Protein AF-A0A519RVU6-F1 (afdb_monomer_lite)

Secondary structure (DSSP, 8-state):
-------HHHHHHHHHHHHHHH------S---SSPPPPPTTT---TT--PBP-TT-EEEEEETT-GGG-BS-SSSSS--STTTS--EE--TTSEEEETTTEEEE-TT-BHHHHHHHHHHHHTTTSSS--EEEEES--EEEE-SSBSS-EEEE-SSS---HHHHHHHTTSB-TT--TTSEEEEEEETTEEEEEEE------HHHHHHHHHHHHHHHHHSHHHHHHHHHHHHHHHHHHHHHSPPBEEEEEEEEPPPTTSSS-S-HHHHHHHGGGTTTHHHHHHHHHHSHHHHHHHHHTS--SEEEEEE-SS-EEE-TTT-SEEEEEEESSGGGTTS-EEEEE-TT-EEEEE-TTS-EEEEETTSEEEETTEEEEEEE-HHHHHH-TTS-S-EEEEEEEPPHHHHHHHHHHHEEEEES-SSS-EEEEEEEESSHHHHHHHHHHHHHHHHHHHHHHHHHHHHHHHHHHHHHHHHHHHHHHHHHHHHHHHHHHTT-S-HHHHHHHHHHHHHHHHHHHHHHHHHHHHHHHHHHHHTT--TTTTTS-TTGGG---HHHHHHHHHHHHHHHHHHHHHTTS-TTSHHHHHHHHHHHHHHHHHHHHHHHHHHHHHHHHHHHHHHHHHHHHTTTTHHHHHHHHHHHHHHHHHHHHHHHHHHHHHHHHHHHHH----S-EEEE-----SS-SBS-HHHHHHHHHHHHHHHHHHHHHHH-

pLDDT: mean 81.52, std 15.14, range [34.25, 98.06]

Radius of gyration: 58.76 Å; chains: 1; bounding box: 134×101×158 Å

Foldseek 3Di:
DDDPDDPVVVVVVVVVVVVVVVPPPDDPLDDDPDDDDPDPVPDDDPPDFDADAFFFWKWKAKPPCVVFTQWHPPDPWDDAPVTTRTFGLHPVQWTQGPPQGTDHRGRPGQ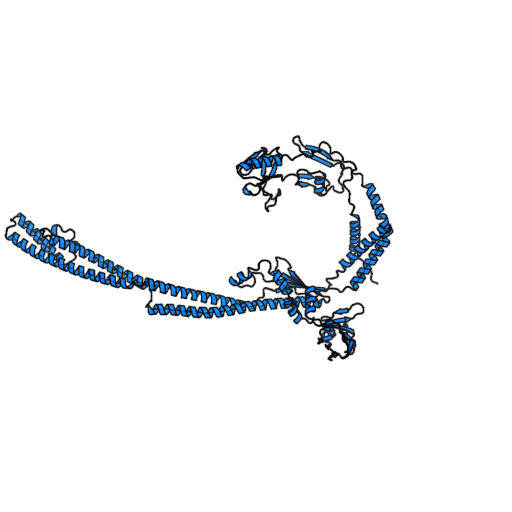VRVQVVVQVSCVVPDPRIHMHMDTRPAWDFADDQACAGGIDTDPDRDDDPVNNCVSSVHGHPPDPQQFDWDWDQDPVGIDIDGDGRDDDPPVVVVVVVVVVCVLVVVLVVLLVVLLVVLLVVLVVCVLQDQFKAKWKFKKAAFDLPGFDDPPPPVSVVVVVCPLCPLVVLLCVLLDLVLLLQLCVVPPPQKWKWFDDPRDIATQRVNAQKDKDKDFQDPVQAQPKWKWFADQVQWIWTQGPVRDIDTDGAQDWDDDPGMIMHIHGPVVNCVVCVPVGNGGIMIMHGHDSVVVSVVFSVQWDWDDPDSPGSMIMIMGMDSALVVRQSSNQSSLVSSLVVVLVVLLVVLVVVLVVLVVVLVVLVVLLVVLVVVLVVLCVVVVPPDLVVLVVVLVVVLVVLVVVLVLLVQLLVLLVLLLVLLVVPDLCSLVPRPRVVSNPDPVLVVLSVVLVVLVVVLVVCVVPDPCVDPVNVVSVVVNVVSSVVSSVVSVVSSVVSVVVSVVSVVVSVVSVVVCVCSVVSVVVSVVSVVSSVVSVVVSVVSVVVSVVSVVSSVDSDDSIDTPGRTDRDPDGPPDPSVVSSVVSSVVSSVVSSVVSVVVD

Sequence (707 aa):
MKKLLFPSWSLRLAALLVLGLLSSCTQNLFVSKKPLAPPAALAVGPDYQYKLRKDDKITLSVFDHEELSIGSIFGHYPVGENEGKWELVDAAGNLNVPRVGPYHVEGLTLLEAKNQLEKLMAKSIVNPQVTLKVLNLQATVLGEVNAPGNQHFEKEHNTLVEVLGKAGDFGVYADKRHVKVLRQNAQGTQATDAFFSNRLIMSELKQSMRALRPLWTGLPIIAACTGLSLTAAWQYLRYATPLYESTTKIKLADVNEGVLNTTLLKNLDAFSGDNRTSAEVELVRSPLLLGRALDHLSFDISAYRVGKVQTTEMYRASPFTAEMKVADLKWTEKPFDLRIDAAGGLQVTAPSGQVAQGQVGQVLRFSGAELRIGRNDSLLKARPDLGLAGHYRLVQHDRARLLDDIASRLDVTTTDHNVPVLRISFQSPVPQKAADLVNALSVVYLDDYLTMKYKVVNTAAETIGEQIKNVQRTLTHSEDTVEQYRDLKRIVNIKQETETDLHKVSELRVQRANLQMSLAAANDLYKYMSSGKRNALELAPNFEAFNDMLSTDIVKKIKDLQAERHDLLLRFTPEDESVKAVDMKLADLNGYLLESIRNTRENLTVKSHELDRAIAQAQGAFVGLPTREKNLTILQRDFQLNEKLYTFLREKETEAAIAKSSPTSYHRIIAEGLVPVEPASPHRTFVLVLAGFLGLLVGTALVYLLS

Structure (mmCIF, N/CA/C/O backbone):
data_AF-A0A519RVU6-F1
#
_entry.id   AF-A0A519RVU6-F1
#
loop_
_atom_site.group_PDB
_atom_site.id
_atom_site.type_symbol
_atom_site.label_atom_id
_atom_site.label_alt_id
_atom_site.label_comp_id
_atom_site.label_asym_id
_atom_site.label_entity_id
_atom_site.label_seq_id
_atom_site.pdbx_PDB_ins_code
_atom_site.Cartn_x
_atom_site.Cartn_y
_atom_site.Cartn_z
_atom_site.occupancy
_atom_site.B_iso_or_equiv
_atom_site.auth_seq_id
_atom_site.auth_comp_id
_atom_site.auth_asym_id
_atom_site.auth_atom_id
_atom_site.pdbx_PDB_model_num
ATOM 1 N N . MET A 1 1 ? 20.049 0.725 -63.363 1.00 36.53 1 MET A N 1
ATOM 2 C CA . MET A 1 1 ? 19.553 2.091 -63.641 1.00 36.53 1 MET A CA 1
ATOM 3 C C . MET A 1 1 ? 18.067 2.161 -63.300 1.00 36.53 1 MET A C 1
ATOM 5 O O . MET A 1 1 ? 17.257 1.648 -64.054 1.00 36.53 1 MET A O 1
ATOM 9 N N . LYS A 1 2 ? 17.702 2.729 -62.146 1.00 35.59 2 LYS A N 1
ATOM 10 C CA . LYS A 1 2 ? 16.321 3.115 -61.808 1.00 35.59 2 LYS A CA 1
ATOM 11 C C . LYS A 1 2 ? 16.379 4.585 -61.395 1.00 35.59 2 LYS A C 1
ATOM 13 O O . LYS A 1 2 ? 17.123 4.924 -60.480 1.00 35.59 2 LYS A O 1
ATOM 18 N N . LYS A 1 3 ? 15.694 5.450 -62.147 1.00 39.34 3 LYS A N 1
ATOM 19 C CA . LYS A 1 3 ? 15.650 6.902 -61.931 1.00 39.34 3 LYS A CA 1
ATOM 20 C C . LYS A 1 3 ? 14.951 7.187 -60.597 1.00 39.34 3 LYS A C 1
ATOM 22 O O . LYS A 1 3 ? 13.764 6.906 -60.463 1.00 39.34 3 LYS A O 1
ATOM 27 N N . LEU A 1 4 ? 15.687 7.733 -59.629 1.00 36.88 4 LEU A N 1
ATOM 28 C CA . LEU A 1 4 ? 15.129 8.358 -58.430 1.00 36.88 4 LEU A CA 1
ATOM 29 C C . LEU A 1 4 ? 14.483 9.685 -58.847 1.00 36.88 4 LEU A C 1
ATOM 31 O O . LEU A 1 4 ? 15.164 10.688 -59.045 1.00 36.88 4 LEU A O 1
ATOM 35 N N . LEU A 1 5 ? 13.167 9.660 -59.043 1.00 40.62 5 LEU A N 1
ATOM 36 C CA . LEU A 1 5 ? 12.341 10.857 -59.144 1.00 40.62 5 LEU A CA 1
ATOM 37 C C . LEU A 1 5 ? 12.153 11.405 -57.726 1.00 40.62 5 LEU A C 1
ATOM 39 O O . LEU A 1 5 ? 11.495 10.781 -56.896 1.00 40.62 5 LEU A O 1
ATOM 43 N N . PHE A 1 6 ? 12.767 12.551 -57.439 1.00 42.16 6 PHE A N 1
ATOM 44 C CA . PHE A 1 6 ? 12.488 13.310 -56.223 1.00 42.16 6 PHE A CA 1
ATOM 45 C C . PHE A 1 6 ? 11.019 13.767 -56.238 1.00 42.16 6 PHE A C 1
ATOM 47 O O . PHE A 1 6 ? 10.557 14.252 -57.275 1.00 42.16 6 PHE A O 1
ATOM 54 N N . PRO A 1 7 ? 10.263 13.646 -55.133 1.00 47.59 7 PRO A N 1
ATOM 55 C CA . PRO A 1 7 ? 8.890 14.122 -55.107 1.00 47.59 7 PRO A CA 1
ATOM 56 C C . PRO A 1 7 ? 8.884 15.658 -55.099 1.00 47.59 7 PRO A C 1
ATOM 58 O O . PRO A 1 7 ? 9.706 16.300 -54.447 1.00 47.59 7 PRO A O 1
ATOM 61 N N . SER A 1 8 ? 7.946 16.263 -55.823 1.00 45.72 8 SER A N 1
ATOM 62 C CA . SER A 1 8 ? 7.867 17.708 -56.102 1.00 45.72 8 SER A CA 1
ATOM 63 C C . SER A 1 8 ? 7.728 18.610 -54.864 1.00 45.72 8 SER A C 1
ATOM 65 O O . SER A 1 8 ? 7.953 19.817 -54.954 1.00 45.72 8 SER A O 1
ATOM 67 N N . TRP A 1 9 ? 7.412 18.045 -53.695 1.00 50.16 9 TRP A N 1
ATOM 68 C CA . TRP A 1 9 ? 7.370 18.766 -52.421 1.00 50.16 9 TRP A CA 1
ATOM 69 C C . TRP A 1 9 ? 8.746 19.226 -51.912 1.00 50.16 9 TRP A C 1
ATOM 71 O O . TRP A 1 9 ? 8.814 20.284 -51.298 1.00 50.16 9 TRP A O 1
ATOM 81 N N . SER A 1 10 ? 9.848 18.521 -52.206 1.00 47.91 10 SER A N 1
ATOM 82 C CA . SER A 1 10 ? 11.187 18.899 -51.717 1.00 47.91 10 SER A CA 1
ATOM 83 C C . SER A 1 10 ? 11.748 20.123 -52.443 1.00 47.91 10 SER A C 1
ATOM 85 O O . SER A 1 10 ? 12.380 20.975 -51.826 1.00 47.91 10 SER A O 1
ATOM 87 N N . LEU A 1 11 ? 11.434 20.263 -53.734 1.00 48.28 11 LEU A N 1
ATOM 88 C CA . LEU A 1 11 ? 11.697 21.469 -54.524 1.00 48.28 11 LEU A CA 1
ATOM 89 C C . LEU A 1 11 ? 10.855 22.659 -54.045 1.00 48.28 11 LEU A C 1
ATOM 91 O O . LEU A 1 11 ? 11.349 23.781 -54.018 1.00 48.28 11 LEU A O 1
ATOM 95 N N . ARG A 1 12 ? 9.612 22.416 -53.607 1.00 46.16 12 ARG A N 1
ATOM 96 C CA . ARG A 1 12 ? 8.752 23.452 -53.012 1.00 46.16 12 ARG A CA 1
ATOM 97 C C . ARG A 1 12 ? 9.227 23.869 -51.621 1.00 46.16 12 ARG A C 1
ATOM 99 O O . ARG A 1 12 ? 9.178 25.051 -51.319 1.00 46.16 12 ARG A O 1
ATOM 106 N N . LEU A 1 13 ? 9.740 22.936 -50.817 1.00 53.28 13 LEU A N 1
ATOM 107 C CA . LEU A 1 13 ? 10.331 23.207 -49.503 1.00 53.28 13 LEU A CA 1
ATOM 108 C C . LEU A 1 13 ? 11.655 23.966 -49.618 1.00 53.28 13 LEU A C 1
ATOM 110 O O . LEU A 1 13 ? 11.855 24.932 -48.897 1.00 53.28 13 LEU A O 1
ATOM 114 N N . ALA A 1 14 ? 12.519 23.595 -50.567 1.00 47.72 14 ALA A N 1
ATOM 115 C CA . ALA A 1 14 ? 13.741 24.341 -50.865 1.00 47.72 14 ALA A CA 1
ATOM 116 C C . ALA A 1 14 ? 13.434 25.748 -51.408 1.00 47.72 14 ALA A C 1
ATOM 118 O O . ALA A 1 14 ? 14.076 26.710 -50.997 1.00 47.72 14 ALA A O 1
ATOM 119 N N . ALA A 1 15 ? 12.413 25.896 -52.260 1.00 46.25 15 ALA A N 1
ATOM 120 C CA . ALA A 1 15 ? 11.939 27.205 -52.712 1.00 46.25 15 ALA A CA 1
ATOM 121 C C . ALA A 1 15 ? 11.333 28.037 -51.565 1.00 46.25 15 ALA A C 1
ATOM 123 O O . ALA A 1 15 ? 11.581 29.235 -51.499 1.00 46.25 15 ALA A O 1
ATOM 124 N N . LEU A 1 16 ? 10.609 27.412 -50.630 1.00 51.72 16 LEU A N 1
ATOM 125 C CA . LEU A 1 16 ? 10.083 28.050 -49.415 1.00 51.72 16 LEU A CA 1
ATOM 126 C C . LEU A 1 16 ? 11.191 28.474 -48.442 1.00 51.72 16 LEU A C 1
ATOM 128 O O . LEU A 1 16 ? 11.087 29.537 -47.845 1.00 51.72 16 LEU A O 1
ATOM 132 N N . LEU A 1 17 ? 12.268 27.694 -48.316 1.00 48.94 17 LEU A N 1
ATOM 133 C CA . LEU A 1 17 ? 13.428 28.024 -47.478 1.00 48.94 17 LEU A CA 1
ATOM 134 C C . LEU A 1 17 ? 14.274 29.152 -48.089 1.00 48.94 17 LEU A C 1
ATOM 136 O O . LEU A 1 17 ? 14.754 30.020 -47.366 1.00 48.94 17 LEU A O 1
ATOM 140 N N . VAL A 1 18 ? 14.399 29.193 -49.421 1.00 50.56 18 VAL A N 1
ATOM 141 C CA . VAL A 1 18 ? 15.021 30.315 -50.147 1.00 50.56 18 VAL A CA 1
ATOM 142 C C . VAL A 1 18 ? 14.141 31.571 -50.086 1.00 50.56 18 VAL A C 1
ATOM 144 O O . VAL A 1 18 ? 14.673 32.664 -49.910 1.00 50.56 18 VAL A O 1
ATOM 147 N N . LEU A 1 19 ? 12.808 31.438 -50.131 1.00 44.97 19 LEU A N 1
ATOM 148 C CA . LEU A 1 19 ? 11.891 32.549 -49.841 1.00 44.97 19 LEU A CA 1
ATOM 149 C C . LEU A 1 19 ? 11.989 33.012 -48.377 1.00 44.97 19 LEU A C 1
ATOM 151 O O . LEU A 1 19 ? 11.941 34.213 -48.132 1.00 44.97 19 LEU A O 1
ATOM 155 N N . GLY A 1 20 ? 12.185 32.091 -47.428 1.00 46.34 20 GLY A N 1
ATOM 156 C CA . GLY A 1 20 ? 12.360 32.390 -46.002 1.00 46.34 20 GLY A CA 1
ATOM 157 C C . GLY A 1 20 ? 13.677 33.106 -45.673 1.00 46.34 20 GLY A C 1
ATOM 158 O O . GLY A 1 20 ? 13.729 33.927 -44.762 1.00 46.34 20 GLY A O 1
ATOM 159 N N . LEU A 1 21 ? 14.737 32.857 -46.447 1.00 43.41 21 LEU A N 1
ATOM 160 C CA . LEU A 1 21 ? 16.001 33.602 -46.350 1.00 43.41 21 LEU A CA 1
ATOM 161 C C . LEU A 1 21 ? 15.937 34.972 -47.053 1.00 43.41 21 LEU A C 1
ATOM 163 O O . LEU A 1 21 ? 16.684 35.877 -46.691 1.00 43.41 21 LEU A O 1
ATOM 167 N N . LEU A 1 22 ? 15.026 35.153 -48.018 1.00 41.62 22 LEU A N 1
ATOM 168 C CA . LEU A 1 22 ? 14.758 36.435 -48.686 1.00 41.62 22 LEU A CA 1
ATOM 169 C C . LEU A 1 22 ? 13.741 37.319 -47.940 1.00 41.62 22 LEU A C 1
ATOM 171 O O . LEU A 1 22 ? 13.608 38.493 -48.280 1.00 41.62 22 LEU A O 1
ATOM 175 N N . SER A 1 23 ? 13.046 36.803 -46.920 1.00 35.44 23 SER A N 1
ATOM 176 C CA . SER A 1 23 ? 12.076 37.573 -46.124 1.00 35.44 23 SER A CA 1
ATOM 177 C C . SER A 1 23 ? 12.685 38.420 -45.003 1.00 35.44 23 SER A C 1
ATOM 179 O O . SER A 1 23 ? 11.960 39.142 -44.325 1.00 35.44 23 SER A O 1
ATOM 181 N N . SER A 1 24 ? 14.008 38.423 -44.833 1.00 34.25 24 SER A N 1
ATOM 182 C CA . SER A 1 24 ? 14.690 39.319 -43.889 1.00 34.25 24 SER A CA 1
ATOM 183 C C . SER A 1 24 ? 14.906 40.718 -44.486 1.00 34.25 24 SER A C 1
ATOM 185 O O . SER A 1 24 ? 16.020 41.235 -44.512 1.00 34.25 24 SER A O 1
ATOM 187 N N . CYS A 1 25 ? 13.842 41.349 -44.988 1.00 39.03 25 CYS A N 1
ATOM 188 C CA . CYS A 1 25 ? 13.821 42.791 -45.224 1.00 39.03 25 CYS A CA 1
ATOM 189 C C . CYS A 1 25 ? 13.314 43.470 -43.951 1.00 39.03 25 CYS A C 1
ATOM 191 O O . CYS A 1 25 ? 12.114 43.652 -43.765 1.00 39.03 25 CYS A O 1
ATOM 193 N N . THR A 1 26 ? 14.222 43.860 -43.062 1.00 35.56 26 THR A N 1
ATOM 194 C CA . THR A 1 26 ? 13.878 44.780 -41.975 1.00 35.56 26 THR A CA 1
ATOM 195 C C . THR A 1 26 ? 13.673 46.175 -42.571 1.00 35.56 26 THR A C 1
ATOM 197 O O . THR A 1 26 ? 14.644 46.827 -42.951 1.00 35.56 26 THR A O 1
ATOM 200 N N . GLN A 1 27 ? 12.426 46.641 -42.677 1.00 42.72 27 GLN A N 1
ATOM 201 C CA . GLN A 1 27 ? 12.149 48.053 -42.953 1.00 42.72 27 GLN A CA 1
ATOM 202 C C . GLN A 1 27 ? 12.416 48.865 -41.684 1.00 42.72 27 GLN A C 1
ATOM 204 O O . GLN A 1 27 ? 11.706 48.735 -40.689 1.00 42.72 27 GLN A O 1
ATOM 209 N N . ASN A 1 28 ? 13.420 49.740 -41.722 1.00 37.78 28 ASN A N 1
ATOM 210 C CA . ASN A 1 28 ? 13.590 50.750 -40.683 1.00 37.78 28 ASN A CA 1
ATOM 211 C C . ASN A 1 28 ? 12.491 51.809 -40.840 1.00 37.78 28 ASN A C 1
ATOM 213 O O . ASN A 1 28 ? 12.585 52.696 -41.686 1.00 37.78 28 ASN A O 1
ATOM 217 N N . LEU A 1 29 ? 11.451 51.725 -40.010 1.00 45.50 29 LEU A N 1
ATOM 218 C CA . LEU A 1 29 ? 10.333 52.675 -40.007 1.00 45.50 29 LEU A CA 1
ATOM 219 C C . LEU A 1 29 ? 10.722 54.092 -39.545 1.00 45.50 29 LEU A C 1
ATOM 221 O O . LEU A 1 29 ? 9.968 55.031 -39.788 1.00 45.50 29 LEU A O 1
ATOM 225 N N . PHE A 1 30 ? 11.904 54.282 -38.946 1.00 44.38 30 PHE A N 1
ATOM 226 C CA . PHE A 1 30 ? 12.318 55.575 -38.396 1.00 44.38 30 PHE A CA 1
ATOM 227 C C . PHE A 1 30 ? 13.779 55.910 -38.704 1.00 44.38 30 PHE A C 1
ATOM 229 O O . PHE A 1 30 ? 14.680 55.676 -37.905 1.00 44.38 30 PHE A O 1
ATOM 236 N N . VAL A 1 31 ? 14.009 56.547 -39.853 1.00 39.38 31 VAL A N 1
ATOM 237 C CA . VAL A 1 31 ? 15.201 57.376 -40.067 1.00 39.38 31 VAL A CA 1
ATOM 238 C C . VAL A 1 31 ? 14.730 58.761 -40.484 1.00 39.38 31 VAL A C 1
ATOM 240 O O . VAL A 1 31 ? 14.454 59.013 -41.654 1.00 39.38 31 VAL A O 1
ATOM 243 N N . SER A 1 32 ? 14.651 59.679 -39.523 1.00 38.22 32 SER A N 1
ATOM 244 C CA . SER A 1 32 ? 14.604 61.106 -39.829 1.00 38.22 32 SER A CA 1
ATOM 245 C C . SER A 1 32 ? 15.849 61.779 -39.271 1.00 38.22 32 SER A C 1
ATOM 247 O O . SER A 1 32 ? 16.122 61.710 -38.077 1.00 38.22 32 SER A O 1
ATOM 249 N N . LYS A 1 33 ? 16.596 62.478 -40.133 1.00 42.03 33 LYS A N 1
ATOM 250 C CA . LYS A 1 33 ? 17.743 63.308 -39.727 1.00 42.03 33 LYS A CA 1
ATOM 251 C C . LYS A 1 33 ? 17.328 64.610 -39.012 1.00 42.03 33 LYS A C 1
ATOM 253 O O . LYS A 1 33 ? 18.206 65.361 -38.600 1.00 42.03 33 LYS A O 1
ATOM 258 N N . LYS A 1 34 ? 16.025 64.889 -38.850 1.00 42.44 34 LYS A N 1
ATOM 259 C CA . LYS A 1 34 ? 15.498 66.001 -38.034 1.00 42.44 34 LYS A CA 1
ATOM 260 C C . LYS A 1 34 ? 14.109 65.667 -37.460 1.00 42.44 34 LYS A C 1
ATOM 262 O O . LYS A 1 34 ? 13.249 65.232 -38.226 1.00 42.44 34 LYS A O 1
ATOM 267 N N . PRO A 1 35 ? 13.848 65.873 -36.158 1.00 42.22 35 PRO A N 1
ATOM 268 C CA . PRO A 1 35 ? 12.517 65.652 -35.600 1.00 42.22 35 PRO A CA 1
ATOM 269 C C . PRO A 1 35 ? 11.522 66.621 -36.255 1.00 42.22 35 PRO A C 1
ATOM 271 O O . PRO A 1 35 ? 11.738 67.833 -36.244 1.00 42.22 35 PRO A O 1
ATOM 274 N N . LEU A 1 36 ? 10.458 66.093 -36.870 1.00 52.03 36 LEU A N 1
ATOM 275 C CA . LEU A 1 36 ? 9.323 66.922 -37.270 1.00 52.03 36 LEU A CA 1
ATOM 276 C C . LEU A 1 36 ? 8.557 67.305 -36.002 1.00 52.03 36 LEU A C 1
ATOM 278 O O . LEU A 1 36 ? 8.226 66.435 -35.198 1.00 52.03 36 LEU A O 1
ATOM 282 N N . ALA A 1 37 ? 8.283 68.597 -35.824 1.00 49.66 37 ALA A N 1
ATOM 283 C CA . ALA A 1 37 ? 7.396 69.043 -34.760 1.00 49.66 37 ALA A CA 1
ATOM 284 C C . ALA A 1 37 ? 5.985 68.470 -35.009 1.00 49.66 37 ALA A C 1
ATOM 286 O O . ALA A 1 37 ? 5.515 68.521 -36.152 1.00 49.66 37 ALA A O 1
ATOM 287 N N . PRO A 1 38 ? 5.312 67.909 -33.987 1.00 51.56 38 PRO A N 1
ATOM 288 C CA . PRO A 1 38 ? 3.944 67.433 -34.139 1.00 51.56 38 PRO A CA 1
ATOM 289 C C . PRO A 1 38 ? 3.030 68.596 -34.561 1.00 51.56 38 PRO A C 1
ATOM 291 O O . PRO A 1 38 ? 3.241 69.727 -34.111 1.00 51.56 38 PRO A O 1
ATOM 294 N N . PRO A 1 39 ? 2.016 68.359 -35.414 1.00 55.12 39 PRO A N 1
ATOM 295 C CA . PRO A 1 39 ? 1.033 69.389 -35.725 1.00 55.12 39 PRO A CA 1
ATOM 296 C C . PRO A 1 39 ? 0.402 69.883 -34.417 1.00 55.12 39 PRO A C 1
ATOM 298 O O . PRO A 1 39 ? 0.061 69.074 -33.552 1.00 55.12 39 PRO A O 1
ATOM 301 N N . ALA A 1 40 ? 0.250 71.202 -34.263 1.00 54.22 40 ALA A N 1
ATOM 302 C CA . ALA A 1 40 ? -0.176 71.838 -33.009 1.00 54.22 40 ALA A CA 1
ATOM 303 C C . ALA A 1 40 ? -1.508 71.291 -32.445 1.00 54.22 40 ALA A C 1
ATOM 305 O O . ALA A 1 40 ? -1.744 71.378 -31.247 1.00 54.22 40 ALA A O 1
ATOM 306 N N . ALA A 1 41 ? -2.346 70.676 -33.289 1.00 54.75 41 ALA A N 1
ATOM 307 C CA . ALA A 1 41 ? -3.606 70.033 -32.907 1.00 54.75 41 ALA A CA 1
ATOM 308 C C . ALA A 1 41 ? -3.451 68.658 -32.210 1.00 54.75 41 ALA A C 1
ATOM 310 O O . ALA A 1 41 ? -4.359 68.216 -31.510 1.00 54.75 41 ALA A O 1
ATOM 311 N N . LEU A 1 42 ? -2.315 67.970 -32.381 1.00 56.31 42 LEU A N 1
ATOM 312 C CA . LEU A 1 42 ? -2.024 66.665 -31.763 1.00 56.31 42 LEU A CA 1
ATOM 313 C C . LEU A 1 42 ? -0.922 66.741 -30.698 1.00 56.31 42 LEU A C 1
ATOM 315 O O . LEU A 1 42 ? -0.705 65.767 -29.975 1.00 56.31 42 LEU A O 1
ATOM 319 N N . ALA A 1 43 ? -0.236 67.882 -30.603 1.00 58.03 43 ALA A N 1
ATOM 320 C CA . ALA A 1 43 ? 0.800 68.134 -29.618 1.00 58.03 43 ALA A CA 1
ATOM 321 C C . ALA A 1 43 ? 0.167 68.323 -28.236 1.00 58.03 43 ALA A C 1
ATOM 323 O O . ALA A 1 43 ? -0.447 69.342 -27.932 1.00 58.03 43 ALA A O 1
ATOM 324 N N . VAL A 1 44 ? 0.319 67.307 -27.402 1.00 62.09 44 VAL A N 1
ATOM 325 C CA . VAL A 1 44 ? -0.005 67.375 -25.986 1.00 62.09 44 VAL A CA 1
ATOM 326 C C . VAL A 1 44 ? 1.301 67.704 -25.257 1.00 62.09 44 VAL A C 1
ATOM 328 O O . VAL A 1 44 ? 2.335 67.114 -25.572 1.00 62.09 44 VAL A O 1
ATOM 331 N N . GLY A 1 45 ? 1.289 68.696 -24.360 1.00 62.88 45 GLY A N 1
ATOM 332 C CA . GLY A 1 45 ? 2.486 69.083 -23.607 1.00 62.88 45 GLY A CA 1
ATOM 333 C C . GLY A 1 45 ? 3.039 67.913 -22.777 1.00 62.88 45 GLY A C 1
ATOM 334 O O . GLY A 1 45 ? 2.272 67.017 -22.426 1.00 62.88 45 GLY A O 1
ATOM 335 N N . PRO A 1 46 ? 4.344 67.908 -22.447 1.00 61.62 46 PRO A N 1
ATOM 336 C CA . PRO A 1 46 ? 4.967 66.830 -21.671 1.00 61.62 46 PRO A CA 1
ATOM 337 C C . PRO A 1 46 ? 4.345 66.633 -20.277 1.00 61.62 46 PRO A C 1
ATOM 339 O O . PRO A 1 46 ? 4.485 65.559 -19.706 1.00 61.62 46 PRO A O 1
ATOM 342 N N . ASP A 1 47 ? 3.624 67.637 -19.770 1.00 68.19 47 ASP A N 1
ATOM 343 C CA . ASP A 1 47 ? 2.989 67.638 -18.447 1.00 68.19 47 ASP A CA 1
ATOM 344 C C . ASP A 1 47 ? 1.485 67.304 -18.482 1.00 68.19 47 ASP A C 1
ATOM 346 O O . ASP A 1 47 ? 0.749 67.596 -17.537 1.00 68.19 47 ASP A O 1
ATOM 350 N N . TYR A 1 48 ? 0.978 66.749 -19.583 1.00 76.38 48 TYR A N 1
ATOM 351 C CA . TYR A 1 48 ? -0.431 66.375 -19.659 1.00 76.38 48 TYR A CA 1
ATOM 352 C C . TYR A 1 48 ? -0.758 65.214 -18.728 1.00 76.38 48 TYR A C 1
ATOM 354 O O . TYR A 1 48 ? -0.046 64.220 -18.657 1.00 76.38 48 TYR A O 1
ATOM 362 N N . GLN A 1 49 ? -1.891 65.329 -18.047 1.00 78.06 49 GLN A N 1
ATOM 363 C CA . GLN A 1 49 ? -2.451 64.257 -17.241 1.00 78.06 49 GLN A CA 1
ATOM 364 C C . GLN A 1 49 ? -3.877 64.003 -17.694 1.00 78.06 49 GLN A C 1
ATOM 366 O O . GLN A 1 49 ? -4.625 64.942 -17.997 1.00 78.06 49 GLN A O 1
ATOM 371 N N . TYR A 1 50 ? -4.251 62.727 -17.734 1.00 84.62 50 TYR A N 1
ATOM 372 C CA . TYR A 1 50 ? -5.620 62.349 -18.029 1.00 84.62 50 TYR A CA 1
ATOM 373 C C . TYR A 1 50 ? -6.550 62.895 -16.941 1.00 84.62 50 TYR A C 1
ATOM 375 O O . TYR A 1 50 ? -6.300 62.718 -15.746 1.00 84.62 50 TYR A O 1
ATOM 383 N N . LYS A 1 51 ? -7.621 63.567 -17.367 1.00 87.69 51 LYS A N 1
ATOM 384 C CA . LYS A 1 51 ? -8.677 64.054 -16.480 1.00 87.69 51 LYS A CA 1
ATOM 385 C C . LYS A 1 51 ? -9.868 63.119 -16.571 1.00 87.69 51 LYS A C 1
ATOM 387 O O . LYS A 1 51 ? -10.338 62.846 -17.675 1.00 87.69 51 LYS A O 1
ATOM 392 N N . LEU A 1 52 ? -10.340 62.672 -15.414 1.00 88.81 52 LEU A N 1
ATOM 393 C CA . LEU A 1 52 ? -11.490 61.789 -15.296 1.00 88.81 52 LEU A CA 1
ATOM 394 C C . LEU A 1 52 ? -12.731 62.452 -15.896 1.00 88.81 52 LEU A C 1
ATOM 396 O O . LEU A 1 52 ? -12.963 63.652 -15.720 1.00 88.81 52 LEU A O 1
ATOM 400 N N . ARG A 1 53 ? -13.533 61.668 -16.606 1.00 89.00 53 ARG A N 1
ATOM 401 C CA . ARG A 1 53 ? -14.768 62.112 -17.261 1.00 89.00 53 ARG A CA 1
ATOM 402 C C . ARG A 1 53 ? -15.906 61.138 -16.980 1.00 89.00 53 ARG A C 1
ATOM 404 O O . ARG A 1 53 ? -15.698 60.034 -16.484 1.00 89.00 53 ARG A O 1
ATOM 411 N N . LYS A 1 54 ? -17.118 61.563 -17.329 1.00 89.69 54 LYS A N 1
ATOM 412 C CA . LYS A 1 54 ? -18.309 60.706 -17.312 1.00 89.69 54 LYS A CA 1
ATOM 413 C C . LYS A 1 54 ? -18.074 59.455 -18.158 1.00 89.69 54 LYS A C 1
ATOM 415 O O . LYS A 1 54 ? -17.383 59.527 -19.175 1.00 89.69 54 LYS A O 1
ATOM 420 N N . ASP A 1 55 ? -18.647 58.340 -17.718 1.00 88.81 55 ASP A N 1
ATOM 421 C CA . ASP A 1 55 ? -18.500 57.004 -18.310 1.00 88.81 55 ASP A CA 1
ATOM 422 C C . ASP A 1 55 ? -17.104 56.365 -18.177 1.00 88.81 55 ASP A C 1
ATOM 424 O O . ASP A 1 55 ? -16.871 55.272 -18.705 1.00 88.81 55 ASP A O 1
ATOM 428 N N . ASP A 1 56 ? -16.167 56.978 -17.448 1.00 90.06 56 ASP A N 1
ATOM 429 C CA . ASP A 1 56 ? -14.916 56.303 -17.104 1.00 90.06 56 ASP A CA 1
ATOM 430 C C . ASP A 1 56 ? -15.190 55.146 -16.136 1.00 90.06 56 ASP A C 1
ATOM 432 O O . ASP A 1 56 ? -15.879 55.299 -15.124 1.00 90.06 56 ASP A O 1
ATOM 436 N N . LYS A 1 57 ? -14.630 53.974 -16.450 1.00 89.88 57 LYS A N 1
ATOM 437 C CA . LYS A 1 57 ? -14.686 52.789 -15.588 1.00 89.88 57 LYS A CA 1
ATOM 438 C C . LYS A 1 57 ? -13.459 52.775 -14.698 1.00 89.88 57 LYS A C 1
ATOM 440 O O . LYS A 1 57 ? -12.344 52.625 -15.200 1.00 89.88 57 LYS A O 1
ATOM 445 N N . ILE A 1 58 ? -13.661 52.920 -13.395 1.00 88.94 58 ILE A N 1
ATOM 446 C CA . ILE A 1 58 ? -12.588 53.076 -12.418 1.00 88.94 58 ILE A CA 1
ATOM 447 C C . ILE A 1 58 ? -12.550 51.863 -11.487 1.00 88.94 58 ILE A C 1
ATOM 449 O O . ILE A 1 58 ? -13.550 51.478 -10.882 1.00 88.94 58 ILE A O 1
ATOM 453 N N . THR A 1 59 ? -11.360 51.287 -11.344 1.00 88.81 59 THR A N 1
ATOM 454 C CA . THR A 1 59 ? -11.016 50.375 -10.249 1.00 88.81 59 THR A CA 1
ATOM 455 C C . THR A 1 59 ? -10.353 51.187 -9.145 1.00 88.81 59 THR A C 1
ATOM 457 O O . THR A 1 59 ? -9.424 51.955 -9.410 1.00 88.81 59 THR A O 1
ATOM 460 N N . LEU A 1 60 ? -10.822 51.004 -7.914 1.00 89.25 60 LEU A N 1
ATOM 461 C CA . LEU A 1 60 ? -10.290 51.648 -6.716 1.00 89.25 60 LEU A CA 1
ATOM 462 C C . LEU A 1 60 ? -9.778 50.560 -5.784 1.00 89.25 60 LEU A C 1
ATOM 464 O O . LEU A 1 60 ? -10.562 49.744 -5.319 1.00 89.25 60 LEU A O 1
ATOM 468 N N . SER A 1 61 ? -8.483 50.559 -5.483 1.00 88.38 61 SER A N 1
ATOM 469 C CA . SER A 1 61 ? -7.881 49.602 -4.556 1.00 88.38 61 SER A CA 1
ATOM 470 C C . SER A 1 61 ? -7.262 50.327 -3.369 1.00 88.38 61 SER A C 1
ATOM 472 O O . SER A 1 61 ? -6.501 51.278 -3.546 1.00 88.38 61 SER A O 1
ATOM 474 N N . VAL A 1 62 ? -7.598 49.875 -2.166 1.00 88.00 62 VAL A N 1
ATOM 475 C CA . VAL A 1 62 ? -7.032 50.348 -0.904 1.00 88.00 62 VAL A CA 1
ATOM 476 C C . VAL A 1 62 ? -6.139 49.239 -0.359 1.00 88.00 62 VAL A C 1
ATOM 478 O O . VAL A 1 62 ? -6.601 48.121 -0.133 1.00 88.00 62 VAL A O 1
ATOM 481 N N . PHE A 1 63 ? -4.847 49.524 -0.200 1.00 83.69 63 PHE A N 1
ATOM 482 C CA . PHE A 1 63 ? -3.885 48.535 0.292 1.00 83.69 63 PHE A CA 1
ATOM 483 C C . PHE A 1 63 ? -4.279 48.043 1.694 1.00 83.69 63 PHE A C 1
ATOM 485 O O . PHE A 1 63 ? -4.644 48.858 2.538 1.00 83.69 63 PHE A O 1
ATOM 492 N N . ASP A 1 64 ? -4.204 46.726 1.916 1.00 82.38 64 ASP A N 1
ATOM 493 C CA . ASP A 1 64 ? -4.578 46.032 3.167 1.00 82.38 64 ASP A CA 1
ATOM 494 C C . ASP A 1 64 ? -6.060 46.177 3.593 1.00 82.38 64 ASP A C 1
ATOM 496 O O . ASP A 1 64 ? -6.438 45.824 4.706 1.00 82.38 64 ASP A O 1
ATOM 500 N N . HIS A 1 65 ? -6.918 46.671 2.688 1.00 84.50 65 HIS A N 1
ATOM 501 C CA . HIS A 1 65 ? -8.348 46.901 2.919 1.00 84.50 65 HIS A CA 1
ATOM 502 C C . HIS A 1 65 ? -9.186 46.496 1.693 1.00 84.50 65 HIS A C 1
ATOM 504 O O . HIS A 1 65 ? -9.729 47.331 0.955 1.00 84.50 65 HIS A O 1
ATOM 510 N N . GLU A 1 66 ? -9.299 45.188 1.444 1.00 79.94 66 GLU A N 1
ATOM 511 C CA . GLU A 1 66 ? -10.086 44.662 0.317 1.00 79.94 66 GLU A CA 1
ATOM 512 C C . GLU A 1 66 ? -11.576 45.009 0.428 1.00 79.94 66 GLU A C 1
ATOM 514 O O . GLU A 1 66 ? -12.234 45.257 -0.581 1.00 79.94 66 GLU A O 1
ATOM 519 N N . GLU A 1 67 ? -12.109 45.114 1.646 1.00 80.69 67 GLU A N 1
ATOM 520 C CA . GLU A 1 67 ? -13.501 45.473 1.922 1.00 80.69 67 GLU A CA 1
ATOM 521 C C . GLU A 1 67 ? -13.868 46.908 1.512 1.00 80.69 67 GLU A C 1
ATOM 523 O O . GLU A 1 67 ? -15.051 47.247 1.438 1.00 80.69 67 GLU A O 1
ATOM 528 N N . LEU A 1 68 ? -12.869 47.748 1.235 1.00 83.06 68 LEU A N 1
ATOM 529 C CA . LEU A 1 68 ? -13.029 49.133 0.781 1.00 83.06 68 LEU A CA 1
ATOM 530 C C . LEU A 1 68 ? -12.618 49.327 -0.679 1.00 83.06 68 LEU A C 1
ATOM 532 O O . LEU A 1 68 ? -12.664 50.446 -1.192 1.00 83.06 68 LEU A O 1
ATOM 536 N N . SER A 1 69 ? -12.237 48.240 -1.346 1.00 83.56 69 SER A N 1
ATOM 537 C CA . SER A 1 69 ? -11.755 48.243 -2.716 1.00 83.56 69 SER A CA 1
ATOM 538 C C . SER A 1 69 ? -12.872 47.870 -3.699 1.00 83.56 69 SER A C 1
ATOM 540 O O . SER A 1 69 ? -13.594 46.888 -3.527 1.00 83.56 69 SER A O 1
ATOM 542 N N . ILE A 1 70 ? -12.995 48.637 -4.777 1.00 79.44 70 ILE A N 1
ATOM 543 C CA . ILE A 1 70 ? -13.798 48.305 -5.954 1.00 79.44 70 ILE A CA 1
ATOM 544 C C . ILE A 1 70 ? -12.848 47.634 -6.946 1.00 79.44 70 ILE A C 1
ATOM 546 O O . ILE A 1 70 ? -12.249 48.293 -7.796 1.00 79.44 70 ILE A O 1
ATOM 550 N N . GLY A 1 71 ? -12.679 46.321 -6.763 1.00 70.56 71 GLY A N 1
ATOM 551 C CA . GLY A 1 71 ? -11.658 45.516 -7.441 1.00 70.56 71 GLY A CA 1
ATOM 552 C C . GLY A 1 71 ? -10.310 45.555 -6.716 1.00 70.56 71 GLY A C 1
ATOM 553 O O . GLY A 1 71 ? -9.992 46.517 -6.030 1.00 70.56 71 GLY A O 1
ATOM 554 N N . SER A 1 72 ? -9.516 44.489 -6.831 1.00 65.50 72 SER A N 1
ATOM 555 C CA . SER A 1 72 ? -8.213 44.388 -6.161 1.00 65.50 72 SER A CA 1
ATOM 556 C C . SER A 1 72 ? -7.105 44.377 -7.203 1.00 65.50 72 SER A C 1
ATOM 558 O O . SER A 1 72 ? -7.088 43.509 -8.069 1.00 65.50 72 SER A O 1
ATOM 560 N N . ILE A 1 73 ? -6.193 45.348 -7.125 1.00 61.94 73 ILE A N 1
ATOM 561 C CA . ILE A 1 73 ? -4.978 45.381 -7.959 1.00 61.94 73 ILE A CA 1
ATOM 562 C C . ILE A 1 73 ? -3.862 44.538 -7.306 1.00 61.94 73 ILE A C 1
ATOM 564 O O . ILE A 1 73 ? -2.902 44.157 -7.969 1.00 61.94 73 ILE A O 1
ATOM 568 N N . PHE A 1 74 ? -4.004 44.219 -6.014 1.00 61.31 74 PHE A N 1
ATOM 569 C CA . PHE A 1 74 ? -3.001 43.516 -5.208 1.00 61.31 74 PHE A CA 1
ATOM 570 C C . PHE A 1 74 ? -3.340 42.032 -4.945 1.00 61.31 74 PHE A C 1
ATOM 572 O O . PHE A 1 74 ? -2.476 41.281 -4.497 1.00 61.31 74 PHE A O 1
ATOM 579 N N . GLY A 1 75 ? -4.578 41.601 -5.214 1.00 58.72 75 GLY A N 1
ATOM 580 C CA . GLY A 1 75 ? -5.059 40.227 -5.023 1.00 58.72 75 GLY A CA 1
ATOM 581 C C . GLY A 1 75 ? -4.905 39.326 -6.259 1.00 58.72 75 GLY A C 1
ATOM 582 O O . GLY A 1 75 ? -4.555 39.778 -7.342 1.00 58.72 75 GLY A O 1
ATOM 583 N N . HIS A 1 76 ? -5.204 38.030 -6.112 1.00 50.12 76 HIS A N 1
ATOM 584 C CA . HIS A 1 76 ? -5.074 37.007 -7.173 1.00 50.12 76 HIS A CA 1
ATOM 585 C C . HIS A 1 76 ? -6.231 37.010 -8.202 1.00 50.12 76 HIS A C 1
ATOM 587 O O . HIS A 1 76 ? -6.443 36.019 -8.899 1.00 50.12 76 HIS A O 1
ATOM 593 N N . TYR A 1 77 ? -7.000 38.100 -8.294 1.00 55.28 77 TYR A N 1
ATOM 594 C CA . TYR A 1 77 ? -8.126 38.217 -9.225 1.00 55.28 77 TYR A CA 1
ATOM 595 C C . TYR A 1 77 ? -7.708 38.961 -10.502 1.00 55.28 77 TYR A C 1
ATOM 597 O O . TYR A 1 77 ? -6.968 39.942 -10.419 1.00 55.28 77 TYR A O 1
ATOM 605 N N . PRO A 1 78 ? -8.183 38.537 -11.686 1.00 54.75 78 PRO A N 1
ATOM 606 C CA . PRO A 1 78 ? -7.859 39.202 -12.942 1.00 54.75 78 PRO A CA 1
ATOM 607 C C . PRO A 1 78 ? -8.382 40.647 -12.965 1.00 54.75 78 PRO A C 1
ATOM 609 O O . PRO A 1 78 ? -9.560 40.922 -12.735 1.00 54.75 78 PRO A O 1
ATOM 612 N N . VAL A 1 79 ? -7.483 41.590 -13.257 1.00 55.19 79 VAL A N 1
ATOM 613 C CA . VAL A 1 79 ? -7.760 43.035 -13.286 1.00 55.19 79 VAL A CA 1
ATOM 614 C C . VAL A 1 79 ? -7.952 43.479 -14.738 1.00 55.19 79 VAL A C 1
ATOM 616 O O . VAL A 1 79 ? -7.063 44.069 -15.352 1.00 55.19 79 VAL A O 1
ATOM 619 N N . GLY A 1 80 ? -9.104 43.147 -15.317 1.00 59.06 80 GLY A N 1
ATOM 620 C CA . GLY A 1 80 ? -9.468 43.513 -16.690 1.00 59.06 80 GLY A CA 1
ATOM 621 C C . GLY A 1 80 ? -10.921 43.969 -16.793 1.00 59.06 80 GLY A C 1
ATOM 622 O O . GLY A 1 80 ? -11.736 43.626 -15.945 1.00 59.06 80 GLY A O 1
ATOM 623 N N . GLU A 1 81 ? -11.268 44.722 -17.839 1.00 58.56 81 GLU A N 1
ATOM 624 C CA . GLU A 1 81 ? -12.636 45.235 -18.050 1.00 58.56 81 GLU A CA 1
ATOM 625 C C . GLU A 1 81 ? -13.708 44.122 -18.059 1.00 58.56 81 GLU A C 1
ATOM 627 O O . GLU A 1 81 ? -14.828 44.346 -17.598 1.00 58.56 81 GLU A O 1
ATOM 632 N N . ASN A 1 82 ? -13.347 42.924 -18.538 1.00 56.72 82 ASN A N 1
ATOM 633 C CA . ASN A 1 82 ? -14.254 41.782 -18.692 1.00 56.72 82 ASN A CA 1
ATOM 634 C C . ASN A 1 82 ? -14.373 40.887 -17.442 1.00 56.72 82 ASN A C 1
ATOM 636 O O . ASN A 1 82 ? -15.314 40.102 -17.366 1.00 56.72 82 ASN A O 1
ATOM 640 N N . GLU A 1 83 ? -13.442 40.979 -16.484 1.00 58.56 83 GLU A N 1
ATOM 641 C CA . GLU A 1 83 ? -13.353 40.040 -15.345 1.00 58.56 83 GLU A CA 1
ATOM 642 C C . GLU A 1 83 ? -13.191 40.728 -13.972 1.00 58.56 83 GLU A C 1
ATOM 644 O O . GLU A 1 83 ? -13.413 40.105 -12.935 1.00 58.56 83 GLU A O 1
ATOM 649 N N . GLY A 1 84 ? -12.844 42.019 -13.941 1.00 63.09 84 GLY A N 1
ATOM 650 C CA . GLY A 1 84 ? -12.628 42.795 -12.720 1.00 63.09 84 GLY A CA 1
ATOM 651 C C . GLY A 1 84 ? -13.884 43.510 -12.211 1.00 63.09 84 GLY A C 1
ATOM 652 O O . GLY A 1 84 ? -14.777 43.866 -12.978 1.00 63.09 84 GLY A O 1
ATOM 653 N N . LYS A 1 85 ? -13.934 43.784 -10.899 1.00 74.31 85 LYS A N 1
ATOM 654 C CA . LYS A 1 85 ? -14.923 44.701 -10.305 1.00 74.31 85 LYS A CA 1
ATOM 655 C C . LYS A 1 85 ? -14.505 46.153 -10.582 1.00 74.31 85 LYS A C 1
ATOM 657 O O . LYS A 1 85 ? -13.367 46.524 -10.301 1.00 74.31 85 LYS A O 1
ATOM 662 N N . TRP A 1 86 ? -15.416 46.959 -11.118 1.00 86.44 86 TRP A N 1
ATOM 663 C CA . TRP A 1 86 ? -15.222 48.380 -11.426 1.00 86.44 86 TRP A CA 1
ATOM 664 C C . TRP A 1 86 ? -16.499 49.164 -11.128 1.00 86.44 86 TRP A C 1
ATOM 666 O O . TRP A 1 86 ? -17.581 48.583 -11.094 1.00 86.44 86 TRP A O 1
ATOM 676 N N . GLU A 1 87 ? -16.358 50.475 -10.952 1.00 88.50 87 GLU A N 1
ATOM 677 C CA . GLU A 1 87 ? -17.472 51.415 -10.808 1.00 88.50 87 GLU A CA 1
ATOM 678 C C . GLU A 1 87 ? -17.386 52.478 -11.910 1.00 88.50 87 GLU A C 1
ATOM 680 O O . GLU A 1 87 ? -16.295 52.825 -12.369 1.00 88.50 87 GLU A O 1
ATOM 685 N N . LEU A 1 88 ? -18.535 52.966 -12.371 1.00 90.12 88 LEU A N 1
ATOM 686 C CA . LEU A 1 88 ? -18.627 53.945 -13.453 1.00 90.12 88 LEU A CA 1
ATOM 687 C C . LEU A 1 88 ? -18.806 55.357 -12.892 1.00 90.12 88 LEU A C 1
ATOM 689 O O . LEU A 1 88 ? -19.592 55.560 -11.968 1.00 90.12 88 LEU A O 1
ATOM 693 N N . VAL A 1 89 ? -18.106 56.336 -13.472 1.00 91.62 89 VAL A N 1
ATOM 694 C CA . VAL A 1 89 ? -18.346 57.756 -13.178 1.00 91.62 89 VAL A CA 1
ATOM 695 C C . VAL A 1 89 ? -19.698 58.158 -13.753 1.00 91.62 89 VAL A C 1
ATOM 697 O O . VAL A 1 89 ? -19.878 58.178 -14.973 1.00 91.62 89 VAL A O 1
ATOM 700 N N . ASP A 1 90 ? -20.645 58.457 -12.868 1.00 90.94 90 ASP A N 1
ATOM 701 C CA . ASP A 1 90 ? -22.044 58.672 -13.221 1.00 90.94 90 ASP A CA 1
ATOM 702 C C . ASP A 1 90 ? -22.278 59.941 -14.067 1.00 90.94 90 ASP A C 1
ATOM 704 O O . ASP A 1 90 ? -21.392 60.768 -14.305 1.00 90.94 90 ASP A O 1
ATOM 708 N N . ALA A 1 91 ? -23.521 60.129 -14.517 1.00 88.69 91 ALA A N 1
ATOM 709 C CA . ALA A 1 91 ? -23.909 61.290 -15.321 1.00 88.69 91 ALA A CA 1
ATOM 710 C C . ALA A 1 91 ? -23.747 62.641 -14.587 1.00 88.69 91 ALA A C 1
ATOM 712 O O . ALA A 1 91 ? -23.701 63.692 -15.240 1.00 88.69 91 ALA A O 1
ATOM 713 N N . ALA A 1 92 ? -23.657 62.630 -13.254 1.00 88.38 92 ALA A N 1
ATOM 714 C CA . ALA A 1 92 ? -23.392 63.792 -12.410 1.00 88.38 92 ALA A CA 1
ATOM 715 C C . ALA A 1 92 ? -21.887 63.989 -12.117 1.00 88.38 92 ALA A C 1
ATOM 717 O O . ALA A 1 92 ? -21.529 64.925 -11.402 1.00 88.38 92 ALA A O 1
ATOM 718 N N . GLY A 1 93 ? -21.013 63.152 -12.688 1.00 89.75 93 GLY A N 1
ATOM 719 C CA . GLY A 1 93 ? -19.560 63.231 -12.542 1.00 89.75 93 GLY A CA 1
ATOM 720 C C . GLY A 1 93 ? -19.029 62.622 -11.241 1.00 89.75 93 GLY A C 1
ATOM 721 O O . GLY A 1 93 ? -17.899 62.918 -10.844 1.00 89.75 93 GLY A O 1
ATOM 722 N N . ASN A 1 94 ? -19.829 61.805 -10.551 1.00 92.69 94 ASN A N 1
ATOM 723 C CA . ASN A 1 94 ? -19.471 61.210 -9.267 1.00 92.69 94 ASN A CA 1
ATOM 724 C C . ASN A 1 94 ? -19.051 59.743 -9.401 1.00 92.69 94 ASN A C 1
ATOM 726 O O . ASN A 1 94 ? -19.593 58.987 -10.203 1.00 92.69 94 ASN A O 1
ATOM 730 N N . LEU A 1 95 ? -18.110 59.339 -8.553 1.00 92.06 95 LEU A N 1
ATOM 731 C CA . LEU A 1 95 ? -17.716 57.959 -8.304 1.00 92.06 95 LEU A CA 1
ATOM 732 C C . LEU A 1 95 ? -18.286 57.526 -6.952 1.00 92.06 95 LEU A C 1
ATOM 734 O O . LEU A 1 95 ? -18.094 58.216 -5.949 1.00 92.06 95 LEU A O 1
ATOM 738 N N . ASN A 1 96 ? -18.978 56.391 -6.898 1.00 89.44 96 ASN A N 1
ATOM 739 C CA . ASN A 1 96 ? -19.519 55.882 -5.643 1.00 89.44 96 ASN A CA 1
ATOM 740 C C . ASN A 1 96 ? -18.438 55.126 -4.861 1.00 89.44 96 ASN A C 1
ATOM 742 O O . ASN A 1 96 ? -18.057 54.018 -5.226 1.00 89.44 96 ASN A O 1
ATOM 746 N N . VAL A 1 97 ? -17.922 55.726 -3.790 1.00 88.94 97 VAL A N 1
ATOM 747 C CA . VAL A 1 97 ? -16.774 55.190 -3.050 1.00 88.94 97 VAL A CA 1
ATOM 748 C C . VAL A 1 97 ? -17.244 54.456 -1.783 1.00 88.94 97 VAL A C 1
ATOM 750 O O . VAL A 1 97 ? -17.990 55.037 -0.987 1.00 88.94 97 VAL A O 1
ATOM 753 N N . PRO A 1 98 ? -16.805 53.206 -1.523 1.00 86.69 98 PRO A N 1
ATOM 754 C CA . PRO A 1 98 ? -17.226 52.447 -0.348 1.00 86.69 98 PRO A CA 1
ATOM 755 C C . PRO A 1 98 ? -16.960 53.208 0.955 1.00 86.69 98 PRO A C 1
ATOM 757 O O . PRO A 1 98 ? -15.874 53.742 1.168 1.00 86.69 98 PRO A O 1
ATOM 760 N N . ARG A 1 99 ? -17.974 53.274 1.828 1.00 82.44 99 ARG A N 1
ATOM 761 C CA . ARG A 1 99 ? -17.989 54.020 3.109 1.00 82.44 99 ARG A CA 1
ATOM 762 C C . ARG A 1 99 ? -17.816 55.545 3.033 1.00 82.44 99 ARG A C 1
ATOM 764 O O . ARG A 1 99 ? -18.024 56.202 4.048 1.00 82.44 99 ARG A O 1
ATOM 771 N N . VAL A 1 100 ? -17.501 56.109 1.868 1.00 84.56 100 VAL A N 1
ATOM 772 C CA . VAL A 1 100 ? -17.414 57.563 1.635 1.00 84.56 100 VAL A CA 1
ATOM 773 C C . VAL A 1 100 ? -18.684 58.092 0.952 1.00 84.56 100 VAL A C 1
ATOM 775 O O . VAL A 1 100 ? -19.122 59.197 1.262 1.00 84.56 100 VAL A O 1
ATOM 778 N N . GLY A 1 101 ? -19.318 57.289 0.092 1.00 86.38 101 GLY A N 1
ATOM 779 C CA . GLY A 1 101 ? -20.492 57.664 -0.699 1.00 86.38 101 GLY A CA 1
ATOM 780 C C . GLY A 1 101 ? -20.130 58.278 -2.060 1.00 86.38 101 GLY A C 1
ATOM 781 O O . GLY A 1 101 ? -18.982 58.158 -2.498 1.00 86.38 101 GLY A O 1
ATOM 782 N N . PRO A 1 102 ? -21.090 58.920 -2.754 1.00 89.12 102 PRO A N 1
ATOM 783 C CA . PRO A 1 102 ? -20.845 59.548 -4.048 1.00 89.12 102 PRO A CA 1
ATOM 784 C C . PRO A 1 102 ? -19.866 60.715 -3.901 1.00 89.12 102 PRO A C 1
ATOM 786 O O . PRO A 1 102 ? -20.095 61.647 -3.127 1.00 89.12 102 PRO A O 1
ATOM 789 N N . TYR A 1 103 ? -18.777 60.664 -4.659 1.00 91.31 103 TYR A N 1
ATOM 790 C CA . TYR A 1 103 ? -17.710 61.651 -4.626 1.00 91.31 103 TYR A CA 1
ATOM 791 C C . TYR A 1 103 ? -17.419 62.189 -6.025 1.00 91.31 103 TYR A C 1
ATOM 793 O O . TYR A 1 103 ? -17.187 61.414 -6.947 1.00 91.31 103 TYR A O 1
ATOM 801 N N . HIS A 1 104 ? -17.427 63.510 -6.190 1.00 93.50 104 HIS A N 1
ATOM 802 C CA . HIS A 1 104 ? -17.239 64.132 -7.499 1.00 93.50 104 HIS A CA 1
ATOM 803 C C . HIS A 1 104 ? -15.787 63.999 -7.969 1.00 93.50 104 HIS A C 1
ATOM 805 O O . HIS A 1 104 ? -14.876 64.521 -7.324 1.00 93.50 104 HIS A O 1
ATOM 811 N N . VAL A 1 105 ? -15.579 63.298 -9.085 1.00 92.25 105 VAL A N 1
ATOM 812 C CA . VAL A 1 105 ? -14.247 63.026 -9.652 1.00 92.25 105 VAL A CA 1
ATOM 813 C C . VAL A 1 105 ? -14.053 63.611 -11.048 1.00 92.25 105 VAL A C 1
ATOM 815 O O . VAL A 1 105 ? -12.920 63.681 -11.519 1.00 92.25 105 VAL A O 1
ATOM 818 N N . GLU A 1 106 ? -15.126 64.047 -11.713 1.00 91.31 106 GLU A N 1
ATOM 819 C CA . GLU A 1 106 ? -15.052 64.646 -13.045 1.00 91.31 106 GLU A CA 1
ATOM 820 C C . GLU A 1 106 ? -14.113 65.868 -13.063 1.00 91.31 106 GLU A C 1
ATOM 822 O O . GLU A 1 106 ? -14.183 66.766 -12.226 1.00 91.31 106 GLU A O 1
ATOM 827 N N . GLY A 1 107 ? -13.197 65.894 -14.031 1.00 87.44 107 GLY A N 1
ATOM 828 C CA . GLY A 1 107 ? -12.223 66.967 -14.222 1.00 87.44 107 GLY A CA 1
ATOM 829 C C . GLY A 1 107 ? -10.958 66.874 -13.361 1.00 87.44 107 GLY A C 1
ATOM 830 O O . GLY A 1 107 ? -10.002 67.598 -13.662 1.00 87.44 107 GLY A O 1
ATOM 831 N N . LEU A 1 108 ? -10.916 65.986 -12.359 1.00 91.44 108 LEU A N 1
ATOM 832 C CA . LEU A 1 108 ? -9.716 65.705 -11.564 1.00 91.44 108 LEU A CA 1
ATOM 833 C C . LEU A 1 108 ? -8.751 64.795 -12.330 1.00 91.44 108 LEU A C 1
ATOM 835 O O . LEU A 1 108 ? -9.174 63.922 -13.094 1.00 91.44 108 LEU A O 1
ATOM 839 N N . THR A 1 109 ? -7.448 64.956 -12.101 1.00 90.69 109 THR A N 1
ATOM 840 C CA . THR A 1 109 ? -6.470 63.941 -12.525 1.00 90.69 109 THR A CA 1
ATOM 841 C C . THR A 1 109 ? -6.520 62.727 -11.597 1.00 90.69 109 THR A C 1
ATOM 843 O O . THR A 1 109 ? -6.982 62.819 -10.458 1.00 90.69 109 THR A O 1
ATOM 846 N N . LEU A 1 110 ? -6.017 61.573 -12.048 1.00 88.62 110 LEU A N 1
ATOM 847 C CA . LEU A 1 110 ? -5.945 60.376 -11.197 1.00 88.62 110 LEU A CA 1
ATOM 848 C C . LEU A 1 110 ? -5.154 60.628 -9.905 1.00 88.62 110 LEU A C 1
ATOM 850 O O . LEU A 1 110 ? -5.534 60.135 -8.844 1.00 88.62 110 LEU A O 1
ATOM 854 N N . LEU A 1 111 ? -4.092 61.436 -9.982 1.00 87.81 111 LEU A N 1
ATOM 855 C CA . LEU A 1 111 ? -3.284 61.819 -8.826 1.00 87.81 111 LEU A CA 1
ATOM 856 C C . LEU A 1 111 ? -4.054 62.739 -7.868 1.00 87.81 111 LEU A C 1
ATOM 858 O O . LEU A 1 111 ? -4.003 62.549 -6.654 1.00 87.81 111 LEU A O 1
ATOM 862 N N . GLU A 1 112 ? -4.784 63.721 -8.397 1.00 91.75 112 GLU A N 1
ATOM 863 C CA . GLU A 1 112 ? -5.622 64.613 -7.592 1.00 91.75 112 GLU A CA 1
ATOM 864 C C . GLU A 1 112 ? -6.752 63.844 -6.903 1.00 91.75 112 GLU A C 1
ATOM 866 O O . GLU A 1 112 ? -6.943 63.993 -5.696 1.00 91.75 112 GLU A O 1
ATOM 871 N N . ALA A 1 113 ? -7.456 62.984 -7.645 1.00 91.56 113 ALA A N 1
ATOM 872 C CA . ALA A 1 113 ? -8.522 62.140 -7.120 1.00 91.56 113 ALA A CA 1
ATOM 873 C C . ALA A 1 113 ? -7.994 61.183 -6.042 1.00 91.56 113 ALA A C 1
ATOM 875 O O . ALA A 1 113 ? -8.584 61.093 -4.967 1.00 91.56 113 ALA A O 1
ATOM 876 N N . LYS A 1 114 ? -6.840 60.540 -6.274 1.00 91.62 114 LYS A N 1
ATOM 877 C CA . LYS A 1 114 ? -6.154 59.709 -5.277 1.00 91.62 114 LYS A CA 1
ATOM 878 C C . LYS A 1 114 ? -5.894 60.488 -3.986 1.00 91.62 114 LYS A C 1
ATOM 880 O O . LYS A 1 114 ? -6.353 60.074 -2.926 1.00 91.62 114 LYS A O 1
ATOM 885 N N . ASN A 1 115 ? -5.197 61.621 -4.074 1.00 91.69 115 ASN A N 1
ATOM 886 C CA . ASN A 1 115 ? -4.798 62.397 -2.897 1.00 91.69 115 ASN A CA 1
ATOM 887 C C . ASN A 1 115 ? -6.016 62.903 -2.106 1.00 91.69 115 ASN A C 1
ATOM 889 O O . ASN A 1 115 ? -6.000 62.949 -0.873 1.00 91.69 115 ASN A O 1
ATOM 893 N N . GLN A 1 116 ? -7.087 63.291 -2.805 1.00 92.44 116 GLN A N 1
ATOM 894 C CA . GLN A 1 116 ? -8.319 63.734 -2.161 1.00 92.44 116 GLN A CA 1
ATOM 895 C C . GLN A 1 116 ? -9.057 62.574 -1.476 1.00 92.44 116 GLN A C 1
ATOM 897 O O . GLN A 1 116 ? -9.513 62.737 -0.342 1.00 92.44 116 GLN A O 1
ATOM 902 N N . LEU A 1 117 ? -9.112 61.395 -2.101 1.00 90.69 117 LEU A N 1
ATOM 903 C CA . LEU A 1 117 ? -9.710 60.197 -1.507 1.00 90.69 117 LEU A CA 1
ATOM 904 C C . LEU A 1 117 ? -8.910 59.673 -0.310 1.00 90.69 117 LEU A C 1
ATOM 906 O O . LEU A 1 117 ? -9.519 59.355 0.708 1.00 90.69 117 LEU A O 1
ATOM 910 N N . GLU A 1 118 ? -7.576 59.662 -0.362 1.00 91.25 118 GLU A N 1
ATOM 911 C CA . GLU A 1 118 ? -6.725 59.310 0.788 1.00 91.25 118 GLU A CA 1
ATOM 912 C C . GLU A 1 118 ? -7.003 60.229 1.980 1.00 91.25 118 GLU A C 1
ATOM 914 O O . GLU A 1 118 ? -7.208 59.765 3.102 1.00 91.25 118 GLU A O 1
ATOM 919 N N . LYS A 1 119 ? -7.113 61.540 1.735 1.00 90.06 119 LYS A N 1
ATOM 920 C CA . LYS A 1 119 ? -7.445 62.519 2.777 1.00 90.06 119 LYS A CA 1
ATOM 921 C C . LYS A 1 119 ? -8.846 62.310 3.361 1.00 90.06 119 LYS A C 1
ATOM 923 O O . LYS A 1 119 ? -9.052 62.547 4.552 1.00 90.06 119 LYS A O 1
ATOM 928 N N . LEU A 1 120 ? -9.815 61.895 2.547 1.00 88.56 120 LEU A N 1
ATOM 929 C CA . LEU A 1 120 ? -11.174 61.597 3.004 1.00 88.56 120 LEU A CA 1
ATOM 930 C C . LEU A 1 120 ? -11.235 60.285 3.794 1.00 88.56 120 LEU A C 1
ATOM 932 O O . LEU A 1 120 ? -11.854 60.253 4.858 1.00 88.56 120 LEU A O 1
ATOM 936 N N . MET A 1 121 ? -10.547 59.244 3.327 1.00 88.44 121 MET A N 1
ATOM 937 C CA . MET A 1 121 ? -10.477 57.932 3.975 1.00 88.44 121 MET A CA 1
ATOM 938 C C . MET A 1 121 ? -9.639 57.941 5.258 1.00 88.44 121 MET A C 1
ATOM 940 O O . MET A 1 121 ? -9.917 57.158 6.165 1.00 88.44 121 MET A O 1
ATOM 944 N N . ALA A 1 122 ? -8.692 58.875 5.404 1.00 87.75 122 ALA A N 1
ATOM 945 C CA . ALA A 1 122 ? -7.886 59.043 6.618 1.00 87.75 122 ALA A CA 1
ATOM 946 C C . ALA A 1 122 ? -8.723 59.383 7.867 1.00 87.75 122 ALA A C 1
ATOM 948 O O . ALA A 1 122 ? -8.243 59.273 8.992 1.00 87.75 122 ALA A O 1
ATOM 949 N N . LYS A 1 123 ? -9.993 59.779 7.690 1.00 84.81 123 LYS A N 1
ATOM 950 C CA . LYS A 1 123 ? -10.952 59.964 8.790 1.00 84.81 123 LYS A CA 1
ATOM 951 C C . LYS A 1 123 ? -11.436 58.644 9.399 1.00 84.81 123 LYS A C 1
ATOM 953 O O . LYS A 1 123 ? -11.985 58.657 10.497 1.00 84.81 123 LYS A O 1
ATOM 958 N N . SER A 1 124 ? -11.283 57.532 8.685 1.00 79.81 124 SER A N 1
ATOM 959 C CA . SER A 1 124 ? -11.835 56.224 9.059 1.00 79.81 124 SER A CA 1
ATOM 960 C C . SER A 1 124 ? -10.794 55.102 9.081 1.00 79.81 124 SER A C 1
ATOM 962 O O . SER A 1 124 ? -11.086 54.039 9.619 1.00 79.81 124 SER A O 1
ATOM 964 N N . ILE A 1 125 ? -9.602 55.326 8.516 1.00 85.19 125 ILE A N 1
ATOM 965 C CA . ILE A 1 125 ? -8.519 54.342 8.385 1.00 85.19 125 ILE A CA 1
ATOM 966 C C . ILE A 1 125 ? -7.181 55.036 8.654 1.00 85.19 125 ILE A C 1
ATOM 968 O O . ILE A 1 125 ? -6.977 56.180 8.247 1.00 85.19 125 ILE A O 1
ATOM 972 N N . VAL A 1 126 ? -6.253 54.347 9.316 1.00 82.88 126 VAL A N 1
ATOM 973 C CA . VAL A 1 126 ? -4.907 54.867 9.586 1.00 82.88 126 VAL A CA 1
ATOM 974 C C . VAL A 1 126 ? -4.029 54.685 8.346 1.00 82.88 126 VAL A C 1
ATOM 976 O O . VAL A 1 126 ? -3.821 53.564 7.905 1.00 82.88 126 VAL A O 1
ATOM 979 N N . ASN A 1 127 ? -3.483 55.787 7.819 1.00 83.12 127 ASN A N 1
ATOM 980 C CA . ASN A 1 127 ? -2.551 55.805 6.680 1.00 83.12 127 ASN A CA 1
ATOM 981 C C . ASN A 1 127 ? -3.071 55.081 5.409 1.00 83.12 127 ASN A C 1
ATOM 983 O O . ASN A 1 127 ? -2.418 54.152 4.927 1.00 83.12 127 ASN A O 1
ATOM 987 N N . PRO A 1 128 ? -4.237 55.480 4.861 1.00 88.38 128 PRO A N 1
ATOM 988 C CA . PRO A 1 128 ? -4.806 54.821 3.689 1.00 88.38 128 PRO A CA 1
ATOM 989 C C . PRO A 1 128 ? -3.913 55.019 2.460 1.00 88.38 128 PRO A C 1
ATOM 991 O O . PRO A 1 128 ? -3.503 56.139 2.161 1.00 88.38 128 PRO A O 1
ATOM 994 N N . GLN A 1 129 ? -3.653 53.933 1.732 1.00 89.06 129 GLN A N 1
ATOM 995 C CA . GLN A 1 129 ? -2.930 53.951 0.459 1.00 89.06 129 GLN A CA 1
ATOM 996 C C . GLN A 1 129 ? -3.906 53.581 -0.656 1.00 89.06 129 GLN A C 1
ATOM 998 O O . GLN A 1 129 ? -4.281 52.413 -0.794 1.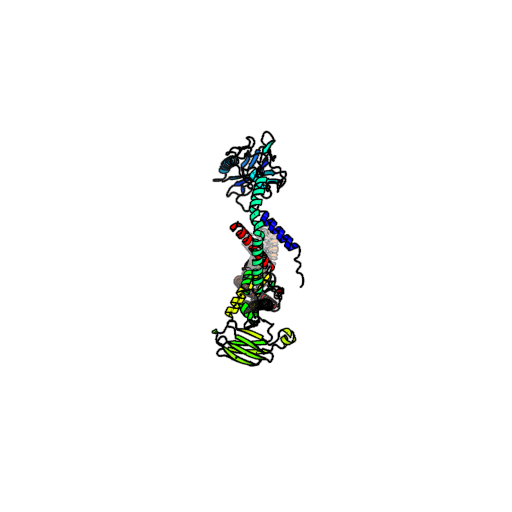00 89.06 129 GLN A O 1
ATOM 1003 N N . VAL A 1 130 ? -4.343 54.575 -1.430 1.00 89.69 130 VAL A N 1
ATOM 1004 C CA . VAL A 1 130 ? -5.368 54.402 -2.469 1.00 89.69 130 VAL A CA 1
ATOM 1005 C C . VAL A 1 130 ? -4.711 54.371 -3.846 1.00 89.69 130 VAL A C 1
ATOM 1007 O O . VAL A 1 130 ? -3.840 55.175 -4.172 1.00 89.69 130 VAL A O 1
ATOM 1010 N N . THR A 1 131 ? -5.145 53.443 -4.694 1.00 88.81 131 THR A N 1
ATOM 1011 C CA . THR A 1 131 ? -4.737 53.352 -6.099 1.00 88.81 131 THR A CA 1
ATOM 1012 C C . THR A 1 131 ? -5.973 53.348 -6.987 1.00 88.81 131 THR A C 1
ATOM 1014 O O . THR A 1 131 ? -6.884 52.549 -6.783 1.00 88.81 131 THR A O 1
ATOM 1017 N N . LEU A 1 132 ? -5.992 54.236 -7.982 1.00 88.56 132 LEU A N 1
ATOM 1018 C CA . LEU A 1 132 ? -7.058 54.341 -8.976 1.00 88.56 132 LEU A CA 1
ATOM 1019 C C . LEU A 1 132 ? -6.530 53.932 -10.352 1.00 88.56 132 LEU A C 1
ATOM 1021 O O . LEU A 1 132 ? -5.416 54.310 -10.720 1.00 88.56 132 LEU A O 1
ATOM 1025 N N . LYS A 1 133 ? -7.338 53.206 -11.128 1.00 87.62 133 LYS A N 1
ATOM 1026 C CA . LYS A 1 133 ? -7.029 52.863 -12.523 1.00 87.62 133 LYS A CA 1
ATOM 1027 C C . LYS A 1 133 ? -8.270 52.979 -13.402 1.00 87.62 133 LYS A C 1
ATOM 1029 O O . LYS A 1 133 ? -9.319 52.452 -13.043 1.00 87.62 133 LYS A O 1
ATOM 1034 N N . VAL A 1 134 ? -8.130 53.624 -14.560 1.00 88.19 134 VAL A N 1
ATOM 1035 C CA . VAL A 1 134 ? -9.177 53.678 -15.594 1.00 88.19 134 VAL A CA 1
ATOM 1036 C C . VAL A 1 134 ? -9.027 52.470 -16.516 1.00 88.19 134 VAL A C 1
ATOM 1038 O O . VAL A 1 134 ? -7.938 52.223 -17.034 1.00 88.19 134 VAL A O 1
ATOM 1041 N N . LEU A 1 135 ? -10.100 51.704 -16.709 1.00 84.94 135 LEU A N 1
ATOM 1042 C CA . LEU A 1 135 ? -10.066 50.447 -17.465 1.00 84.94 135 LEU A CA 1
ATOM 1043 C C . LEU A 1 135 ? -10.420 50.605 -18.949 1.00 84.94 135 LEU A C 1
ATOM 1045 O O . LEU A 1 135 ? -9.991 49.797 -19.765 1.00 84.94 135 LEU A O 1
ATOM 1049 N N . ASN A 1 136 ? -11.179 51.638 -19.313 1.00 85.31 136 ASN A N 1
ATOM 1050 C CA . ASN A 1 136 ? -11.724 51.830 -20.661 1.00 85.31 136 ASN A CA 1
ATOM 1051 C C . ASN A 1 136 ? -10.946 52.854 -21.510 1.00 85.31 136 ASN A C 1
ATOM 1053 O O . ASN A 1 136 ? -11.508 53.479 -22.412 1.00 85.31 136 ASN A O 1
ATOM 1057 N N . LEU A 1 137 ? -9.644 53.022 -21.254 1.00 84.38 137 LEU A N 1
ATOM 1058 C CA . LEU A 1 137 ? -8.767 53.797 -22.133 1.00 84.38 137 LEU A CA 1
ATOM 1059 C C . LEU A 1 137 ? -8.490 52.989 -23.405 1.00 84.38 137 LEU A C 1
ATOM 1061 O O . LEU A 1 137 ? -7.742 52.016 -23.380 1.00 84.38 137 LEU A O 1
ATOM 1065 N N . GLN A 1 138 ? -9.084 53.386 -24.527 1.00 85.75 138 GLN A N 1
ATOM 1066 C CA . GLN A 1 138 ? -8.913 52.700 -25.809 1.00 85.75 138 GLN A CA 1
ATOM 1067 C C . GLN A 1 138 ? -8.935 53.674 -26.992 1.00 85.75 138 GLN A C 1
ATOM 1069 O O . GLN A 1 138 ? -9.525 54.753 -26.909 1.00 85.75 138 GLN A O 1
ATOM 1074 N N . ALA A 1 139 ? -8.323 53.280 -28.111 1.00 85.75 139 ALA A N 1
ATOM 1075 C CA . ALA A 1 139 ? -8.537 53.903 -29.417 1.00 85.75 139 ALA A CA 1
ATOM 1076 C C . ALA A 1 139 ? -8.969 52.857 -30.438 1.00 85.75 139 ALA A C 1
ATOM 1078 O O . ALA A 1 139 ? -8.472 51.735 -30.446 1.00 85.75 139 ALA A O 1
ATOM 1079 N N . THR A 1 140 ? -9.852 53.244 -31.347 1.00 86.69 140 THR A N 1
ATOM 1080 C CA . THR A 1 140 ? -10.261 52.389 -32.459 1.00 86.69 140 THR A CA 1
ATOM 1081 C C . THR A 1 140 ? -9.371 52.662 -33.666 1.00 86.69 140 THR A C 1
ATOM 1083 O O . THR A 1 140 ? -9.284 53.798 -34.133 1.00 86.69 140 THR A O 1
ATOM 1086 N N . VAL A 1 141 ? -8.724 51.618 -34.186 1.00 88.75 141 VAL A N 1
ATOM 1087 C CA . VAL A 1 141 ? -7.927 51.681 -35.417 1.00 88.75 141 VAL A CA 1
ATOM 1088 C C . VAL A 1 141 ? -8.707 51.016 -36.539 1.00 88.75 141 VAL A C 1
ATOM 1090 O O . VAL A 1 141 ? -9.054 49.840 -36.450 1.00 88.75 141 VAL A O 1
ATOM 1093 N N . LEU A 1 142 ? -8.980 51.772 -37.600 1.00 84.44 142 LEU A N 1
ATOM 1094 C CA . LEU A 1 142 ? -9.735 51.317 -38.765 1.00 84.44 142 LEU A CA 1
ATOM 1095 C C . LEU A 1 142 ? -8.923 51.543 -40.042 1.00 84.44 142 LEU A C 1
ATOM 1097 O O . LEU A 1 142 ? -8.159 52.504 -40.134 1.00 84.44 142 LEU A O 1
ATOM 1101 N N . GLY A 1 143 ? -9.142 50.686 -41.038 1.00 86.31 143 GLY A N 1
ATOM 1102 C CA . GLY A 1 143 ? -8.488 50.755 -42.343 1.00 86.31 143 GLY A CA 1
ATOM 1103 C C . GLY A 1 143 ? -7.473 49.637 -42.556 1.00 86.31 143 GLY A C 1
ATOM 1104 O O . GLY A 1 143 ? -7.572 48.574 -41.949 1.00 86.31 143 GLY A O 1
ATOM 1105 N N . GLU A 1 144 ? -6.510 49.891 -43.441 1.00 86.62 144 GLU A N 1
ATOM 1106 C CA . GLU A 1 144 ? -5.522 48.907 -43.892 1.00 86.62 144 GLU A CA 1
ATOM 1107 C C . GLU A 1 144 ? -4.380 48.753 -42.870 1.00 86.62 144 GLU A C 1
ATOM 1109 O O . GLU A 1 144 ? -3.259 49.230 -43.053 1.00 86.62 144 GLU A O 1
ATOM 1114 N N . VAL A 1 145 ? -4.688 48.108 -41.751 1.00 86.81 145 VAL A N 1
ATOM 1115 C CA . VAL A 1 145 ? -3.746 47.655 -40.717 1.00 86.81 145 VAL A CA 1
ATOM 1116 C C . VAL A 1 145 ? -3.899 46.147 -40.541 1.00 86.81 145 VAL A C 1
ATOM 1118 O O . VAL A 1 145 ? -4.935 45.587 -40.899 1.00 86.81 145 VAL A O 1
ATOM 1121 N N . ASN A 1 146 ? -2.890 45.470 -39.997 1.00 83.56 146 ASN A N 1
ATOM 1122 C CA . ASN A 1 146 ? -2.922 44.006 -39.901 1.00 83.56 146 ASN A CA 1
ATOM 1123 C C . ASN A 1 146 ? -3.948 43.484 -38.874 1.00 83.56 146 ASN A C 1
ATOM 1125 O O . ASN A 1 146 ? -4.460 42.378 -39.035 1.00 83.56 146 ASN A O 1
ATOM 1129 N N . ALA A 1 147 ? -4.280 44.274 -37.850 1.00 86.00 147 ALA A N 1
ATOM 1130 C CA . ALA A 1 147 ? -5.295 43.960 -36.845 1.00 86.00 147 ALA A CA 1
ATOM 1131 C C . ALA A 1 147 ? -6.198 45.184 -36.565 1.00 86.00 147 ALA A C 1
ATOM 1133 O O . ALA A 1 147 ? -5.986 45.904 -35.582 1.00 86.00 147 ALA A O 1
ATOM 1134 N N . PRO A 1 148 ? -7.201 45.458 -37.424 1.00 87.75 148 PRO A N 1
ATOM 1135 C CA . PRO A 1 148 ? -8.146 46.547 -37.201 1.00 87.75 148 PRO A CA 1
ATOM 1136 C C . PRO A 1 148 ? -9.065 46.228 -36.015 1.00 87.75 148 PRO A C 1
ATOM 1138 O O . PRO A 1 148 ? -9.457 45.080 -35.807 1.00 87.75 148 PRO A O 1
ATOM 1141 N N . GLY A 1 149 ? -9.438 47.247 -35.246 1.00 87.69 149 GLY A N 1
ATOM 1142 C CA . GLY A 1 149 ? -10.296 47.093 -34.072 1.00 87.69 149 GLY A CA 1
ATOM 1143 C C . GLY A 1 149 ? -9.947 48.042 -32.929 1.00 87.69 149 GLY A C 1
ATOM 1144 O O . GLY A 1 149 ? -9.146 48.969 -33.079 1.00 87.69 149 GLY A O 1
ATOM 1145 N N . ASN A 1 150 ? -10.580 47.816 -31.777 1.00 85.44 150 ASN A N 1
ATOM 1146 C CA . ASN A 1 150 ? -10.312 48.573 -30.557 1.00 85.44 150 ASN A CA 1
ATOM 1147 C C . ASN A 1 150 ? -8.984 48.131 -29.938 1.00 85.44 150 ASN A C 1
ATOM 1149 O O . ASN A 1 150 ? -8.736 46.942 -29.762 1.00 85.44 150 ASN A O 1
ATOM 1153 N N . GLN A 1 151 ? -8.152 49.110 -29.603 1.00 84.81 151 GLN A N 1
ATOM 1154 C CA . GLN A 1 151 ? -6.847 48.932 -28.987 1.00 84.81 151 GLN A CA 1
ATOM 1155 C C . GLN A 1 151 ? -6.881 49.542 -27.588 1.00 84.81 151 GLN A C 1
ATOM 1157 O O . GLN A 1 151 ? -6.952 50.764 -27.443 1.00 84.81 151 GLN A O 1
ATOM 1162 N N . HIS A 1 152 ? -6.831 48.692 -26.564 1.00 82.25 152 HIS A N 1
ATOM 1163 C CA . HIS A 1 152 ? -6.805 49.112 -25.164 1.00 82.25 152 HIS A CA 1
ATOM 1164 C C . HIS A 1 152 ? -5.420 49.608 -24.745 1.00 82.25 152 HIS A C 1
ATOM 1166 O O . HIS A 1 152 ? -4.379 49.081 -25.161 1.00 82.25 152 HIS A O 1
ATOM 1172 N N . PHE A 1 153 ? -5.402 50.617 -23.883 1.00 80.25 153 PHE A N 1
ATOM 1173 C CA . PHE A 1 153 ? -4.205 51.262 -23.369 1.00 80.25 153 PHE A CA 1
ATOM 1174 C C . PHE A 1 153 ? -4.046 51.034 -21.873 1.00 80.25 153 PHE A C 1
ATOM 1176 O O . PHE A 1 153 ? -4.988 51.151 -21.100 1.00 80.25 153 PHE A O 1
ATOM 1183 N N . GLU A 1 154 ? -2.811 50.747 -21.471 1.00 69.69 154 GLU A N 1
ATOM 1184 C CA . GLU A 1 154 ? -2.444 50.566 -20.062 1.00 69.69 154 GLU A CA 1
ATOM 1185 C C . GLU A 1 154 ? -1.742 51.798 -19.482 1.00 69.69 154 GLU A C 1
ATOM 1187 O O . GLU A 1 154 ? -1.658 51.948 -18.266 1.00 69.69 154 GLU A O 1
ATOM 1192 N N . LYS A 1 155 ? -1.229 52.674 -20.355 1.00 72.25 155 LYS A N 1
ATOM 1193 C CA . LYS A 1 155 ? -0.528 53.910 -20.002 1.00 72.25 155 LYS A CA 1
ATOM 1194 C C . LYS A 1 155 ? -1.430 55.107 -20.275 1.00 72.25 155 LYS A C 1
ATOM 1196 O O . LYS A 1 155 ? -2.262 55.058 -21.175 1.00 72.25 155 LYS A O 1
ATOM 1201 N N . GLU A 1 156 ? -1.214 56.204 -19.559 1.00 70.62 156 GLU A N 1
ATOM 1202 C CA . GLU A 1 156 ? -1.910 57.473 -19.823 1.00 70.62 156 GLU A CA 1
ATOM 1203 C C . GLU A 1 156 ? -1.408 58.143 -21.112 1.00 70.62 156 GLU A C 1
ATOM 1205 O O . GLU A 1 156 ? -2.183 58.695 -21.892 1.00 70.62 156 GLU A O 1
ATOM 1210 N N . HIS A 1 157 ? -0.103 58.037 -21.373 1.00 73.94 157 HIS A N 1
ATOM 1211 C CA . HIS A 1 157 ? 0.541 58.575 -22.565 1.00 73.94 157 HIS A CA 1
ATOM 1212 C C . HIS A 1 157 ? 0.697 57.472 -23.605 1.00 73.94 157 HIS A C 1
ATOM 1214 O O . HIS A 1 157 ? 1.483 56.548 -23.409 1.00 73.94 157 HIS A O 1
ATOM 1220 N N . ASN A 1 158 ? -0.039 57.587 -24.711 1.00 77.25 158 ASN A N 1
ATOM 1221 C CA . ASN A 1 158 ? 0.072 56.666 -25.839 1.00 77.25 158 ASN A CA 1
ATOM 1222 C C . ASN A 1 158 ? 0.359 57.457 -27.110 1.00 77.25 158 ASN A C 1
ATOM 1224 O O . ASN A 1 158 ? -0.340 58.418 -27.447 1.00 77.25 158 ASN A O 1
ATOM 1228 N N . THR A 1 159 ? 1.396 57.045 -27.823 1.00 77.69 159 THR A N 1
ATOM 1229 C CA . THR A 1 159 ? 1.773 57.633 -29.107 1.00 77.69 159 THR A CA 1
ATOM 1230 C C . THR A 1 159 ? 1.046 56.935 -30.249 1.00 77.69 159 THR A C 1
ATOM 1232 O O . THR A 1 159 ? 0.766 55.741 -30.182 1.00 77.69 159 THR A O 1
ATOM 1235 N N . LEU A 1 160 ? 0.794 57.650 -31.351 1.00 77.81 160 LEU A N 1
ATOM 1236 C CA . LEU A 1 160 ? 0.191 57.056 -32.553 1.00 77.81 160 LEU A CA 1
ATOM 1237 C C . LEU A 1 160 ? 0.986 55.838 -33.063 1.00 77.81 160 LEU A C 1
ATOM 1239 O O . LEU A 1 160 ? 0.401 54.892 -33.580 1.00 77.81 160 LEU A O 1
ATOM 1243 N N . VAL A 1 161 ? 2.309 55.844 -32.875 1.00 78.06 161 VAL A N 1
ATOM 1244 C CA . VAL A 1 161 ? 3.189 54.723 -33.229 1.00 78.06 161 VAL A CA 1
ATOM 1245 C C . VAL A 1 161 ? 2.899 53.490 -32.373 1.00 78.06 161 VAL A C 1
ATOM 1247 O O . VAL A 1 161 ? 2.800 52.396 -32.917 1.00 78.06 161 VAL A O 1
ATOM 1250 N N . GLU A 1 162 ? 2.711 53.643 -31.060 1.00 77.75 162 GLU A N 1
ATOM 1251 C CA . GLU A 1 162 ? 2.339 52.527 -30.178 1.00 77.75 162 GLU A CA 1
ATOM 1252 C C . GLU A 1 162 ? 0.954 51.972 -30.522 1.00 77.75 162 GLU A C 1
ATOM 1254 O O . GLU A 1 162 ? 0.766 50.756 -30.523 1.00 77.75 162 GLU A O 1
ATOM 1259 N N . VAL A 1 163 ? 0.000 52.847 -30.865 1.00 84.25 163 VAL A N 1
ATOM 1260 C CA . VAL A 1 163 ? -1.341 52.426 -31.298 1.00 84.25 163 VAL A CA 1
ATOM 1261 C C . VAL A 1 163 ? -1.263 51.591 -32.580 1.00 84.25 163 VAL A C 1
ATOM 1263 O O . VAL A 1 163 ? -1.857 50.517 -32.652 1.00 84.25 163 VAL A O 1
ATOM 1266 N N . LEU A 1 164 ? -0.502 52.050 -33.578 1.00 82.19 164 LEU A N 1
ATOM 1267 C CA . LEU A 1 164 ? -0.302 51.316 -34.830 1.00 82.19 164 LEU A CA 1
ATOM 1268 C C . LEU A 1 164 ? 0.470 50.012 -34.611 1.00 82.19 164 LEU A C 1
ATOM 1270 O O . LEU A 1 164 ? 0.114 48.996 -35.197 1.00 82.19 164 LEU A O 1
ATOM 1274 N N . GLY A 1 165 ? 1.472 50.010 -33.729 1.00 81.00 165 GLY A N 1
ATOM 1275 C CA . GLY A 1 165 ? 2.200 48.801 -33.347 1.00 81.00 165 GLY A CA 1
ATOM 1276 C C . GLY A 1 165 ? 1.287 47.744 -32.722 1.00 81.00 165 GLY A C 1
ATOM 1277 O O . GLY A 1 165 ? 1.359 46.577 -33.101 1.00 81.00 165 GLY A O 1
ATOM 1278 N N . LYS A 1 166 ? 0.371 48.147 -31.829 1.00 82.25 166 LYS A N 1
ATOM 1279 C CA . LYS A 1 166 ? -0.649 47.249 -31.258 1.00 82.25 166 LYS A CA 1
ATOM 1280 C C . LYS A 1 166 ? -1.630 46.722 -32.306 1.00 82.25 166 LYS A C 1
ATOM 1282 O O . LYS A 1 166 ? -2.000 45.555 -32.255 1.00 82.25 166 LYS A O 1
ATOM 1287 N N . ALA A 1 167 ? -1.975 47.541 -33.298 1.00 84.31 167 ALA A N 1
ATOM 1288 C CA . ALA A 1 167 ? -2.777 47.132 -34.452 1.00 84.31 167 ALA A CA 1
ATOM 1289 C C . ALA A 1 167 ? -1.995 46.300 -35.495 1.00 84.31 167 ALA A C 1
ATOM 1291 O O . ALA A 1 167 ? -2.497 46.054 -36.592 1.00 84.31 167 ALA A O 1
ATOM 1292 N N . GLY A 1 168 ? -0.773 45.862 -35.176 1.00 81.88 168 GLY A N 1
ATOM 1293 C CA . GLY A 1 168 ? 0.038 45.006 -36.037 1.00 81.88 168 GLY A CA 1
ATOM 1294 C C . GLY A 1 168 ? 0.726 45.731 -37.195 1.00 81.88 168 GLY A C 1
ATOM 1295 O O . GLY A 1 168 ? 1.153 45.060 -38.126 1.00 81.88 168 GLY A O 1
ATOM 1296 N N . ASP A 1 169 ? 0.866 47.058 -37.136 1.00 79.69 169 ASP A N 1
ATOM 1297 C CA . ASP A 1 169 ? 1.362 47.940 -38.206 1.00 79.69 169 ASP A CA 1
ATOM 1298 C C . ASP A 1 169 ? 0.424 48.013 -39.434 1.00 79.69 169 ASP A C 1
ATOM 1300 O O . ASP A 1 169 ? -0.598 47.328 -39.540 1.00 79.69 169 ASP A O 1
ATOM 1304 N N . PHE A 1 170 ? 0.752 48.909 -40.362 1.00 81.12 170 PHE A N 1
ATOM 1305 C CA . PHE A 1 170 ? 0.078 49.063 -41.642 1.00 81.12 170 PHE A CA 1
ATOM 1306 C C . PHE A 1 170 ? 0.110 47.768 -42.461 1.00 81.12 170 PHE A C 1
ATOM 1308 O O . PHE A 1 170 ? 1.157 47.133 -42.616 1.00 81.12 170 PHE A O 1
ATOM 1315 N N . GLY A 1 171 ? -1.026 47.440 -43.072 1.00 73.25 171 GLY A N 1
ATOM 1316 C CA . GLY A 1 171 ? -1.107 46.400 -44.087 1.00 73.25 171 GLY A CA 1
ATOM 1317 C C . GLY A 1 171 ? -0.287 46.764 -45.327 1.00 73.25 171 GLY A C 1
ATOM 1318 O O . GLY A 1 171 ? 0.087 47.920 -45.555 1.00 73.25 171 GLY A O 1
ATOM 1319 N N . VAL A 1 172 ? -0.006 45.763 -46.161 1.00 71.44 172 VAL A N 1
ATOM 1320 C CA . VAL A 1 172 ? 0.876 45.905 -47.336 1.00 71.44 172 VAL A CA 1
ATOM 1321 C C . VAL A 1 172 ? 0.356 46.953 -48.334 1.00 71.44 172 VAL A C 1
ATOM 1323 O O . VAL A 1 172 ? 1.156 47.590 -49.020 1.00 71.44 172 VAL A O 1
ATOM 1326 N N . TYR A 1 173 ? -0.960 47.179 -48.384 1.00 74.00 173 TYR A N 1
ATOM 1327 C CA . TYR A 1 173 ? -1.608 48.118 -49.307 1.00 74.00 173 TYR A CA 1
ATOM 1328 C C . TYR A 1 173 ? -1.946 49.483 -48.693 1.00 74.00 173 TYR A C 1
ATOM 1330 O O . TYR A 1 173 ? -2.590 50.305 -49.345 1.00 74.00 173 TYR A O 1
ATOM 1338 N N . ALA A 1 174 ? -1.527 49.751 -47.455 1.00 76.44 174 ALA A N 1
ATOM 1339 C CA . ALA A 1 174 ? -1.933 50.958 -46.752 1.00 76.44 174 ALA A CA 1
ATOM 1340 C C . ALA A 1 174 ? -1.315 52.223 -47.360 1.00 76.44 174 ALA A C 1
ATOM 1342 O O . ALA A 1 174 ? -0.092 52.328 -47.519 1.00 76.44 174 ALA A O 1
ATOM 1343 N N . ASP A 1 175 ? -2.143 53.240 -47.609 1.00 78.44 175 ASP A N 1
ATOM 1344 C CA . ASP A 1 175 ? -1.642 54.565 -47.964 1.00 78.44 175 ASP A CA 1
ATOM 1345 C C . ASP A 1 175 ? -1.167 55.322 -46.715 1.00 78.44 175 ASP A C 1
ATOM 1347 O O . ASP A 1 175 ? -1.906 56.061 -46.062 1.00 78.44 175 ASP A O 1
ATOM 1351 N N . LYS A 1 176 ? 0.121 55.156 -46.402 1.00 75.00 176 LYS A N 1
ATOM 1352 C CA . LYS A 1 176 ? 0.783 55.766 -45.236 1.00 75.00 176 LYS A CA 1
ATOM 1353 C C . LYS A 1 176 ? 0.818 57.306 -45.279 1.00 75.00 176 LYS A C 1
ATOM 1355 O O . LYS A 1 176 ? 1.205 57.932 -44.295 1.00 75.00 176 LYS A O 1
ATOM 1360 N N . ARG A 1 177 ? 0.452 57.945 -46.399 1.00 65.19 177 ARG A N 1
ATOM 1361 C CA . ARG A 1 177 ? 0.486 59.412 -46.551 1.00 65.19 177 ARG A CA 1
ATOM 1362 C C . ARG A 1 177 ? -0.808 60.107 -46.129 1.00 65.19 177 ARG A C 1
ATOM 1364 O O . ARG A 1 177 ? -0.762 61.310 -45.899 1.00 65.19 177 ARG A O 1
ATOM 1371 N N . HIS A 1 178 ? -1.913 59.373 -45.999 1.00 77.12 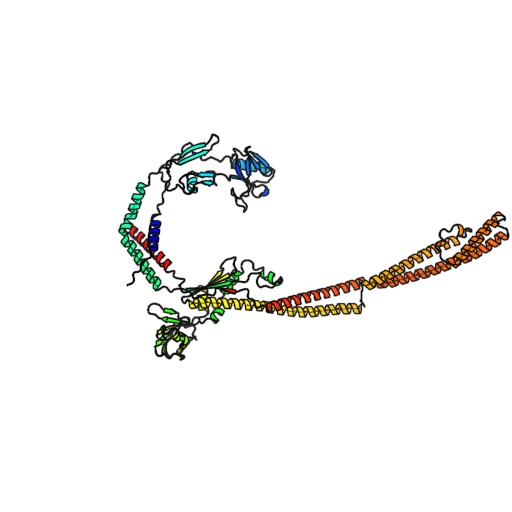178 HIS A N 1
ATOM 1372 C CA . HIS A 1 178 ? -3.242 59.922 -45.711 1.00 77.12 178 HIS A CA 1
ATOM 1373 C C . HIS A 1 178 ? -3.873 59.274 -44.471 1.00 77.12 178 HIS A C 1
ATOM 1375 O O . HIS A 1 178 ? -5.014 58.813 -44.497 1.00 77.12 178 HIS A O 1
ATOM 1381 N N . VAL A 1 179 ? -3.122 59.219 -43.369 1.00 77.94 179 VAL A N 1
ATOM 1382 C CA . VAL A 1 179 ? -3.623 58.683 -42.097 1.00 77.94 179 VAL A CA 1
ATOM 1383 C C . VAL A 1 179 ? -4.408 59.769 -41.371 1.00 77.94 179 VAL A C 1
ATOM 1385 O O . VAL A 1 179 ? -3.890 60.859 -41.148 1.00 77.94 179 VAL A O 1
ATOM 1388 N N . LYS A 1 180 ? -5.645 59.471 -40.969 1.00 81.56 180 LYS A N 1
ATOM 1389 C CA . LYS A 1 180 ? -6.502 60.405 -40.229 1.00 81.56 180 LYS A CA 1
ATOM 1390 C C . LYS A 1 180 ? -6.596 60.014 -38.766 1.00 81.56 180 LYS A C 1
ATOM 1392 O O . LYS A 1 180 ? -6.933 58.879 -38.447 1.00 81.56 180 LYS A O 1
ATOM 1397 N N . VAL A 1 181 ? -6.353 60.974 -37.882 1.00 81.31 181 VAL A N 1
ATOM 1398 C CA . VAL A 1 181 ? -6.562 60.836 -36.441 1.00 81.31 181 VAL A CA 1
ATOM 1399 C C . VAL A 1 181 ? -7.785 61.651 -36.056 1.00 81.31 181 VAL A C 1
ATOM 1401 O O . VAL A 1 181 ? -7.804 62.872 -36.212 1.00 81.31 181 VAL A O 1
ATOM 1404 N N . LEU A 1 182 ? -8.810 60.968 -35.554 1.00 80.31 182 LEU A N 1
ATOM 1405 C CA . LEU A 1 182 ? -10.008 61.589 -35.004 1.00 80.31 182 LEU A CA 1
ATOM 1406 C C . LEU A 1 182 ? -9.885 61.597 -33.479 1.00 80.31 182 LEU A C 1
ATOM 1408 O O . LEU A 1 182 ? -9.778 60.538 -32.864 1.00 80.31 182 LEU A O 1
ATOM 1412 N N . ARG A 1 183 ? -9.887 62.780 -32.861 1.00 75.88 183 ARG A N 1
ATOM 1413 C CA . ARG A 1 183 ? -9.847 62.940 -31.402 1.00 75.88 183 ARG A CA 1
ATOM 1414 C C . ARG A 1 183 ? -11.049 63.749 -30.941 1.00 75.88 183 ARG A C 1
ATOM 1416 O O . ARG A 1 183 ? -11.310 64.833 -31.455 1.00 75.88 183 ARG A O 1
ATOM 1423 N N . GLN A 1 184 ? -11.774 63.226 -29.961 1.00 68.31 184 GLN A N 1
ATOM 1424 C CA . GLN A 1 184 ? -12.926 63.898 -29.376 1.00 68.31 184 GLN A CA 1
ATOM 1425 C C . GLN A 1 184 ? -12.497 64.700 -28.145 1.00 68.31 184 GLN A C 1
ATOM 1427 O O . GLN A 1 184 ? -11.962 64.135 -27.194 1.00 68.31 184 GLN A O 1
ATOM 1432 N N . ASN A 1 185 ? -12.747 66.009 -28.171 1.00 66.00 185 ASN A N 1
ATOM 1433 C CA . ASN A 1 185 ? -12.506 66.921 -27.052 1.00 66.00 185 ASN A CA 1
ATOM 1434 C C . ASN A 1 185 ? -13.847 67.504 -26.564 1.00 66.00 185 ASN A C 1
ATOM 1436 O O . ASN A 1 185 ? -14.881 67.329 -27.208 1.00 66.00 185 ASN A O 1
ATOM 1440 N N . ALA A 1 186 ? -13.832 68.266 -25.465 1.00 56.28 186 ALA A N 1
ATOM 1441 C CA . ALA A 1 186 ? -15.026 68.911 -24.895 1.00 56.28 186 ALA A CA 1
ATOM 1442 C C . ALA A 1 186 ? -15.784 69.858 -25.862 1.00 56.28 186 ALA A C 1
ATOM 1444 O O . ALA A 1 186 ? -16.916 70.238 -25.589 1.00 56.28 186 ALA A O 1
ATOM 1445 N N . GLN A 1 187 ? -15.175 70.233 -26.994 1.00 56.91 187 GLN A N 1
ATOM 1446 C CA . GLN A 1 187 ? -15.731 71.125 -28.023 1.00 56.91 187 GLN A CA 1
ATOM 1447 C C . GLN A 1 187 ? -16.181 70.385 -29.305 1.00 56.91 187 GLN A C 1
ATOM 1449 O O . GLN A 1 187 ? -16.574 71.033 -30.272 1.00 56.91 187 GLN A O 1
ATOM 1454 N N . GLY A 1 188 ? -16.113 69.046 -29.338 1.00 64.25 188 GLY A N 1
ATOM 1455 C CA . GLY A 1 188 ? -16.460 68.210 -30.498 1.00 64.25 188 GLY A CA 1
ATOM 1456 C C . GLY A 1 188 ? -15.301 67.346 -31.018 1.00 64.25 188 GLY A C 1
ATOM 1457 O O . GLY A 1 188 ? -14.214 67.309 -30.435 1.00 64.25 188 GLY A O 1
ATOM 1458 N N . THR A 1 189 ? -15.535 66.623 -32.118 1.00 70.31 189 THR A N 1
ATOM 1459 C CA . THR A 1 189 ? -14.538 65.742 -32.758 1.00 70.31 189 THR A CA 1
ATOM 1460 C C . THR A 1 189 ? -13.639 66.532 -33.709 1.00 70.31 189 THR A C 1
ATOM 1462 O O . THR A 1 189 ? -14.114 67.089 -34.695 1.00 70.31 189 THR A O 1
ATOM 1465 N N . GLN A 1 190 ? -12.333 66.553 -33.442 1.00 70.38 190 GLN A N 1
ATOM 1466 C CA . GLN A 1 190 ? -11.317 67.147 -34.312 1.00 70.38 190 GLN A CA 1
ATOM 1467 C C . GLN A 1 190 ? -10.647 66.063 -35.163 1.00 70.38 190 GLN A C 1
ATOM 1469 O O . GLN A 1 190 ? -10.195 65.043 -34.641 1.00 70.38 190 GLN A O 1
ATOM 1474 N N . ALA A 1 191 ? -10.570 66.290 -36.475 1.00 69.50 191 ALA A N 1
ATOM 1475 C CA . ALA A 1 191 ? -9.867 65.423 -37.417 1.00 69.50 191 ALA A CA 1
ATOM 1476 C C . ALA A 1 191 ? -8.520 66.046 -37.796 1.00 69.50 191 ALA A C 1
ATOM 1478 O O . ALA A 1 191 ? -8.478 67.194 -38.232 1.00 69.50 191 ALA A O 1
ATOM 1479 N N . THR A 1 192 ? -7.425 65.304 -37.636 1.00 71.06 192 THR A N 1
ATOM 1480 C CA . THR A 1 192 ? -6.077 65.740 -38.031 1.00 71.06 192 THR A CA 1
ATOM 1481 C C . THR A 1 192 ? -5.442 64.729 -38.977 1.00 71.06 192 THR A C 1
ATOM 1483 O O . THR A 1 192 ? -5.457 63.531 -38.697 1.00 71.06 192 THR A O 1
ATOM 1486 N N . ASP A 1 193 ? -4.851 65.206 -40.071 1.00 66.56 193 ASP A N 1
ATOM 1487 C CA . ASP A 1 193 ? -4.065 64.367 -40.977 1.00 66.56 193 ASP A CA 1
ATOM 1488 C C . ASP A 1 193 ? -2.648 64.158 -40.405 1.00 66.56 193 ASP A C 1
ATOM 1490 O O . ASP A 1 193 ? -1.934 65.111 -40.082 1.00 66.56 193 ASP A O 1
ATOM 1494 N N . ALA A 1 194 ? -2.237 62.898 -40.259 1.00 62.72 194 ALA A N 1
ATOM 1495 C CA . ALA A 1 194 ? -0.912 62.482 -39.820 1.00 62.72 194 ALA A CA 1
ATOM 1496 C C . ALA A 1 194 ? -0.084 62.022 -41.032 1.00 62.72 194 ALA A C 1
ATOM 1498 O O . ALA A 1 194 ? -0.382 61.014 -41.673 1.00 62.72 194 ALA A O 1
ATOM 1499 N N . PHE A 1 195 ? 0.975 62.769 -41.350 1.00 58.66 195 PHE A N 1
ATOM 1500 C CA . PHE A 1 195 ? 1.846 62.476 -42.488 1.00 58.66 195 PHE A CA 1
ATOM 1501 C C . PHE A 1 195 ? 3.003 61.555 -42.084 1.00 58.66 195 PHE A C 1
ATOM 1503 O O . PHE A 1 195 ? 3.915 61.985 -41.376 1.00 58.66 195 PHE A O 1
ATOM 1510 N N . PHE A 1 196 ? 3.038 60.323 -42.602 1.00 60.88 196 PHE A N 1
ATOM 1511 C CA . PHE A 1 196 ? 4.230 59.472 -42.530 1.00 60.88 196 PHE A CA 1
ATOM 1512 C C . PHE A 1 196 ? 5.020 59.591 -43.839 1.00 60.88 196 PHE A C 1
ATOM 1514 O O . PHE A 1 196 ? 4.597 59.134 -44.905 1.00 60.88 196 PHE A O 1
ATOM 1521 N N . SER A 1 197 ? 6.178 60.259 -43.794 1.00 48.41 197 SER A N 1
ATOM 1522 C CA . SER A 1 197 ? 7.016 60.439 -44.981 1.00 48.41 197 SER A CA 1
ATOM 1523 C C . SER A 1 197 ? 7.584 59.096 -45.449 1.00 48.41 197 SER A C 1
ATOM 1525 O O . SER A 1 197 ? 8.386 58.480 -44.752 1.00 48.41 197 SER A O 1
ATOM 1527 N N . ASN A 1 198 ? 7.202 58.659 -46.650 1.00 44.53 198 ASN A N 1
ATOM 1528 C CA . ASN A 1 198 ? 7.751 57.468 -47.289 1.00 44.53 198 ASN A CA 1
ATOM 1529 C C . ASN A 1 198 ? 8.598 57.885 -48.496 1.00 44.53 198 ASN A C 1
ATOM 1531 O O . ASN A 1 198 ? 8.060 58.281 -49.540 1.00 44.53 198 ASN A O 1
ATOM 1535 N N . ARG A 1 199 ? 9.923 57.826 -48.342 1.00 46.16 199 ARG A N 1
ATOM 1536 C CA . ARG A 1 199 ? 10.877 58.055 -49.432 1.00 46.16 199 ARG A CA 1
ATOM 1537 C C . ARG A 1 199 ? 12.048 57.080 -49.364 1.00 46.16 199 ARG A C 1
ATOM 1539 O O . ARG A 1 199 ? 13.172 57.547 -49.343 1.00 46.16 199 ARG A O 1
ATOM 1546 N N . LEU A 1 200 ? 11.817 55.762 -49.331 1.00 46.50 200 LEU A N 1
ATOM 1547 C CA . LEU A 1 200 ? 12.936 54.796 -49.306 1.00 46.50 200 LEU A CA 1
ATOM 1548 C C . LEU A 1 200 ? 12.679 53.411 -49.943 1.00 46.50 200 LEU A C 1
ATOM 1550 O O . LEU A 1 200 ? 13.504 52.525 -49.789 1.00 46.50 200 LEU A O 1
ATOM 1554 N N . ILE A 1 201 ? 11.618 53.191 -50.731 1.00 49.44 201 ILE A N 1
ATOM 1555 C CA . ILE A 1 201 ? 11.368 51.837 -51.288 1.00 49.44 201 ILE A CA 1
ATOM 1556 C C . ILE A 1 201 ? 12.233 51.528 -52.532 1.00 49.44 201 ILE A C 1
ATOM 1558 O O . ILE A 1 201 ? 12.620 50.384 -52.758 1.00 49.44 201 ILE A O 1
ATOM 1562 N N . MET A 1 202 ? 12.621 52.532 -53.331 1.00 44.09 202 MET A N 1
ATOM 1563 C CA . MET A 1 202 ? 13.289 52.274 -54.622 1.00 44.09 202 MET A CA 1
ATOM 1564 C C . MET A 1 202 ? 14.829 52.242 -54.568 1.00 44.09 202 MET A C 1
ATOM 1566 O O . MET A 1 202 ? 15.458 51.697 -55.476 1.00 44.09 202 MET A O 1
ATOM 1570 N N . SER A 1 203 ? 15.457 52.786 -53.517 1.00 51.12 203 SER A N 1
ATOM 1571 C CA . SER A 1 203 ? 16.917 52.713 -53.326 1.00 51.12 203 SER A CA 1
ATOM 1572 C C . SER A 1 203 ? 17.358 51.455 -52.580 1.00 51.12 203 SER A C 1
ATOM 1574 O O . SER A 1 203 ? 18.421 50.926 -52.896 1.00 51.12 203 SER A O 1
ATOM 1576 N N . GLU A 1 204 ? 16.535 50.924 -51.671 1.00 50.16 204 GLU A N 1
ATOM 1577 C CA . GLU A 1 204 ? 16.864 49.686 -50.957 1.00 50.16 204 GLU A CA 1
ATOM 1578 C C . GLU A 1 204 ? 16.745 48.453 -51.849 1.00 50.16 204 GLU A C 1
ATOM 1580 O O . GLU A 1 204 ? 17.620 47.601 -51.782 1.00 50.16 204 GLU A O 1
ATOM 1585 N N . LEU A 1 205 ? 15.784 48.400 -52.783 1.00 46.28 205 LEU A N 1
ATOM 1586 C CA . LEU A 1 205 ? 15.679 47.284 -53.736 1.00 46.28 205 LEU A CA 1
ATOM 1587 C C . LEU A 1 205 ? 16.913 47.184 -54.655 1.00 46.28 205 LEU A C 1
ATOM 1589 O O . LEU A 1 205 ? 17.370 46.097 -54.997 1.00 46.28 205 LEU A O 1
ATOM 1593 N N . LYS A 1 206 ? 17.516 48.325 -55.022 1.00 51.84 206 LYS A N 1
ATOM 1594 C CA . LYS A 1 206 ? 18.785 48.358 -55.774 1.00 51.84 206 LYS A CA 1
ATOM 1595 C C . LYS A 1 206 ? 19.998 48.010 -54.906 1.00 51.84 206 LYS A C 1
ATOM 1597 O O . LYS A 1 206 ? 20.983 47.504 -55.441 1.00 51.84 206 LYS A O 1
ATOM 1602 N N . GLN A 1 207 ? 19.951 48.277 -53.602 1.00 52.00 207 GLN A N 1
ATOM 1603 C CA . GLN A 1 207 ? 21.026 47.970 -52.657 1.00 52.00 207 GLN A CA 1
ATOM 1604 C C . GLN A 1 207 ? 20.998 46.494 -52.217 1.00 52.00 207 GLN A C 1
ATOM 1606 O O . GLN A 1 207 ? 22.047 45.855 -52.198 1.00 52.00 207 GLN A O 1
ATOM 1611 N N . SER A 1 208 ? 19.817 45.907 -52.006 1.00 52.03 208 SER A N 1
ATOM 1612 C CA . SER A 1 208 ? 19.630 44.471 -51.761 1.00 52.03 208 SER A CA 1
ATOM 1613 C C . SER A 1 208 ? 19.902 43.631 -53.012 1.00 52.03 208 SER A C 1
ATOM 1615 O O . SER A 1 208 ? 20.579 42.610 -52.920 1.00 52.03 208 SER A O 1
ATOM 1617 N N . MET A 1 209 ? 19.533 44.100 -54.214 1.00 53.09 209 MET A N 1
ATOM 1618 C CA . MET A 1 209 ? 19.966 43.444 -55.460 1.00 53.09 209 MET A CA 1
ATOM 1619 C C . MET A 1 209 ? 21.488 43.501 -55.683 1.00 53.09 209 MET A C 1
ATOM 1621 O O . MET A 1 209 ? 22.042 42.598 -56.308 1.00 53.09 209 MET A O 1
ATOM 1625 N N . ARG A 1 210 ? 22.200 44.511 -55.154 1.00 58.47 210 ARG A N 1
ATOM 1626 C CA . ARG A 1 210 ? 23.678 44.511 -55.137 1.00 58.47 210 ARG A CA 1
ATOM 1627 C C . ARG A 1 210 ? 24.242 43.511 -54.127 1.00 58.47 210 ARG A C 1
ATOM 1629 O O . ARG A 1 210 ? 25.213 42.844 -54.464 1.00 58.47 210 ARG A O 1
ATOM 1636 N N . ALA A 1 211 ? 23.619 43.360 -52.956 1.00 58.12 211 ALA A N 1
ATOM 1637 C CA . ALA A 1 211 ? 23.995 42.351 -51.960 1.00 58.12 211 ALA A CA 1
ATOM 1638 C C . ALA A 1 211 ? 23.730 40.904 -52.427 1.00 58.12 211 ALA A C 1
ATOM 1640 O O . ALA A 1 211 ? 24.429 39.992 -51.996 1.00 58.12 211 ALA A O 1
ATOM 1641 N N . LEU A 1 212 ? 22.772 40.692 -53.339 1.00 60.69 212 LEU A N 1
ATOM 1642 C CA . LEU A 1 212 ? 22.477 39.397 -53.976 1.00 60.69 212 LEU A CA 1
ATOM 1643 C C . LEU A 1 212 ? 23.387 39.070 -55.171 1.00 60.69 212 LEU A C 1
ATOM 1645 O O . LEU A 1 212 ? 23.480 37.915 -55.581 1.00 60.69 212 LEU A O 1
ATOM 1649 N N . ARG A 1 213 ? 24.073 40.067 -55.740 1.00 66.56 213 ARG A N 1
ATOM 1650 C CA . ARG A 1 213 ? 24.977 39.882 -56.881 1.00 66.56 213 ARG A CA 1
ATOM 1651 C C . ARG A 1 213 ? 26.110 38.874 -56.610 1.00 66.56 213 ARG A C 1
ATOM 1653 O O . ARG A 1 213 ? 26.273 38.000 -57.462 1.00 66.56 213 ARG A O 1
ATOM 1660 N N . PRO A 1 214 ? 26.830 38.913 -55.464 1.00 64.56 214 PRO A N 1
ATOM 1661 C CA . PRO A 1 214 ? 27.835 37.897 -55.145 1.00 64.56 214 PRO A CA 1
ATOM 1662 C C . PRO A 1 214 ? 27.229 36.501 -54.956 1.00 64.56 214 PRO A C 1
ATOM 1664 O O . PRO A 1 214 ? 27.840 35.519 -55.367 1.00 64.56 214 PRO A O 1
ATOM 1667 N N . LEU A 1 215 ? 26.001 36.394 -54.430 1.00 65.38 215 LEU A N 1
ATOM 1668 C CA . LEU A 1 215 ? 25.301 35.113 -54.264 1.00 65.38 215 LEU A CA 1
ATOM 1669 C C . LEU A 1 215 ? 24.976 34.447 -55.609 1.00 65.38 215 LEU A C 1
ATOM 1671 O O . LEU A 1 215 ? 25.141 33.238 -55.738 1.00 65.38 215 LEU A O 1
ATOM 1675 N N . TRP A 1 216 ? 24.581 35.218 -56.627 1.00 67.94 216 TRP A N 1
ATOM 1676 C CA . TRP A 1 216 ? 24.318 34.689 -57.973 1.00 67.94 216 TRP A CA 1
ATOM 1677 C C . TRP A 1 216 ? 25.596 34.273 -58.710 1.00 67.94 216 TRP A C 1
ATOM 1679 O O . TRP A 1 216 ? 25.600 33.253 -59.395 1.00 67.94 216 TRP A O 1
ATOM 1689 N N . THR A 1 217 ? 26.697 35.012 -58.551 1.00 71.44 217 THR A N 1
ATOM 1690 C CA . THR A 1 217 ? 28.001 34.629 -59.125 1.00 71.44 217 THR A CA 1
ATOM 1691 C C . THR A 1 217 ? 28.682 33.499 -58.345 1.00 71.44 217 THR A C 1
ATOM 1693 O O . THR A 1 217 ? 29.444 32.730 -58.922 1.00 71.44 217 THR A O 1
ATOM 1696 N N . GLY A 1 218 ? 28.381 33.371 -57.049 1.00 78.06 218 GLY A N 1
ATOM 1697 C CA . GLY A 1 218 ? 28.886 32.350 -56.127 1.00 78.06 218 GLY A CA 1
ATOM 1698 C C . GLY A 1 218 ? 28.003 31.102 -55.993 1.00 78.06 218 GLY A C 1
ATOM 1699 O O . GLY A 1 218 ? 28.358 30.195 -55.243 1.00 78.06 218 GLY A O 1
ATOM 1700 N N . LEU A 1 219 ? 26.892 31.001 -56.737 1.00 81.06 219 LEU A N 1
ATOM 1701 C CA . LEU A 1 219 ? 26.033 29.808 -56.813 1.00 81.06 219 LEU A CA 1
ATOM 1702 C C . LEU A 1 219 ? 26.794 28.472 -56.952 1.00 81.06 219 LEU A C 1
ATOM 1704 O O . LEU A 1 219 ? 26.430 27.533 -56.239 1.00 81.06 219 LEU A O 1
ATOM 1708 N N . PRO A 1 220 ? 27.843 28.336 -57.797 1.00 86.12 220 PRO A N 1
ATOM 1709 C CA . PRO A 1 220 ? 28.586 27.077 -57.879 1.00 86.12 220 PRO A CA 1
ATOM 1710 C C . PRO A 1 220 ? 29.328 26.734 -56.579 1.00 86.12 220 PRO A C 1
ATOM 1712 O O . PRO A 1 220 ? 29.421 25.558 -56.236 1.00 86.12 220 PRO A O 1
ATOM 1715 N N . ILE A 1 221 ? 29.802 27.733 -55.827 1.00 86.69 221 ILE A N 1
ATOM 1716 C CA . ILE A 1 221 ? 30.481 27.542 -54.536 1.00 86.69 221 ILE A CA 1
ATOM 1717 C C . ILE A 1 221 ? 29.471 27.077 -53.483 1.00 86.69 221 ILE A C 1
ATOM 1719 O O . ILE A 1 221 ? 29.719 26.099 -52.782 1.00 86.69 221 ILE A O 1
ATOM 1723 N N . ILE A 1 222 ? 28.297 27.714 -53.425 1.00 87.38 222 ILE A N 1
ATOM 1724 C CA . ILE A 1 222 ? 27.216 27.322 -52.509 1.00 87.38 222 ILE A CA 1
ATOM 1725 C C . ILE A 1 222 ? 26.764 25.888 -52.812 1.00 87.38 222 ILE A C 1
ATOM 1727 O O . ILE A 1 222 ? 26.707 25.059 -51.908 1.00 87.38 222 ILE A O 1
ATOM 1731 N N . ALA A 1 223 ? 26.520 25.561 -54.086 1.00 88.44 223 ALA A N 1
ATOM 1732 C CA . ALA A 1 223 ? 26.127 24.216 -54.502 1.00 88.44 223 ALA A CA 1
ATOM 1733 C C . ALA A 1 223 ? 27.205 23.164 -54.184 1.00 88.44 223 ALA A C 1
ATOM 1735 O O . ALA A 1 223 ? 26.868 22.061 -53.748 1.00 88.44 223 ALA A O 1
ATOM 1736 N N . ALA A 1 224 ? 28.490 23.500 -54.347 1.00 91.56 224 ALA A N 1
ATOM 1737 C CA . ALA A 1 224 ? 29.599 22.622 -53.984 1.00 91.56 224 ALA A CA 1
ATOM 1738 C C . ALA A 1 224 ? 29.667 22.378 -52.467 1.00 91.56 224 ALA A C 1
ATOM 1740 O O . ALA A 1 224 ? 29.769 21.226 -52.047 1.00 91.56 224 ALA A O 1
ATOM 1741 N N . CYS A 1 225 ? 29.537 23.421 -51.639 1.00 92.44 225 CYS A N 1
ATOM 1742 C CA . CYS A 1 225 ? 29.513 23.301 -50.176 1.00 92.44 225 CYS A CA 1
ATOM 1743 C C . CYS A 1 225 ? 28.313 22.481 -49.681 1.00 92.44 225 CYS A C 1
ATOM 1745 O O . CYS A 1 225 ? 28.478 21.577 -48.858 1.00 92.44 225 CYS A O 1
ATOM 1747 N N . THR A 1 226 ? 27.112 22.737 -50.207 1.00 92.31 226 THR A N 1
ATOM 1748 C CA . THR A 1 226 ? 25.913 21.955 -49.875 1.00 92.31 226 THR A CA 1
ATOM 1749 C C . THR A 1 226 ? 26.053 20.500 -50.325 1.00 92.31 226 THR A C 1
ATOM 1751 O O . THR A 1 226 ? 25.739 19.594 -49.554 1.00 92.31 226 THR A O 1
ATOM 1754 N N . GLY A 1 227 ? 26.573 20.252 -51.531 1.00 93.38 227 GLY A N 1
ATOM 1755 C CA . GLY A 1 227 ? 26.841 18.904 -52.035 1.00 93.38 227 GLY A CA 1
ATOM 1756 C C . GLY A 1 227 ? 27.838 18.144 -51.160 1.00 93.38 227 GLY A C 1
ATOM 1757 O O . GLY A 1 227 ? 27.573 17.006 -50.776 1.00 93.38 227 GLY A O 1
ATOM 1758 N N . LEU A 1 228 ? 28.937 18.791 -50.767 1.00 94.94 228 LEU A N 1
ATOM 1759 C CA . LEU A 1 228 ? 29.954 18.204 -49.895 1.00 94.94 228 LEU A CA 1
ATOM 1760 C C . LEU A 1 228 ? 29.377 17.876 -48.510 1.00 94.94 228 LEU A C 1
ATOM 1762 O O . LEU A 1 228 ? 29.542 16.753 -48.033 1.00 94.94 228 LEU A O 1
ATOM 1766 N N . SER A 1 229 ? 28.610 18.790 -47.912 1.00 94.06 229 SER A N 1
ATOM 1767 C CA . SER A 1 229 ? 27.912 18.552 -46.641 1.00 94.06 229 SER A CA 1
ATOM 1768 C C . SER A 1 229 ? 26.931 17.373 -46.721 1.00 94.06 229 SER A C 1
ATOM 1770 O O . SER A 1 229 ? 26.929 16.498 -45.855 1.00 94.06 229 SER A O 1
ATOM 1772 N N . LEU A 1 230 ? 26.149 17.272 -47.803 1.00 94.31 230 LEU A N 1
ATOM 1773 C CA . LEU A 1 230 ? 25.235 16.147 -48.022 1.00 94.31 230 LEU A CA 1
ATOM 1774 C C . LEU A 1 230 ? 25.977 14.821 -48.220 1.00 94.31 230 LEU A C 1
ATOM 1776 O O . LEU A 1 230 ? 25.537 13.797 -47.699 1.00 94.31 230 LEU A O 1
ATOM 1780 N N . THR A 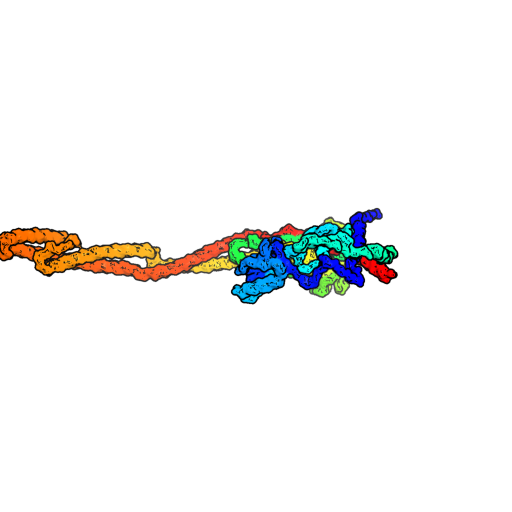1 231 ? 27.114 14.817 -48.922 1.00 93.31 231 THR A N 1
ATOM 1781 C CA . THR A 1 231 ? 27.946 13.609 -49.049 1.00 93.31 231 THR A CA 1
ATOM 1782 C C . THR A 1 231 ? 28.562 13.193 -47.716 1.00 93.31 231 THR A C 1
ATOM 1784 O O . THR A 1 231 ? 28.563 12.004 -47.403 1.00 93.31 231 THR A O 1
ATOM 1787 N N . ALA A 1 232 ? 29.006 14.149 -46.894 1.00 92.56 232 ALA A N 1
ATOM 1788 C CA . ALA A 1 232 ? 29.506 13.885 -45.549 1.00 92.56 232 ALA A CA 1
ATOM 1789 C C . ALA A 1 232 ? 28.401 13.329 -44.637 1.00 92.56 232 ALA A C 1
ATOM 1791 O O . ALA A 1 232 ? 28.627 12.347 -43.935 1.00 92.56 232 ALA A O 1
ATOM 1792 N N . ALA A 1 233 ? 27.187 13.883 -44.700 1.00 92.12 233 ALA A N 1
ATOM 1793 C CA . ALA A 1 233 ? 26.029 13.389 -43.956 1.00 92.12 233 ALA A CA 1
ATOM 1794 C C . ALA A 1 233 ? 25.593 11.988 -44.411 1.00 92.12 233 ALA A C 1
ATOM 1796 O O . ALA A 1 233 ? 25.309 11.127 -43.581 1.00 92.12 233 ALA A O 1
ATOM 1797 N N . TRP A 1 234 ? 25.583 11.724 -45.720 1.00 91.25 234 TRP A N 1
ATOM 1798 C CA . TRP A 1 234 ? 25.310 10.392 -46.263 1.00 91.25 234 TRP A CA 1
ATOM 1799 C C . TRP A 1 234 ? 26.360 9.370 -45.816 1.00 91.25 234 TRP A C 1
ATOM 1801 O O . TRP A 1 234 ? 26.009 8.261 -45.410 1.00 91.25 234 TRP A O 1
ATOM 1811 N N . GLN A 1 235 ? 27.637 9.761 -45.830 1.00 89.88 235 GLN A N 1
ATOM 1812 C CA . GLN A 1 235 ? 28.729 8.939 -45.327 1.00 89.88 235 GLN A CA 1
ATOM 1813 C C . GLN A 1 235 ? 28.547 8.674 -43.827 1.00 89.88 235 GLN A C 1
ATOM 1815 O O . GLN A 1 235 ? 28.540 7.518 -43.420 1.00 89.88 235 GLN A O 1
ATOM 1820 N N . TYR A 1 236 ? 28.294 9.703 -43.017 1.00 90.56 236 TYR A N 1
ATOM 1821 C CA . TYR A 1 236 ? 28.003 9.569 -41.588 1.00 90.56 236 TYR A CA 1
ATOM 1822 C C . TYR A 1 236 ? 26.851 8.589 -41.320 1.00 90.56 236 TYR A C 1
ATOM 1824 O O . TYR A 1 236 ? 27.027 7.646 -40.554 1.00 90.56 236 TYR A O 1
ATOM 1832 N N . LEU A 1 237 ? 25.714 8.728 -42.011 1.00 87.81 237 LEU A N 1
ATOM 1833 C CA . LEU A 1 237 ? 24.556 7.836 -41.861 1.00 87.81 237 LEU A CA 1
ATOM 1834 C C . LEU A 1 237 ? 24.850 6.378 -42.248 1.00 87.81 237 LEU A C 1
ATOM 1836 O O . LEU A 1 237 ? 24.130 5.476 -41.821 1.00 87.81 237 LEU A O 1
ATOM 1840 N N . ARG A 1 238 ? 25.889 6.131 -43.054 1.00 84.44 238 ARG A N 1
ATOM 1841 C CA . ARG A 1 238 ? 26.345 4.783 -43.411 1.00 84.44 238 ARG A CA 1
ATOM 1842 C C . ARG A 1 238 ? 27.235 4.146 -42.339 1.00 84.44 238 ARG A C 1
ATOM 1844 O O . ARG A 1 238 ? 27.298 2.920 -42.284 1.00 84.44 238 ARG A O 1
ATOM 1851 N N . TYR A 1 239 ? 27.918 4.935 -41.510 1.00 84.31 239 TYR A N 1
ATOM 1852 C CA . TYR A 1 239 ? 28.768 4.432 -40.418 1.00 84.31 239 TYR A CA 1
ATOM 1853 C C . TYR A 1 239 ? 28.107 4.514 -39.042 1.00 84.31 239 TYR A C 1
ATOM 1855 O O . TYR A 1 239 ? 28.466 3.735 -38.164 1.00 84.31 239 TYR A O 1
ATOM 1863 N N . ALA A 1 240 ? 27.151 5.422 -38.850 1.00 85.69 240 ALA A N 1
ATOM 1864 C CA . ALA A 1 240 ? 26.425 5.563 -37.599 1.00 85.69 240 ALA A CA 1
ATOM 1865 C C . ALA A 1 240 ? 25.665 4.272 -37.263 1.00 85.69 240 ALA A C 1
ATOM 1867 O O . ALA A 1 240 ? 24.947 3.717 -38.099 1.00 85.69 240 ALA A O 1
ATOM 1868 N N . THR A 1 241 ? 25.821 3.800 -36.027 1.00 86.19 241 THR A N 1
ATOM 1869 C CA . THR A 1 241 ? 25.087 2.645 -35.508 1.00 86.19 241 THR A CA 1
ATOM 1870 C C . THR A 1 241 ? 23.629 3.039 -35.266 1.00 86.19 241 THR A C 1
ATOM 1872 O O . THR A 1 241 ? 23.393 3.953 -34.473 1.00 86.19 241 THR A O 1
ATOM 1875 N N . PRO A 1 242 ? 22.650 2.395 -35.925 1.00 90.06 242 PRO A N 1
ATOM 1876 C CA . PRO A 1 242 ? 21.244 2.681 -35.672 1.00 90.06 242 PRO A CA 1
ATOM 1877 C C . PRO A 1 242 ? 20.862 2.231 -34.260 1.00 90.06 242 PRO A C 1
ATOM 1879 O O . PRO A 1 242 ? 21.208 1.120 -33.863 1.00 90.06 242 PRO A O 1
ATOM 1882 N N . LEU A 1 243 ? 20.133 3.066 -33.523 1.00 92.50 243 LEU A N 1
ATOM 1883 C CA . LEU A 1 243 ? 19.500 2.706 -32.257 1.00 92.50 243 LEU A CA 1
ATOM 1884 C C . LEU A 1 243 ? 18.001 2.546 -32.475 1.00 92.50 243 LEU A C 1
ATOM 1886 O O . LEU A 1 243 ? 17.340 3.406 -33.059 1.00 92.50 243 LEU A O 1
ATOM 1890 N N . TYR A 1 244 ? 17.476 1.433 -31.993 1.00 95.00 244 TYR A N 1
ATOM 1891 C CA . TYR A 1 244 ? 16.075 1.065 -32.046 1.00 95.00 244 TYR A CA 1
ATOM 1892 C C . TYR A 1 244 ? 15.461 1.221 -30.661 1.00 95.00 244 TYR A C 1
ATOM 1894 O O . TYR A 1 244 ? 16.059 0.797 -29.674 1.00 95.00 244 TYR A O 1
ATOM 1902 N N . GLU A 1 245 ? 14.267 1.799 -30.597 1.00 96.12 245 GLU A N 1
ATOM 1903 C CA . GLU A 1 245 ? 13.542 2.011 -29.347 1.00 96.12 245 GLU A CA 1
ATOM 1904 C C . GLU A 1 245 ? 12.318 1.102 -29.291 1.00 96.12 245 GLU A C 1
ATOM 1906 O O . GLU A 1 245 ? 11.524 1.061 -30.232 1.00 96.12 245 GLU A O 1
ATOM 1911 N N . SER A 1 246 ? 12.159 0.383 -28.183 1.00 97.62 246 SER A N 1
ATOM 1912 C CA . SER A 1 246 ? 10.921 -0.327 -27.864 1.00 97.62 246 SER A CA 1
ATOM 1913 C C . SER A 1 246 ? 10.319 0.271 -26.602 1.00 97.62 246 SER A C 1
ATOM 1915 O O . SER A 1 246 ? 11.049 0.650 -25.688 1.00 97.62 246 SER A O 1
ATOM 1917 N N . THR A 1 247 ? 8.993 0.401 -26.571 1.00 96.75 247 THR A N 1
ATOM 1918 C CA . THR A 1 247 ? 8.249 1.011 -25.465 1.00 96.75 247 THR A CA 1
ATOM 1919 C C . THR A 1 247 ? 7.146 0.067 -25.008 1.00 96.75 247 THR A C 1
ATOM 1921 O O . THR A 1 247 ? 6.346 -0.379 -25.825 1.00 96.75 247 THR A O 1
ATOM 1924 N N . THR A 1 248 ? 7.059 -0.160 -23.704 1.00 96.62 248 THR A N 1
ATOM 1925 C CA . THR A 1 248 ? 5.942 -0.830 -23.025 1.00 96.62 248 THR A CA 1
ATOM 1926 C C . THR A 1 248 ? 5.209 0.178 -22.141 1.00 96.62 248 THR A C 1
ATOM 1928 O O . THR A 1 248 ? 5.785 1.183 -21.703 1.00 96.62 248 THR A O 1
ATOM 1931 N N . LYS A 1 249 ? 3.920 -0.060 -21.904 1.00 94.88 249 LYS A N 1
ATOM 1932 C CA . LYS A 1 249 ? 3.090 0.775 -21.033 1.00 94.88 249 LYS A CA 1
ATOM 1933 C C . LYS A 1 249 ? 2.405 -0.074 -19.978 1.00 94.88 249 LYS A C 1
ATOM 1935 O O . LYS A 1 249 ? 1.732 -1.056 -20.304 1.00 94.88 249 LYS A O 1
ATOM 1940 N N . ILE A 1 250 ? 2.515 0.356 -18.728 1.00 92.62 250 ILE A N 1
ATOM 1941 C CA . ILE A 1 250 ? 1.907 -0.301 -17.571 1.00 92.62 250 ILE A CA 1
ATOM 1942 C C . ILE A 1 250 ? 0.911 0.671 -16.945 1.00 92.62 250 ILE A C 1
ATOM 1944 O O . ILE A 1 250 ? 1.284 1.772 -16.544 1.00 92.62 250 ILE A O 1
ATOM 1948 N N . LYS A 1 251 ? -0.362 0.271 -16.870 1.00 89.06 251 LYS A N 1
ATOM 1949 C CA . LYS A 1 251 ? -1.364 0.971 -16.062 1.00 89.06 251 LYS A CA 1
ATOM 1950 C C . LYS A 1 251 ? -1.097 0.624 -14.601 1.00 89.06 251 LYS A C 1
ATOM 1952 O O . LYS A 1 251 ? -1.080 -0.559 -14.255 1.00 89.06 251 LYS A O 1
ATOM 1957 N N . LEU A 1 252 ? -0.915 1.642 -13.773 1.00 85.88 252 LEU A N 1
ATOM 1958 C CA . LEU A 1 252 ? -0.874 1.525 -12.325 1.00 85.88 252 LEU A CA 1
ATOM 1959 C C . LEU A 1 252 ? -2.296 1.532 -11.752 1.00 85.88 252 LEU A C 1
ATOM 1961 O O . LEU A 1 252 ? -3.251 2.003 -12.369 1.00 85.88 252 LEU A O 1
ATOM 1965 N N . ALA A 1 253 ? -2.425 0.965 -10.561 1.00 73.81 253 ALA A N 1
ATOM 1966 C CA . ALA A 1 253 ? -3.676 0.877 -9.834 1.00 73.81 253 ALA A CA 1
ATOM 1967 C C . ALA A 1 253 ? -4.061 2.275 -9.352 1.00 73.81 253 ALA A C 1
ATOM 1969 O O . ALA A 1 253 ? -3.208 3.002 -8.843 1.00 73.81 253 ALA A O 1
ATOM 1970 N N . ASP A 1 254 ? -5.329 2.639 -9.511 1.00 65.38 254 ASP A N 1
ATOM 1971 C CA . ASP A 1 254 ? -5.860 3.836 -8.866 1.00 65.38 254 ASP A CA 1
ATOM 1972 C C . ASP A 1 254 ? -5.960 3.600 -7.345 1.00 65.38 254 ASP A C 1
ATOM 1974 O O . ASP A 1 254 ? -6.107 2.466 -6.890 1.00 65.38 254 ASP A O 1
ATOM 1978 N N . VAL A 1 255 ? -5.936 4.664 -6.543 1.00 57.09 255 VAL A N 1
ATOM 1979 C CA . VAL A 1 255 ? -6.019 4.629 -5.069 1.00 57.09 255 VAL A CA 1
ATOM 1980 C C . VAL A 1 255 ? -7.296 3.923 -4.584 1.00 57.09 255 VAL A C 1
ATOM 1982 O O . VAL A 1 255 ? -7.344 3.387 -3.478 1.00 57.09 255 VAL A O 1
ATOM 1985 N N . ASN A 1 256 ? -8.334 3.891 -5.423 1.00 52.97 256 ASN A N 1
ATOM 1986 C CA . ASN A 1 256 ? -9.602 3.213 -5.148 1.00 52.97 256 ASN A CA 1
ATOM 1987 C C . ASN A 1 256 ? -9.674 1.779 -5.708 1.00 52.97 256 ASN A C 1
ATOM 1989 O O . ASN A 1 256 ? -10.580 1.027 -5.352 1.00 52.97 256 ASN A O 1
ATOM 1993 N N . GLU A 1 257 ? -8.744 1.388 -6.579 1.00 52.06 257 GLU A N 1
ATOM 1994 C CA . GLU A 1 257 ? -8.705 0.086 -7.240 1.00 52.06 257 GLU A CA 1
ATOM 1995 C C . GLU A 1 257 ? -7.697 -0.830 -6.525 1.00 52.06 257 GLU A C 1
ATOM 1997 O O . GLU A 1 257 ? -6.498 -0.805 -6.784 1.00 52.06 257 GLU A O 1
ATOM 2002 N N . GLY A 1 258 ? -8.189 -1.686 -5.623 1.00 50.81 258 GLY A N 1
ATOM 2003 C CA . GLY A 1 258 ? -7.419 -2.833 -5.130 1.00 50.81 258 GLY A CA 1
ATOM 2004 C C . GLY A 1 258 ? -6.951 -2.854 -3.696 1.00 50.81 258 GLY A C 1
ATOM 2005 O O . GLY A 1 258 ? -6.288 -3.818 -3.294 1.00 50.81 258 GLY A O 1
ATOM 2006 N N . VAL A 1 259 ? -7.379 -1.869 -2.922 1.00 51.78 259 VAL A N 1
ATOM 2007 C CA . VAL A 1 259 ? -7.357 -1.908 -1.466 1.00 51.78 259 VAL A CA 1
ATOM 2008 C C . VAL A 1 259 ? -8.791 -2.189 -1.023 1.00 51.78 259 VAL A C 1
ATOM 2010 O O . VAL A 1 259 ? -9.706 -1.437 -1.356 1.00 51.78 259 VAL A O 1
ATOM 2013 N N . LEU A 1 260 ? -9.012 -3.307 -0.321 1.00 51.53 260 LEU A N 1
ATOM 2014 C CA . LEU A 1 260 ? -10.276 -3.530 0.389 1.00 51.53 260 LEU A CA 1
ATOM 2015 C C . LEU A 1 260 ? -10.572 -2.293 1.238 1.00 51.53 260 LEU A C 1
ATOM 2017 O O . LEU A 1 260 ? -9.643 -1.716 1.803 1.00 51.53 260 LEU A O 1
ATOM 2021 N N . ASN A 1 261 ? -11.847 -1.920 1.363 1.00 50.50 261 ASN A N 1
ATOM 2022 C CA . ASN A 1 261 ? -12.354 -0.770 2.130 1.00 50.50 261 ASN A CA 1
ATOM 2023 C C . ASN A 1 261 ? -11.989 -0.779 3.641 1.00 50.50 261 ASN A C 1
ATOM 2025 O O . ASN A 1 261 ? -12.617 -0.097 4.446 1.00 50.50 261 ASN A O 1
ATOM 2029 N N . THR A 1 262 ? -10.954 -1.510 4.055 1.00 53.53 262 THR A N 1
ATOM 2030 C CA . THR A 1 262 ? -10.148 -1.249 5.242 1.00 53.53 262 THR A CA 1
ATOM 2031 C C . THR A 1 262 ? -9.671 0.208 5.279 1.00 53.53 262 THR A C 1
ATOM 2033 O O . THR A 1 262 ? -8.636 0.597 4.740 1.00 53.53 262 THR A O 1
ATOM 2036 N N . THR A 1 263 ? -10.404 1.030 6.018 1.00 53.31 263 THR A N 1
ATOM 2037 C CA . THR A 1 263 ? -10.009 2.382 6.444 1.00 53.31 263 THR A CA 1
ATOM 2038 C C . THR A 1 263 ? -8.602 2.440 7.057 1.00 53.31 263 THR A C 1
ATOM 2040 O O . THR A 1 263 ? -7.950 3.475 6.977 1.00 53.31 263 THR A O 1
ATOM 2043 N N . LEU A 1 264 ? -8.095 1.329 7.610 1.00 50.59 264 LEU A N 1
ATOM 2044 C CA . LEU A 1 264 ? -6.732 1.221 8.142 1.00 50.59 264 LEU A CA 1
ATOM 2045 C C . LEU A 1 264 ? -5.644 1.280 7.056 1.00 50.59 264 LEU A C 1
ATOM 2047 O O . LEU A 1 264 ? -4.689 2.034 7.215 1.00 50.59 264 LEU A O 1
ATOM 2051 N N . LEU A 1 265 ? -5.783 0.544 5.946 1.00 51.41 265 LEU A N 1
ATOM 2052 C CA . LEU A 1 265 ? -4.797 0.580 4.855 1.00 51.41 265 LEU A CA 1
ATOM 2053 C C . LEU A 1 265 ? -4.936 1.854 4.020 1.00 51.41 265 LEU A C 1
ATOM 2055 O O . LEU A 1 265 ? -3.933 2.440 3.628 1.00 51.41 265 LEU A O 1
ATOM 2059 N N . LYS A 1 266 ? -6.173 2.326 3.818 1.00 52.53 266 LYS A N 1
ATOM 2060 C CA . LYS A 1 266 ? -6.451 3.565 3.079 1.00 52.53 266 LYS A CA 1
ATOM 2061 C C . LYS A 1 266 ? -5.768 4.782 3.712 1.00 52.53 266 LYS A C 1
ATOM 2063 O O . LYS A 1 266 ? -5.292 5.649 2.991 1.00 52.53 266 LYS A O 1
ATOM 2068 N N . ASN A 1 267 ? -5.668 4.818 5.044 1.00 48.97 267 ASN A N 1
ATOM 2069 C CA . ASN A 1 267 ? -5.020 5.912 5.770 1.00 48.97 267 ASN A CA 1
ATOM 2070 C C . ASN A 1 267 ? -3.488 5.832 5.766 1.00 48.97 267 ASN A C 1
ATOM 2072 O O . ASN A 1 267 ? -2.853 6.876 5.797 1.00 48.97 267 ASN A O 1
ATOM 2076 N N . LEU A 1 268 ? -2.886 4.639 5.696 1.00 51.09 268 LEU A N 1
ATOM 2077 C CA . LEU A 1 268 ? -1.432 4.491 5.515 1.00 51.09 268 LEU A CA 1
ATOM 2078 C C . LEU A 1 268 ? -0.987 4.959 4.119 1.00 51.09 268 LEU A C 1
ATOM 2080 O O . LEU A 1 268 ? 0.068 5.571 3.984 1.00 51.09 268 LEU A O 1
ATOM 2084 N N . ASP A 1 269 ? -1.832 4.737 3.113 1.00 48.00 269 ASP A N 1
ATOM 2085 C CA . ASP A 1 269 ? -1.594 5.098 1.710 1.00 48.00 269 ASP A CA 1
ATOM 2086 C C . ASP A 1 269 ? -1.953 6.561 1.370 1.00 48.00 269 ASP A C 1
ATOM 2088 O O . ASP A 1 269 ? -1.446 7.134 0.404 1.00 48.00 269 ASP A O 1
ATOM 2092 N N . ALA A 1 270 ? -2.823 7.189 2.169 1.00 47.19 270 ALA A N 1
ATOM 2093 C CA . ALA A 1 270 ? -3.270 8.572 1.982 1.00 47.19 270 ALA A CA 1
ATOM 2094 C C . ALA A 1 270 ? -2.183 9.623 2.281 1.00 47.19 270 ALA A C 1
ATOM 2096 O O . ALA A 1 270 ? -2.313 10.770 1.856 1.00 47.19 270 ALA A O 1
ATOM 2097 N N . PHE A 1 271 ? -1.096 9.251 2.967 1.00 45.59 271 PHE A N 1
ATOM 2098 C CA . PHE A 1 271 ? 0.030 10.152 3.248 1.00 45.59 271 PHE A CA 1
ATOM 2099 C C . PHE A 1 271 ? 1.031 10.280 2.086 1.00 45.59 271 PHE A C 1
ATOM 2101 O O . PHE A 1 271 ? 2.016 11.002 2.209 1.00 45.59 271 PHE A O 1
ATOM 2108 N N . SER A 1 272 ? 0.794 9.615 0.951 1.00 53.69 272 SER A N 1
ATOM 2109 C CA . SER A 1 272 ? 1.705 9.607 -0.205 1.00 53.69 272 SER A CA 1
ATOM 2110 C C . SER A 1 272 ? 1.298 10.559 -1.345 1.00 53.69 272 SER A C 1
ATOM 2112 O O . SER A 1 272 ? 1.691 10.330 -2.486 1.00 53.69 272 SER A O 1
ATOM 2114 N N . GLY A 1 273 ? 0.494 11.594 -1.072 1.00 52.31 273 GLY A N 1
ATOM 2115 C CA . GLY A 1 273 ? -0.015 12.536 -2.084 1.00 52.31 273 GLY A CA 1
ATOM 2116 C C . GLY A 1 273 ? 1.074 13.147 -2.987 1.00 52.31 273 GLY A C 1
ATOM 2117 O O . GLY A 1 273 ? 2.148 13.510 -2.514 1.00 52.31 273 GLY A O 1
ATOM 2118 N N . ASP A 1 274 ? 0.775 13.221 -4.287 1.00 55.81 274 ASP A N 1
ATOM 2119 C CA . ASP A 1 274 ? 1.557 13.705 -5.447 1.00 55.81 274 ASP A CA 1
ATOM 2120 C C . ASP A 1 274 ? 2.789 12.913 -5.927 1.00 55.81 274 ASP A C 1
ATOM 2122 O O . ASP A 1 274 ? 2.984 12.800 -7.136 1.00 55.81 274 ASP A O 1
ATOM 2126 N N . ASN A 1 275 ? 3.587 12.278 -5.063 1.00 61.44 275 ASN A N 1
ATOM 2127 C CA . ASN A 1 275 ? 4.863 11.668 -5.496 1.00 61.44 275 ASN A CA 1
ATOM 2128 C C . ASN A 1 275 ? 4.839 10.148 -5.760 1.00 61.44 275 ASN A C 1
ATOM 2130 O O . ASN A 1 275 ? 5.895 9.548 -5.973 1.00 61.44 275 ASN A O 1
ATOM 2134 N N . ARG A 1 276 ? 3.666 9.500 -5.778 1.00 71.25 276 ARG A N 1
ATOM 2135 C CA . ARG A 1 276 ? 3.569 8.028 -5.924 1.00 71.25 276 ARG A CA 1
ATOM 2136 C C . ARG A 1 276 ? 4.116 7.542 -7.262 1.00 71.25 276 ARG A C 1
ATOM 2138 O O . ARG A 1 276 ? 4.953 6.649 -7.292 1.00 71.25 276 ARG A O 1
ATOM 2145 N N . THR A 1 277 ? 3.703 8.167 -8.361 1.00 77.25 277 THR A N 1
ATOM 2146 C CA . THR A 1 277 ? 4.137 7.756 -9.702 1.00 77.25 277 THR A CA 1
ATOM 2147 C C . THR A 1 277 ? 5.640 7.969 -9.895 1.00 77.25 277 THR A C 1
ATOM 2149 O O . THR A 1 277 ? 6.296 7.145 -10.521 1.00 77.25 277 THR A O 1
ATOM 2152 N N . SER A 1 278 ? 6.207 9.023 -9.300 1.00 82.25 278 SER A N 1
ATOM 2153 C CA . SER A 1 278 ? 7.652 9.283 -9.306 1.00 82.25 278 SER A CA 1
ATOM 2154 C C . SER A 1 278 ? 8.435 8.228 -8.518 1.00 82.25 278 SER A C 1
ATOM 2156 O O . SER A 1 278 ? 9.497 7.796 -8.958 1.00 82.25 278 SER A O 1
ATOM 2158 N N . ALA A 1 279 ? 7.904 7.767 -7.382 1.00 84.38 279 ALA A N 1
ATOM 2159 C CA . ALA A 1 279 ? 8.508 6.671 -6.625 1.00 84.38 279 ALA A CA 1
ATOM 2160 C C . ALA A 1 279 ? 8.491 5.350 -7.416 1.00 84.38 279 ALA A C 1
ATOM 2162 O O . ALA A 1 279 ? 9.484 4.627 -7.417 1.00 84.38 279 ALA A O 1
ATOM 2163 N N . GLU A 1 280 ? 7.404 5.067 -8.141 1.00 87.12 280 GLU A N 1
ATOM 2164 C CA . GLU A 1 280 ? 7.317 3.900 -9.030 1.00 87.12 280 GLU A CA 1
ATOM 2165 C C . GLU A 1 280 ? 8.308 3.987 -10.204 1.00 87.12 280 GLU A C 1
ATOM 2167 O O . GLU A 1 280 ? 8.927 2.988 -10.567 1.00 87.12 280 GLU A O 1
ATOM 2172 N N . VAL A 1 281 ? 8.520 5.183 -10.769 1.00 90.81 281 VAL A N 1
ATOM 2173 C CA . VAL A 1 281 ? 9.551 5.418 -11.797 1.00 90.81 281 VAL A CA 1
ATOM 2174 C C . VAL A 1 281 ? 10.943 5.042 -11.273 1.00 90.81 281 VAL A C 1
ATOM 2176 O O . VAL A 1 281 ? 11.663 4.287 -11.931 1.00 90.81 281 VAL A O 1
ATOM 2179 N N . GLU A 1 282 ? 11.309 5.516 -10.079 1.00 90.44 282 GLU A N 1
ATOM 2180 C CA . GLU A 1 282 ? 12.598 5.196 -9.449 1.00 90.44 282 GLU A CA 1
ATOM 2181 C C . GLU A 1 282 ? 12.724 3.705 -9.102 1.00 90.44 282 GLU A C 1
ATOM 2183 O O . GLU A 1 282 ? 13.780 3.101 -9.304 1.00 90.44 282 GLU A O 1
ATOM 2188 N N . LEU A 1 283 ? 11.638 3.072 -8.647 1.00 92.12 283 LEU A N 1
ATOM 2189 C CA . LEU A 1 283 ? 11.612 1.640 -8.356 1.00 92.12 283 LEU A CA 1
ATOM 2190 C C . LEU A 1 283 ? 11.891 0.804 -9.612 1.00 92.12 283 LEU A C 1
ATOM 2192 O O . LEU A 1 283 ? 12.749 -0.080 -9.578 1.00 92.12 283 LEU A O 1
ATOM 2196 N N . VAL A 1 284 ? 11.227 1.100 -10.734 1.00 94.06 284 VAL A N 1
ATOM 2197 C CA . VAL A 1 284 ? 11.437 0.393 -12.013 1.00 94.06 284 VAL A CA 1
ATOM 2198 C C . VAL A 1 284 ? 12.855 0.604 -12.549 1.00 94.06 284 VAL A C 1
ATOM 2200 O O . VAL A 1 284 ? 13.456 -0.329 -13.084 1.00 94.06 284 VAL A O 1
ATOM 2203 N N . ARG A 1 285 ? 13.427 1.799 -12.361 1.00 93.75 285 ARG A N 1
ATOM 2204 C CA . ARG A 1 285 ? 14.814 2.102 -12.745 1.00 93.75 285 ARG A CA 1
ATOM 2205 C C . ARG A 1 285 ? 15.855 1.465 -11.817 1.00 93.75 285 ARG A C 1
ATOM 2207 O O . ARG A 1 285 ? 17.040 1.446 -12.151 1.00 93.75 285 ARG A O 1
ATOM 2214 N N . SER A 1 286 ? 15.445 0.952 -10.659 1.00 95.25 286 SER A N 1
ATOM 2215 C CA . SER A 1 286 ? 16.378 0.454 -9.654 1.00 95.25 286 SER A CA 1
ATOM 2216 C C . SER A 1 286 ? 17.262 -0.690 -10.187 1.00 95.25 286 SER A C 1
ATOM 2218 O O . SER A 1 286 ? 16.789 -1.570 -10.918 1.00 95.25 286 SER A O 1
ATOM 2220 N N . PRO A 1 287 ? 18.540 -0.761 -9.762 1.00 93.81 287 PRO A N 1
ATOM 2221 C CA . PRO A 1 287 ? 19.430 -1.865 -10.127 1.00 93.81 287 PRO A CA 1
ATOM 2222 C C . PRO A 1 287 ? 18.893 -3.242 -9.714 1.00 93.81 287 PRO A C 1
ATOM 2224 O O . PRO A 1 287 ? 19.255 -4.248 -10.318 1.00 93.81 287 PRO A O 1
ATOM 2227 N N . LEU A 1 288 ? 18.023 -3.293 -8.697 1.00 94.31 288 LEU A N 1
ATOM 2228 C CA . LEU A 1 288 ? 17.404 -4.525 -8.215 1.00 94.31 288 LEU A CA 1
ATOM 2229 C C . LEU A 1 288 ? 16.452 -5.122 -9.260 1.00 94.31 288 LEU A C 1
ATOM 2231 O O . LEU A 1 288 ? 16.606 -6.288 -9.625 1.00 94.31 288 LEU A O 1
ATOM 2235 N N . LEU A 1 289 ? 15.493 -4.333 -9.763 1.00 95.50 289 LEU A N 1
ATOM 2236 C CA . LEU A 1 289 ? 14.531 -4.817 -10.759 1.00 95.50 289 LEU A CA 1
ATOM 2237 C C . LEU A 1 289 ? 15.189 -5.031 -12.122 1.00 95.50 289 LEU A C 1
ATOM 2239 O O . LEU A 1 289 ? 14.908 -6.033 -12.779 1.00 95.50 289 LEU A O 1
ATOM 2243 N N . LEU A 1 290 ? 16.130 -4.165 -12.513 1.00 95.19 290 LEU A N 1
ATOM 2244 C CA . LEU A 1 290 ? 16.930 -4.377 -13.722 1.00 95.19 290 LEU A CA 1
ATOM 2245 C C . LEU A 1 290 ? 17.775 -5.648 -13.634 1.00 95.19 290 LEU A C 1
ATOM 2247 O O . LEU A 1 290 ? 17.811 -6.426 -14.584 1.00 95.19 290 LEU A O 1
ATOM 2251 N N . GLY A 1 291 ? 18.398 -5.905 -12.482 1.00 94.94 291 GLY A N 1
ATOM 2252 C CA . GLY A 1 291 ? 19.148 -7.130 -12.227 1.00 94.94 291 GLY A CA 1
ATOM 2253 C C . GLY A 1 291 ? 18.278 -8.372 -12.382 1.00 94.94 291 GLY A C 1
ATOM 2254 O O . GLY A 1 291 ? 18.654 -9.277 -13.128 1.00 94.94 291 GLY A O 1
ATOM 2255 N N . ARG A 1 292 ? 17.099 -8.389 -11.749 1.00 95.88 292 ARG A N 1
ATOM 2256 C CA . ARG A 1 292 ? 16.134 -9.494 -11.864 1.00 95.88 292 ARG A CA 1
ATOM 2257 C C . ARG A 1 292 ? 15.626 -9.671 -13.298 1.00 95.88 292 ARG A C 1
ATOM 2259 O O . ARG A 1 292 ? 15.500 -10.798 -13.762 1.00 95.88 292 ARG A O 1
ATOM 2266 N N . ALA A 1 293 ? 15.380 -8.583 -14.032 1.00 96.00 293 ALA A N 1
ATOM 2267 C CA . ALA A 1 293 ? 14.993 -8.649 -15.443 1.00 96.00 293 ALA A CA 1
ATOM 2268 C C . ALA A 1 293 ? 16.096 -9.276 -16.307 1.00 96.00 293 ALA A C 1
ATOM 2270 O O . ALA A 1 293 ? 15.802 -10.095 -17.179 1.00 96.00 293 ALA A O 1
ATOM 2271 N N . LEU A 1 294 ? 17.362 -8.953 -16.032 1.00 94.25 294 LEU A N 1
ATOM 2272 C CA . LEU A 1 294 ? 18.500 -9.553 -16.724 1.00 94.25 294 LEU A CA 1
ATOM 2273 C C . LEU A 1 294 ? 18.690 -11.033 -16.403 1.00 94.25 294 LEU A C 1
ATOM 2275 O O . LEU A 1 294 ? 19.157 -11.756 -17.268 1.00 94.25 294 LEU A O 1
ATOM 2279 N N . ASP A 1 295 ? 18.272 -11.525 -15.238 1.00 93.88 295 ASP A N 1
ATOM 2280 C CA . ASP A 1 295 ? 18.353 -12.964 -14.934 1.00 93.88 295 ASP A CA 1
ATOM 2281 C C . ASP A 1 295 ? 17.464 -13.812 -15.865 1.00 93.88 295 ASP A C 1
ATOM 2283 O O . ASP A 1 295 ? 17.726 -14.995 -16.087 1.00 93.88 295 ASP A O 1
ATOM 2287 N N . HIS A 1 296 ? 16.441 -13.199 -16.468 1.00 91.62 296 HIS A N 1
ATOM 2288 C CA . HIS A 1 296 ? 15.589 -13.817 -17.485 1.00 91.62 296 HIS A CA 1
ATOM 2289 C C . HIS A 1 296 ? 16.092 -13.602 -18.925 1.00 91.62 296 HIS A C 1
ATOM 2291 O O . HIS A 1 296 ? 15.501 -14.133 -19.871 1.00 91.62 296 HIS A O 1
ATOM 2297 N N . LEU A 1 297 ? 17.173 -12.840 -19.120 1.00 92.19 297 LEU A N 1
ATOM 2298 C CA . LEU A 1 297 ? 17.686 -12.437 -20.427 1.00 92.19 297 LEU A CA 1
ATOM 2299 C C . LEU A 1 297 ? 19.155 -12.825 -20.597 1.00 92.19 297 LEU A C 1
ATOM 2301 O O . LEU A 1 297 ? 20.013 -12.525 -19.784 1.00 92.19 297 LEU A O 1
ATOM 2305 N N . SER A 1 298 ? 19.498 -13.416 -21.738 1.00 86.69 298 SER A N 1
ATOM 2306 C CA . SER A 1 298 ? 20.884 -13.806 -22.040 1.00 86.69 298 SER A CA 1
ATOM 2307 C C . SER A 1 298 ? 21.737 -12.620 -22.526 1.00 86.69 298 SER A C 1
ATOM 2309 O O . SER A 1 298 ? 22.236 -12.643 -23.649 1.00 86.69 298 SER A O 1
ATOM 2311 N N . PHE A 1 299 ? 21.841 -11.545 -21.738 1.00 91.31 299 PHE A N 1
ATOM 2312 C CA . PHE A 1 299 ? 22.617 -10.342 -22.093 1.00 91.31 299 PHE A CA 1
ATOM 2313 C C . PHE A 1 299 ? 24.076 -10.409 -21.620 1.00 91.31 299 PHE A C 1
ATOM 2315 O O . PHE A 1 299 ? 24.896 -9.619 -22.083 1.00 91.31 299 PHE A O 1
ATOM 2322 N N . ASP A 1 300 ? 24.409 -11.370 -20.755 1.00 89.12 300 ASP A N 1
ATOM 2323 C CA . ASP A 1 300 ? 25.750 -11.535 -20.181 1.00 89.12 300 ASP A CA 1
ATOM 2324 C C . ASP A 1 300 ? 26.826 -11.835 -21.239 1.00 89.12 300 ASP A C 1
ATOM 2326 O O . ASP A 1 300 ? 27.990 -11.483 -21.059 1.00 89.12 300 ASP A O 1
ATOM 2330 N N . ILE A 1 301 ? 26.450 -12.478 -22.353 1.00 90.38 301 ILE A N 1
ATOM 2331 C CA . ILE A 1 301 ? 27.347 -12.787 -23.474 1.00 90.38 301 ILE A CA 1
ATOM 2332 C C . ILE A 1 301 ? 26.795 -12.156 -24.748 1.00 90.38 301 ILE A C 1
ATOM 2334 O O . ILE A 1 301 ? 25.762 -12.580 -25.271 1.00 90.38 301 ILE A O 1
ATOM 2338 N N . SER A 1 302 ? 27.538 -11.205 -25.308 1.00 92.56 302 SER A N 1
ATOM 2339 C CA . SER A 1 302 ? 27.218 -10.608 -26.604 1.00 92.56 302 SER A CA 1
ATOM 2340 C C . SER A 1 302 ? 28.047 -11.254 -27.709 1.00 92.56 302 SER A C 1
ATOM 2342 O O . SER A 1 302 ? 29.279 -11.284 -27.656 1.00 92.56 302 SER A O 1
ATOM 2344 N N . ALA A 1 303 ? 27.364 -11.755 -28.740 1.00 92.62 303 ALA A N 1
ATOM 2345 C CA . ALA A 1 303 ? 27.987 -12.303 -29.938 1.00 92.62 303 ALA A CA 1
ATOM 2346 C C . ALA A 1 303 ? 27.856 -11.329 -31.106 1.00 92.62 303 ALA A C 1
ATOM 2348 O O . ALA A 1 303 ? 26.761 -10.879 -31.429 1.00 92.62 303 ALA A O 1
ATOM 2349 N N . TYR A 1 304 ? 28.963 -11.045 -31.781 1.00 92.75 304 TYR A N 1
ATOM 2350 C CA . TYR A 1 304 ? 29.030 -10.116 -32.900 1.00 92.75 304 TYR A CA 1
ATOM 2351 C C . TYR A 1 304 ? 29.503 -10.828 -34.162 1.00 92.75 304 TYR A C 1
ATOM 2353 O O . TYR A 1 304 ? 30.430 -11.633 -34.109 1.00 92.75 304 TYR A O 1
ATOM 2361 N N . ARG A 1 305 ? 28.922 -10.498 -35.317 1.00 91.38 305 ARG A N 1
ATOM 2362 C CA . ARG A 1 305 ? 29.435 -10.893 -36.635 1.00 91.38 305 ARG A CA 1
ATOM 2363 C C . ARG A 1 305 ? 30.257 -9.748 -37.215 1.00 91.38 305 ARG A C 1
ATOM 2365 O O . ARG A 1 305 ? 29.753 -8.636 -37.374 1.00 91.38 305 ARG A O 1
ATOM 2372 N N . VAL A 1 306 ? 31.518 -10.015 -37.543 1.00 89.56 306 VAL A N 1
ATOM 2373 C CA . VAL A 1 306 ? 32.444 -9.012 -38.082 1.00 89.56 306 VAL A CA 1
ATOM 2374 C C . VAL A 1 306 ? 32.294 -8.962 -39.603 1.00 89.56 306 VAL A C 1
ATOM 2376 O O . VAL A 1 306 ? 32.762 -9.847 -40.321 1.00 89.56 306 VAL A O 1
ATOM 2379 N N . GLY A 1 307 ? 31.600 -7.937 -40.100 1.00 83.06 307 GLY A N 1
ATOM 2380 C CA . GLY A 1 307 ? 31.436 -7.678 -41.530 1.00 83.06 307 GLY A CA 1
ATOM 2381 C C . GLY A 1 307 ? 32.545 -6.797 -42.117 1.00 83.06 307 GLY A C 1
ATOM 2382 O O . GLY A 1 307 ? 33.401 -6.277 -41.409 1.00 83.06 307 GLY A O 1
ATOM 2383 N N . LYS A 1 308 ? 32.503 -6.579 -43.440 1.00 79.19 308 LYS A N 1
ATOM 2384 C CA . LYS A 1 308 ? 33.443 -5.680 -44.148 1.00 79.19 308 LYS A CA 1
ATOM 2385 C C . LYS A 1 308 ? 33.222 -4.193 -43.840 1.00 79.19 308 LYS A C 1
ATOM 2387 O O . LYS A 1 308 ? 34.133 -3.398 -44.022 1.00 79.19 308 LYS A O 1
ATOM 2392 N N . VAL A 1 309 ? 31.996 -3.821 -43.461 1.00 73.81 309 VAL A N 1
ATOM 2393 C CA . VAL A 1 309 ? 31.569 -2.419 -43.292 1.00 73.81 309 VAL A CA 1
ATOM 2394 C C . VAL A 1 309 ? 31.176 -2.125 -41.847 1.00 73.81 309 VAL A C 1
ATOM 2396 O O . VAL A 1 309 ? 31.542 -1.080 -41.325 1.00 73.81 309 VAL A O 1
ATOM 2399 N N . GLN A 1 310 ? 30.453 -3.037 -41.195 1.00 78.75 310 GLN A N 1
ATOM 2400 C CA . GLN A 1 310 ? 30.032 -2.893 -39.804 1.00 78.75 310 GLN A CA 1
ATOM 2401 C C . GLN A 1 310 ? 30.131 -4.231 -39.071 1.00 78.75 310 GLN A C 1
ATOM 2403 O O . GLN A 1 310 ? 30.036 -5.300 -39.680 1.00 78.75 310 GLN A O 1
ATOM 2408 N N . THR A 1 311 ? 30.321 -4.143 -37.758 1.00 86.44 311 THR A N 1
ATOM 2409 C CA . THR A 1 311 ? 30.199 -5.273 -36.835 1.00 86.44 311 THR A CA 1
ATOM 2410 C C . THR A 1 311 ? 28.794 -5.237 -36.245 1.00 86.44 311 THR A C 1
ATOM 2412 O O . THR A 1 311 ? 28.384 -4.201 -35.730 1.00 86.44 311 THR A O 1
ATOM 2415 N N . THR A 1 312 ? 28.051 -6.338 -36.339 1.00 87.12 312 THR A N 1
ATOM 2416 C CA . THR A 1 312 ? 26.641 -6.395 -35.918 1.00 87.12 312 THR A CA 1
ATOM 2417 C C . THR A 1 312 ? 26.475 -7.394 -34.784 1.00 87.12 312 THR A C 1
ATOM 2419 O O . THR A 1 312 ? 26.938 -8.528 -34.895 1.00 87.12 312 THR A O 1
ATOM 2422 N N . GLU A 1 313 ? 25.827 -6.978 -33.698 1.00 91.94 313 GLU A N 1
ATOM 2423 C CA . GLU A 1 313 ? 25.451 -7.870 -32.599 1.00 91.94 313 GLU A CA 1
ATOM 2424 C C . GLU A 1 313 ? 24.319 -8.814 -33.043 1.00 91.94 313 GLU A C 1
ATOM 2426 O O . GLU A 1 313 ? 23.358 -8.401 -33.689 1.00 91.94 313 GLU A O 1
ATOM 2431 N N . MET A 1 314 ? 24.438 -10.094 -32.700 1.00 89.44 314 MET A N 1
ATOM 2432 C CA . MET A 1 314 ? 23.592 -11.193 -33.171 1.00 89.44 314 MET A CA 1
ATOM 2433 C C . MET A 1 314 ? 22.694 -11.740 -32.049 1.00 89.44 314 MET A C 1
ATOM 2435 O O . MET A 1 314 ? 22.536 -12.956 -31.903 1.00 89.44 314 MET A O 1
ATOM 2439 N N . TYR A 1 315 ? 22.098 -10.864 -31.237 1.00 91.38 315 TYR A N 1
ATOM 2440 C CA . TYR A 1 315 ? 21.185 -11.278 -30.168 1.00 91.38 315 TYR A CA 1
ATOM 2441 C C . TYR A 1 315 ? 19.954 -12.005 -30.746 1.00 91.38 315 TYR A C 1
ATOM 2443 O O . TYR A 1 315 ? 19.284 -11.485 -31.637 1.00 91.38 315 TYR A O 1
ATOM 2451 N N . ARG A 1 316 ? 19.711 -13.249 -30.297 1.00 86.56 316 ARG A N 1
ATOM 2452 C CA . ARG A 1 316 ? 18.716 -14.216 -30.834 1.00 86.56 316 ARG A CA 1
ATOM 2453 C C . ARG A 1 316 ? 18.821 -14.542 -32.338 1.00 86.56 316 ARG A C 1
ATOM 2455 O O . ARG A 1 316 ? 18.043 -15.344 -32.844 1.00 86.56 316 ARG A O 1
ATOM 2462 N N . ALA A 1 317 ? 19.818 -14.000 -33.036 1.00 87.50 317 ALA A N 1
ATOM 2463 C CA . ALA A 1 317 ? 20.084 -14.229 -34.457 1.00 87.50 317 ALA A CA 1
ATOM 2464 C C . ALA A 1 317 ? 21.401 -14.992 -34.709 1.00 87.50 317 ALA A C 1
ATOM 2466 O O . ALA A 1 317 ? 21.806 -15.171 -35.858 1.00 87.50 317 ALA A O 1
ATOM 2467 N N . SER A 1 318 ? 22.091 -15.431 -33.653 1.0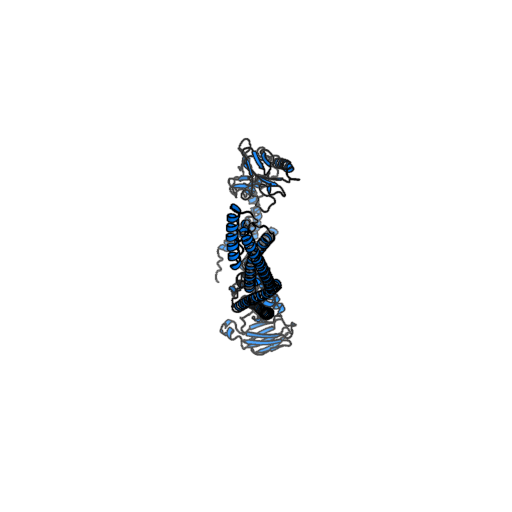0 89.06 318 SER A N 1
ATOM 2468 C CA . SER A 1 318 ? 23.357 -16.156 -33.765 1.00 89.06 318 SER A CA 1
ATOM 2469 C C . SER A 1 318 ? 23.160 -17.593 -34.286 1.00 89.06 318 SER A C 1
ATOM 2471 O O . SER A 1 318 ? 22.363 -18.345 -33.710 1.00 89.06 318 SER A O 1
ATOM 2473 N N . PRO A 1 319 ? 23.914 -18.027 -35.321 1.00 88.12 319 PRO A N 1
ATOM 2474 C CA . PRO A 1 319 ? 23.864 -19.397 -35.850 1.00 88.12 319 PRO A CA 1
ATOM 2475 C C . PRO A 1 319 ? 24.479 -20.445 -34.902 1.00 88.12 319 PRO A C 1
ATOM 2477 O O . PRO A 1 319 ? 24.423 -21.647 -35.170 1.00 88.12 319 PRO A O 1
ATOM 2480 N N . PHE A 1 320 ? 25.058 -20.003 -33.788 1.00 89.50 320 PHE A N 1
ATOM 2481 C CA . PHE A 1 320 ? 25.643 -20.834 -32.744 1.00 89.50 320 PHE A CA 1
ATOM 2482 C C . PHE A 1 320 ? 25.181 -20.366 -31.360 1.00 89.50 320 PHE A C 1
ATOM 2484 O O . PHE A 1 320 ? 24.809 -19.204 -31.169 1.00 89.50 320 PHE A O 1
ATOM 2491 N N . THR A 1 321 ? 25.243 -21.263 -30.384 1.00 89.19 321 THR A N 1
ATOM 2492 C CA . THR A 1 321 ? 25.118 -20.942 -28.960 1.00 89.19 321 THR A CA 1
ATOM 2493 C C . THR A 1 321 ? 26.511 -20.813 -28.358 1.00 89.19 321 THR A C 1
ATOM 2495 O O . THR A 1 321 ? 27.413 -21.567 -28.719 1.00 89.19 321 THR A O 1
ATOM 2498 N N . ALA A 1 322 ? 26.716 -19.839 -27.476 1.00 88.69 322 ALA A N 1
ATOM 2499 C CA . ALA A 1 322 ? 27.994 -19.633 -26.806 1.00 88.69 322 ALA A CA 1
ATOM 2500 C C . ALA A 1 322 ? 27.789 -19.676 -25.295 1.00 88.69 322 ALA A C 1
ATOM 2502 O O . ALA A 1 322 ? 26.993 -18.916 -24.754 1.00 88.69 322 ALA A O 1
ATOM 2503 N N . GLU A 1 323 ? 28.525 -20.556 -24.631 1.00 88.88 323 GLU A N 1
ATOM 2504 C CA . GLU A 1 323 ? 28.628 -20.607 -23.178 1.00 88.88 323 GLU A CA 1
ATOM 2505 C C . GLU A 1 323 ? 30.069 -20.300 -22.806 1.00 88.88 323 GLU A C 1
ATOM 2507 O O . GLU A 1 323 ? 30.992 -20.992 -23.241 1.00 88.88 323 GLU A O 1
ATOM 2512 N N . MET A 1 324 ? 30.262 -19.254 -22.014 1.00 86.88 324 MET A N 1
ATOM 2513 C CA . MET A 1 324 ? 31.580 -18.794 -21.617 1.00 86.88 324 MET A CA 1
ATOM 2514 C C . MET A 1 324 ? 31.634 -18.654 -20.102 1.00 86.88 324 MET A C 1
ATOM 2516 O O . MET A 1 324 ? 30.743 -18.075 -19.488 1.00 86.88 324 MET A O 1
ATOM 2520 N N . LYS A 1 325 ? 32.690 -19.193 -19.497 1.00 85.38 325 LYS A N 1
ATOM 2521 C CA . LYS A 1 325 ? 33.014 -19.003 -18.083 1.00 85.38 325 LYS A CA 1
ATOM 2522 C C . LYS A 1 325 ? 34.370 -18.334 -18.003 1.00 85.38 325 LYS A C 1
ATOM 2524 O O . LYS A 1 325 ? 35.387 -18.967 -18.270 1.00 85.38 325 LYS A O 1
ATOM 2529 N N . VAL A 1 326 ? 34.380 -17.050 -17.668 1.00 83.31 326 VAL A N 1
ATOM 2530 C CA . VAL A 1 326 ? 35.610 -16.275 -17.499 1.00 83.31 326 VAL A CA 1
ATOM 2531 C C . VAL A 1 326 ? 36.015 -16.327 -16.026 1.00 83.31 326 VAL A C 1
ATOM 2533 O O . VAL A 1 326 ? 35.278 -15.854 -15.168 1.00 83.31 326 VAL A O 1
ATOM 2536 N N . ALA A 1 327 ? 37.165 -16.932 -15.730 1.00 79.94 327 ALA A N 1
ATOM 2537 C CA . ALA A 1 327 ? 37.730 -17.014 -14.382 1.00 79.94 327 ALA A CA 1
ATOM 2538 C C . ALA A 1 327 ? 38.574 -15.774 -14.025 1.00 79.94 327 ALA A C 1
ATOM 2540 O O . ALA A 1 327 ? 38.641 -15.397 -12.858 1.00 79.94 327 ALA A O 1
ATOM 2541 N N . ASP A 1 328 ? 39.200 -15.124 -15.015 1.00 79.50 328 ASP A N 1
ATOM 2542 C CA . ASP A 1 328 ? 39.942 -13.868 -14.830 1.00 79.50 328 ASP A CA 1
ATOM 2543 C C . ASP A 1 328 ? 39.091 -12.652 -15.241 1.00 79.50 328 ASP A C 1
ATOM 2545 O O . ASP A 1 328 ? 38.895 -12.380 -16.428 1.00 79.50 328 ASP A O 1
ATOM 2549 N N . LEU A 1 329 ? 38.635 -11.870 -14.255 1.00 77.81 329 LEU A N 1
ATOM 2550 C CA . LEU A 1 329 ? 37.873 -10.623 -14.443 1.00 77.81 329 LEU A CA 1
ATOM 2551 C C . LEU A 1 329 ? 38.580 -9.594 -15.348 1.00 77.81 329 LEU A C 1
ATOM 2553 O O . LEU A 1 329 ? 37.940 -8.690 -15.866 1.00 77.81 329 LEU A O 1
ATOM 2557 N N . LYS A 1 330 ? 39.889 -9.705 -15.607 1.00 82.31 330 LYS A N 1
ATOM 2558 C CA . LYS A 1 330 ? 40.589 -8.819 -16.561 1.00 82.31 330 LYS A CA 1
ATOM 2559 C C . LYS A 1 330 ? 40.181 -9.044 -18.021 1.00 82.31 330 LYS A C 1
ATOM 2561 O O . LYS A 1 330 ? 40.608 -8.275 -18.894 1.00 82.31 330 LYS A O 1
ATOM 2566 N N . TRP A 1 331 ? 39.492 -10.149 -18.302 1.00 80.94 331 TRP A N 1
ATOM 2567 C CA . TRP A 1 331 ? 39.127 -10.593 -19.646 1.00 80.94 331 TRP A CA 1
ATOM 2568 C C . TRP A 1 331 ? 37.647 -10.330 -19.950 1.00 80.94 331 TRP A C 1
ATOM 2570 O O . TRP A 1 331 ? 37.242 -10.459 -21.104 1.00 80.94 331 TRP A O 1
ATOM 2580 N N . THR A 1 332 ? 36.853 -9.910 -18.957 1.00 83.88 332 THR A N 1
ATOM 2581 C CA . THR A 1 332 ? 35.513 -9.361 -19.194 1.00 83.88 332 THR A CA 1
ATOM 2582 C C . THR A 1 332 ? 35.619 -8.043 -19.966 1.00 83.88 332 THR A C 1
ATOM 2584 O O . THR A 1 332 ? 36.631 -7.340 -19.910 1.00 83.88 332 THR A O 1
ATOM 2587 N N . GLU A 1 333 ? 34.598 -7.735 -20.762 1.00 88.38 333 GLU A N 1
ATOM 2588 C CA . GLU A 1 333 ? 34.549 -6.636 -21.739 1.00 88.38 333 GLU A CA 1
ATOM 2589 C C . GLU A 1 333 ? 35.578 -6.711 -22.877 1.00 88.38 333 GLU A C 1
ATOM 2591 O O . GLU A 1 333 ? 35.587 -5.852 -23.762 1.00 88.38 333 GLU A O 1
ATOM 2596 N N . LYS A 1 334 ? 36.443 -7.733 -22.904 1.00 89.88 334 LYS A N 1
ATOM 2597 C CA . LYS A 1 334 ? 37.412 -7.920 -23.985 1.00 89.88 334 LYS A CA 1
ATOM 2598 C C . LYS A 1 334 ? 36.916 -8.943 -25.005 1.00 89.88 334 LYS A C 1
ATOM 2600 O O . LYS A 1 334 ? 36.335 -9.962 -24.633 1.00 89.88 334 LYS A O 1
ATOM 2605 N N . PRO A 1 335 ? 37.164 -8.698 -26.300 1.00 91.06 335 PRO A N 1
ATOM 2606 C CA . PRO A 1 335 ? 36.682 -9.570 -27.353 1.00 91.06 335 PRO A CA 1
ATOM 2607 C C . PRO A 1 335 ? 37.509 -10.848 -27.502 1.00 91.06 335 PRO A C 1
ATOM 2609 O O . PRO A 1 335 ? 38.727 -10.795 -27.653 1.00 91.06 335 PRO A O 1
ATOM 2612 N N . PHE A 1 336 ? 36.824 -11.987 -27.548 1.00 91.12 336 PHE A N 1
ATOM 2613 C CA . PHE A 1 336 ? 37.350 -13.252 -28.054 1.00 91.12 336 PHE A CA 1
ATOM 2614 C C . PHE A 1 336 ? 37.021 -13.337 -29.543 1.00 91.12 336 PHE A C 1
ATOM 2616 O O . PHE A 1 336 ? 35.846 -13.415 -29.913 1.00 91.12 336 PHE A O 1
ATOM 2623 N N . ASP A 1 337 ? 38.035 -13.297 -30.405 1.00 92.75 337 ASP A N 1
ATOM 2624 C CA . ASP A 1 337 ? 37.832 -13.411 -31.850 1.00 92.75 337 ASP A CA 1
ATOM 2625 C C . ASP A 1 337 ? 37.663 -14.889 -32.228 1.00 92.75 337 ASP A C 1
ATOM 2627 O O . ASP A 1 337 ? 38.479 -15.739 -31.880 1.00 92.75 337 ASP A O 1
ATOM 2631 N N . LEU A 1 338 ? 36.586 -15.195 -32.944 1.00 91.25 338 LEU A N 1
ATOM 2632 C CA . LEU A 1 338 ? 36.128 -16.540 -33.273 1.00 91.25 338 LEU A CA 1
ATOM 2633 C C . LEU A 1 338 ? 36.018 -16.686 -34.793 1.00 91.25 338 LEU A C 1
ATOM 2635 O O . LEU A 1 338 ? 35.301 -15.939 -35.455 1.00 91.25 338 LEU A O 1
ATOM 2639 N N . ARG A 1 339 ? 36.694 -17.675 -35.370 1.00 91.62 339 ARG A N 1
ATOM 2640 C CA . ARG A 1 339 ? 36.554 -18.054 -36.780 1.00 91.62 339 ARG A CA 1
ATOM 2641 C C . ARG A 1 339 ? 35.985 -19.456 -36.864 1.00 91.62 339 ARG A C 1
ATOM 2643 O O . ARG A 1 339 ? 36.552 -20.382 -36.290 1.00 91.62 339 ARG A O 1
ATOM 2650 N N . ILE A 1 340 ? 34.870 -19.587 -37.574 1.00 90.62 340 ILE A N 1
ATOM 2651 C CA . ILE A 1 340 ? 34.208 -20.869 -37.817 1.00 90.62 340 ILE A CA 1
ATOM 2652 C C . ILE A 1 340 ? 34.250 -21.147 -39.317 1.00 90.62 340 ILE A C 1
ATOM 2654 O O . ILE A 1 340 ? 33.908 -20.268 -40.115 1.00 90.62 340 ILE A O 1
ATOM 2658 N N . ASP A 1 341 ? 34.673 -22.347 -39.702 1.00 87.69 341 ASP A N 1
ATOM 2659 C CA . ASP A 1 341 ? 34.634 -22.813 -41.088 1.00 87.69 341 ASP A CA 1
ATOM 2660 C C . ASP A 1 341 ? 33.288 -23.489 -41.438 1.00 87.69 341 ASP A C 1
ATOM 2662 O O . ASP A 1 341 ? 32.403 -23.663 -40.598 1.00 87.69 341 ASP A O 1
ATOM 2666 N N . ALA A 1 342 ? 33.097 -23.855 -42.708 1.00 80.50 342 ALA A N 1
ATOM 2667 C CA . ALA A 1 342 ? 31.860 -24.500 -43.158 1.00 80.50 342 ALA A CA 1
ATOM 2668 C C . ALA A 1 342 ? 31.695 -25.949 -42.654 1.00 80.50 342 ALA A C 1
ATOM 2670 O O . ALA A 1 342 ? 30.574 -26.455 -42.634 1.00 80.50 342 ALA A O 1
ATOM 2671 N N . ALA A 1 343 ? 32.786 -26.602 -42.244 1.00 78.69 343 ALA A N 1
ATOM 2672 C CA . ALA A 1 343 ? 32.807 -27.962 -41.710 1.00 78.69 343 ALA A CA 1
ATOM 2673 C C . ALA A 1 343 ? 32.622 -28.009 -40.177 1.00 78.69 343 ALA A C 1
ATOM 2675 O O . ALA A 1 343 ? 32.457 -29.092 -39.618 1.00 78.69 343 ALA A O 1
ATOM 2676 N N . GLY A 1 344 ? 32.610 -26.856 -39.497 1.00 79.69 344 GLY A N 1
ATOM 2677 C CA . GLY A 1 344 ? 32.505 -26.739 -38.041 1.00 79.69 344 GLY A CA 1
ATOM 2678 C C . GLY A 1 344 ? 33.848 -26.712 -37.299 1.00 79.69 344 GLY A C 1
ATOM 2679 O O . GLY A 1 344 ? 33.858 -26.828 -36.073 1.00 79.69 344 GLY A O 1
ATOM 2680 N N . GLY A 1 345 ? 34.969 -26.554 -38.003 1.00 87.19 345 GLY A N 1
ATOM 2681 C CA . GLY A 1 345 ? 36.267 -26.229 -37.423 1.00 87.19 345 GLY A CA 1
ATOM 2682 C C . GLY A 1 345 ? 36.273 -24.813 -36.852 1.00 87.19 345 GLY A C 1
ATOM 2683 O O . GLY A 1 345 ? 35.706 -23.875 -37.420 1.00 87.19 345 GLY A O 1
ATOM 2684 N N . LEU A 1 346 ? 36.873 -24.678 -35.675 1.00 90.56 346 LEU A N 1
ATOM 2685 C CA . LEU A 1 346 ? 36.746 -23.521 -34.809 1.00 90.56 346 LEU A CA 1
ATOM 2686 C C . LEU A 1 346 ? 38.130 -23.049 -34.368 1.00 90.56 346 LEU A C 1
ATOM 2688 O O . LEU A 1 346 ? 38.904 -23.817 -33.803 1.00 90.56 346 LEU A O 1
ATOM 2692 N N . GLN A 1 347 ? 38.433 -21.777 -34.608 1.00 90.88 347 GLN A N 1
ATOM 2693 C CA . GLN A 1 347 ? 39.643 -21.113 -34.133 1.00 90.88 347 GLN A CA 1
ATOM 2694 C C . GLN A 1 347 ? 39.236 -19.922 -33.270 1.00 90.88 347 GLN A C 1
ATOM 2696 O O . GLN A 1 347 ? 38.574 -19.006 -33.756 1.00 90.88 347 GLN A O 1
ATOM 2701 N N . VAL A 1 348 ? 39.638 -19.928 -32.002 1.00 90.00 348 VAL A N 1
ATOM 2702 C CA . VAL A 1 348 ? 39.350 -18.848 -31.053 1.00 90.00 348 VAL A CA 1
ATOM 2703 C C . VAL A 1 348 ? 40.648 -18.233 -30.569 1.00 90.00 348 VAL A C 1
ATOM 2705 O O . VAL A 1 348 ? 41.536 -18.939 -30.094 1.00 90.00 348 VAL A O 1
ATOM 2708 N N . THR A 1 349 ? 40.728 -16.912 -30.652 1.00 91.00 349 THR A N 1
ATOM 2709 C CA . THR A 1 349 ? 41.817 -16.106 -30.108 1.00 91.00 349 THR A CA 1
ATOM 2710 C C . THR A 1 349 ? 41.314 -15.389 -28.862 1.00 91.00 349 THR A C 1
ATOM 2712 O O . THR A 1 349 ? 40.405 -14.561 -28.937 1.00 91.00 349 THR A O 1
ATOM 2715 N N . ALA A 1 350 ? 41.895 -15.713 -27.709 1.00 87.94 350 ALA A N 1
ATOM 2716 C CA . ALA A 1 350 ? 41.603 -15.040 -26.451 1.00 87.94 350 ALA A CA 1
ATOM 2717 C C . ALA A 1 350 ? 42.241 -13.636 -26.403 1.00 87.94 350 ALA A C 1
ATOM 2719 O O . ALA A 1 350 ? 43.247 -13.399 -27.078 1.00 87.94 350 ALA A O 1
ATOM 2720 N N . PRO A 1 351 ? 41.745 -12.724 -25.545 1.00 85.50 351 PRO A N 1
ATOM 2721 C CA . PRO A 1 351 ? 42.337 -11.396 -25.351 1.00 85.50 351 PRO A CA 1
ATOM 2722 C C . PRO A 1 351 ? 43.813 -11.406 -24.929 1.00 85.50 351 PRO A C 1
ATOM 2724 O O . PRO A 1 351 ? 44.516 -10.418 -25.122 1.00 85.50 351 PRO A O 1
ATOM 2727 N N . SER A 1 352 ? 44.289 -12.511 -24.346 1.00 83.50 352 SER A N 1
ATOM 2728 C CA . SER A 1 352 ? 45.697 -12.732 -23.997 1.00 83.50 352 SER A CA 1
ATOM 2729 C C . SER A 1 352 ? 46.603 -12.986 -25.212 1.00 83.50 352 SER A C 1
ATOM 2731 O O . SER A 1 352 ? 47.820 -13.039 -25.059 1.00 83.50 352 SER A O 1
ATOM 2733 N N . GLY A 1 353 ? 46.030 -13.172 -26.406 1.00 82.19 353 GLY A N 1
ATOM 2734 C CA . GLY A 1 353 ? 46.728 -13.596 -27.622 1.00 82.19 353 GLY A CA 1
ATOM 2735 C C . GLY A 1 353 ? 46.829 -15.117 -27.785 1.00 82.19 353 GLY A C 1
ATOM 2736 O O . GLY A 1 353 ? 47.294 -15.585 -28.823 1.00 82.19 353 GLY A O 1
ATOM 2737 N N . GLN A 1 354 ? 46.375 -15.905 -26.801 1.00 86.38 354 GLN A N 1
ATOM 2738 C CA . GLN A 1 354 ? 46.349 -17.366 -26.891 1.00 86.38 354 GLN A CA 1
ATOM 2739 C C . GLN A 1 354 ? 45.328 -17.823 -27.941 1.00 86.38 354 GLN A C 1
ATOM 2741 O O . GLN A 1 354 ? 44.162 -17.431 -27.895 1.00 86.38 354 GLN A O 1
ATOM 2746 N N . VAL A 1 355 ? 45.753 -18.693 -28.858 1.00 89.44 355 VAL A N 1
ATOM 2747 C CA . VAL A 1 355 ? 44.890 -19.276 -29.893 1.00 89.44 355 VAL A CA 1
ATOM 2748 C C . VAL A 1 355 ? 44.589 -20.730 -29.543 1.00 89.44 355 VAL A C 1
ATOM 2750 O O . VAL A 1 355 ? 45.509 -21.514 -29.318 1.00 89.44 355 VAL A O 1
ATOM 2753 N N . ALA A 1 356 ? 43.310 -21.100 -29.532 1.00 87.62 356 ALA A N 1
ATOM 2754 C CA . ALA A 1 356 ? 42.849 -22.478 -29.402 1.00 87.62 356 ALA A CA 1
ATOM 2755 C C . ALA A 1 356 ? 42.105 -22.903 -30.673 1.00 87.62 356 ALA A C 1
ATOM 2757 O O . ALA A 1 356 ? 41.326 -22.130 -31.236 1.00 87.62 356 ALA A O 1
ATOM 2758 N N . GLN A 1 357 ? 42.352 -24.130 -31.125 1.00 90.38 357 GLN A N 1
ATOM 2759 C CA . GLN A 1 357 ? 41.664 -24.740 -32.261 1.00 90.38 357 GLN A CA 1
ATOM 2760 C C . GLN A 1 357 ? 40.876 -25.963 -31.786 1.00 90.38 357 GLN A C 1
ATOM 2762 O O . GLN A 1 357 ? 41.338 -26.694 -30.912 1.00 90.38 357 GLN A O 1
ATOM 2767 N N . GLY A 1 358 ? 39.698 -26.187 -32.358 1.00 88.19 358 GLY A N 1
ATOM 2768 C CA . GLY A 1 358 ? 38.852 -27.340 -32.059 1.00 88.19 358 GLY A CA 1
ATOM 2769 C C . GLY A 1 358 ? 37.676 -27.445 -33.021 1.00 88.19 358 GLY A C 1
ATOM 2770 O O . GLY A 1 358 ? 37.696 -26.865 -34.106 1.00 88.19 358 GLY A O 1
ATOM 2771 N N . GLN A 1 359 ? 36.644 -28.179 -32.622 1.00 88.81 359 GLN A N 1
ATOM 2772 C CA . GLN A 1 359 ? 35.389 -28.288 -33.371 1.00 88.81 359 GLN A CA 1
ATOM 2773 C C . GLN A 1 359 ? 34.201 -27.781 -32.550 1.00 88.81 359 GLN A C 1
ATOM 2775 O O . GLN A 1 359 ? 34.220 -27.809 -31.317 1.00 88.81 359 GLN A O 1
ATOM 2780 N N . VAL A 1 360 ? 33.146 -27.332 -33.233 1.00 86.81 360 VAL A N 1
ATOM 2781 C CA . VAL A 1 360 ? 31.866 -26.971 -32.601 1.00 86.81 360 VAL A CA 1
ATOM 2782 C C . VAL A 1 360 ? 31.366 -28.134 -31.729 1.00 86.81 360 VAL A C 1
ATOM 2784 O O . VAL A 1 360 ? 31.368 -29.289 -32.145 1.00 86.81 360 VAL A O 1
ATOM 2787 N N . GLY A 1 361 ? 30.946 -27.824 -30.504 1.00 83.19 361 GLY A N 1
ATOM 2788 C CA . GLY A 1 361 ? 30.534 -28.780 -29.474 1.00 83.19 361 GLY A CA 1
ATOM 2789 C C . GLY A 1 361 ? 31.627 -29.129 -28.457 1.00 83.19 361 GLY A C 1
ATOM 2790 O O . GLY A 1 361 ? 31.295 -29.597 -27.368 1.00 83.19 361 GLY A O 1
ATOM 2791 N N . GLN A 1 362 ? 32.904 -28.861 -28.755 1.00 87.94 362 GLN A N 1
ATOM 2792 C CA . GLN A 1 362 ? 34.013 -29.072 -27.819 1.00 87.94 362 GLN A CA 1
ATOM 2793 C C . GLN A 1 362 ? 34.196 -27.879 -26.870 1.00 87.94 362 GLN A C 1
ATOM 2795 O O . GLN A 1 362 ? 33.921 -26.729 -27.221 1.00 87.94 362 GLN A O 1
ATOM 2800 N N . VAL A 1 363 ? 34.676 -28.159 -25.656 1.00 88.31 363 VAL A N 1
ATOM 2801 C CA . VAL A 1 363 ? 35.056 -27.127 -24.682 1.00 88.31 363 VAL A CA 1
ATOM 2802 C C . VAL A 1 363 ? 36.504 -26.725 -24.937 1.00 88.31 363 VAL A C 1
ATOM 2804 O O . VAL A 1 363 ? 37.411 -27.548 -24.819 1.00 88.31 363 VAL A O 1
ATOM 2807 N N . LEU A 1 364 ? 36.725 -25.455 -25.262 1.00 87.62 364 LEU A N 1
ATOM 2808 C CA . LEU A 1 364 ? 38.051 -24.865 -25.394 1.00 87.62 364 LEU A CA 1
ATOM 2809 C C . LEU A 1 364 ? 38.454 -24.189 -24.088 1.00 87.62 364 LEU A C 1
ATOM 2811 O O . LEU A 1 364 ? 37.716 -23.365 -23.549 1.00 87.62 364 LEU A O 1
ATOM 2815 N N . ARG A 1 365 ? 39.641 -24.536 -23.587 1.00 86.81 365 ARG A N 1
ATOM 2816 C CA . ARG A 1 365 ? 40.204 -23.983 -22.352 1.00 86.81 365 ARG A CA 1
ATOM 2817 C C . ARG A 1 365 ? 41.338 -23.014 -22.663 1.00 86.81 365 ARG A C 1
ATOM 2819 O O . ARG A 1 365 ? 42.267 -23.352 -23.394 1.00 86.81 365 ARG A O 1
ATOM 2826 N N . PHE A 1 366 ? 41.273 -21.838 -22.055 1.00 83.19 366 PHE A N 1
ATOM 2827 C CA . PHE A 1 366 ? 42.291 -20.790 -22.096 1.00 83.19 366 PHE A CA 1
ATOM 2828 C C . PHE A 1 366 ? 42.855 -20.570 -20.691 1.00 83.19 366 PHE A C 1
ATOM 2830 O O . PHE A 1 366 ? 42.268 -21.015 -19.703 1.00 83.19 366 PHE A O 1
ATOM 2837 N N . SER A 1 367 ? 43.966 -19.842 -20.576 1.00 74.19 367 SER A N 1
ATOM 2838 C CA . SER A 1 367 ? 44.582 -19.482 -19.291 1.00 74.19 367 SER A CA 1
ATOM 2839 C C . SER A 1 367 ? 43.768 -18.434 -18.499 1.00 74.19 367 SER A C 1
ATOM 2841 O O . SER A 1 367 ? 44.292 -17.372 -18.177 1.00 74.19 367 SER A O 1
ATOM 2843 N N . GLY A 1 368 ? 42.482 -18.690 -18.243 1.00 77.75 368 GLY A N 1
ATOM 2844 C CA . GLY A 1 368 ? 41.568 -17.749 -17.583 1.00 77.75 368 GLY A CA 1
ATOM 2845 C C . GLY A 1 368 ? 40.108 -17.802 -18.047 1.00 77.75 368 GLY A C 1
ATOM 2846 O O . GLY A 1 368 ? 39.293 -17.056 -17.511 1.00 77.75 368 GLY A O 1
ATOM 2847 N N . ALA A 1 369 ? 39.749 -18.659 -19.011 1.00 85.44 369 ALA A N 1
ATOM 2848 C CA . ALA A 1 369 ? 38.362 -18.840 -19.448 1.00 85.44 369 ALA A CA 1
ATOM 2849 C C . ALA A 1 369 ? 38.111 -20.232 -20.053 1.00 85.44 369 ALA A C 1
ATOM 2851 O O . ALA A 1 369 ? 39.010 -20.833 -20.642 1.00 85.44 369 ALA A O 1
ATOM 2852 N N . GLU A 1 370 ? 36.876 -20.716 -19.960 1.00 88.81 370 GLU A N 1
ATOM 2853 C CA . GLU A 1 370 ? 36.374 -21.880 -20.696 1.00 88.81 370 GLU A CA 1
ATOM 2854 C C . GLU A 1 370 ? 35.267 -21.432 -21.654 1.00 88.81 370 GLU A C 1
ATOM 2856 O O . GLU A 1 370 ? 34.360 -20.699 -21.256 1.00 88.81 370 GLU A O 1
ATOM 2861 N N . LEU A 1 371 ? 35.331 -21.868 -22.911 1.00 89.69 371 LEU A N 1
ATOM 2862 C CA . LEU A 1 371 ? 34.363 -21.515 -23.946 1.00 89.69 371 LEU A CA 1
ATOM 2863 C C . LEU A 1 371 ? 33.829 -22.773 -24.625 1.00 89.69 371 LEU A C 1
ATOM 2865 O O . LEU A 1 371 ? 34.598 -23.602 -25.111 1.00 89.69 371 LEU A O 1
ATOM 2869 N N . ARG A 1 372 ? 32.507 -22.881 -24.722 1.00 90.81 372 ARG A N 1
ATOM 2870 C CA . ARG A 1 372 ? 31.812 -23.926 -25.472 1.00 90.81 372 ARG A CA 1
ATOM 2871 C C . ARG A 1 372 ? 30.919 -23.278 -26.518 1.00 90.81 372 ARG A C 1
ATOM 2873 O O . ARG A 1 372 ? 30.024 -22.506 -26.184 1.00 90.81 372 ARG A O 1
ATOM 2880 N N . ILE A 1 373 ? 31.160 -23.607 -27.783 1.00 90.31 373 ILE A N 1
ATOM 2881 C CA . ILE A 1 373 ? 30.341 -23.137 -28.903 1.00 90.31 373 ILE A CA 1
ATOM 2882 C C . ILE A 1 373 ? 29.508 -24.307 -29.408 1.00 90.31 373 ILE A C 1
ATOM 2884 O O . ILE A 1 373 ? 30.066 -25.291 -29.885 1.00 90.31 373 ILE A O 1
ATOM 2888 N N . GLY A 1 374 ? 28.187 -24.218 -29.283 1.00 88.88 374 GLY A N 1
ATOM 2889 C CA . GLY A 1 374 ? 27.229 -25.185 -29.812 1.00 88.88 374 GLY A CA 1
ATOM 2890 C C . GLY A 1 374 ? 26.602 -24.706 -31.119 1.00 88.88 374 GLY A C 1
ATOM 2891 O O . GLY A 1 374 ? 26.624 -23.522 -31.442 1.00 88.88 374 GLY A O 1
ATOM 2892 N N . ARG A 1 375 ? 26.019 -25.617 -31.894 1.00 88.31 375 ARG A N 1
ATOM 2893 C CA . ARG A 1 375 ? 25.312 -25.273 -33.134 1.00 88.31 375 ARG A CA 1
ATOM 2894 C C . ARG A 1 375 ? 23.849 -24.936 -32.833 1.00 88.31 375 ARG A C 1
ATOM 2896 O O . ARG A 1 375 ? 23.187 -25.679 -32.116 1.00 88.31 375 ARG A O 1
ATOM 2903 N N . ASN A 1 376 ? 23.328 -23.837 -33.386 1.00 88.94 376 ASN A N 1
ATOM 2904 C CA . ASN A 1 376 ? 21.916 -23.471 -33.236 1.00 88.94 376 ASN A CA 1
ATOM 2905 C C . ASN A 1 376 ? 21.089 -24.049 -34.394 1.00 88.94 376 ASN A C 1
ATOM 2907 O O . ASN A 1 376 ? 20.738 -23.350 -35.349 1.00 88.94 376 ASN A O 1
ATOM 2911 N N . ASP A 1 377 ? 20.805 -25.350 -34.331 1.00 84.75 377 ASP A N 1
ATOM 2912 C CA . ASP A 1 377 ? 20.140 -26.069 -35.424 1.00 84.75 377 ASP A CA 1
ATOM 2913 C C . ASP A 1 377 ? 18.728 -25.557 -35.728 1.00 84.75 377 ASP A C 1
ATOM 2915 O O . ASP A 1 377 ? 18.319 -25.548 -36.890 1.00 84.75 377 ASP A O 1
ATOM 2919 N N . SER A 1 378 ? 17.994 -25.088 -34.716 1.00 84.56 378 SER A N 1
ATOM 2920 C CA . SER A 1 378 ? 16.648 -24.531 -34.892 1.00 84.56 378 SER A CA 1
ATOM 2921 C C . SER A 1 378 ? 16.667 -23.266 -35.752 1.00 84.56 378 SER A C 1
ATOM 2923 O O . SER A 1 378 ? 15.882 -23.148 -36.694 1.00 84.56 378 SER A O 1
ATOM 2925 N N . LEU A 1 379 ? 17.600 -22.344 -35.486 1.00 85.56 379 LEU A N 1
ATOM 2926 C CA . LEU A 1 379 ? 17.719 -21.111 -36.264 1.00 85.56 379 LEU A CA 1
ATOM 2927 C C . LEU A 1 379 ? 18.279 -21.376 -37.664 1.00 85.56 379 LEU A C 1
ATOM 2929 O O . LEU A 1 379 ? 17.773 -20.822 -38.634 1.00 85.56 379 LEU A O 1
ATOM 2933 N N . LEU A 1 380 ? 19.282 -22.249 -37.788 1.00 84.31 380 LEU A N 1
ATOM 2934 C CA . LEU A 1 380 ? 19.887 -22.587 -39.081 1.00 84.31 380 LEU A CA 1
ATOM 2935 C C . LEU A 1 380 ? 18.897 -23.268 -40.039 1.00 84.31 380 LEU A C 1
ATOM 2937 O O . LEU A 1 380 ? 19.001 -23.078 -41.249 1.00 84.31 380 LEU A O 1
ATOM 2941 N N . LYS A 1 381 ? 17.915 -24.018 -39.517 1.00 85.56 381 LYS A N 1
ATOM 2942 C CA . LYS A 1 381 ? 16.798 -24.560 -40.312 1.00 85.56 381 LYS A CA 1
ATOM 2943 C C . LYS A 1 381 ? 15.825 -23.470 -40.767 1.00 85.56 381 LYS A C 1
ATOM 2945 O O . LYS A 1 381 ? 15.369 -23.509 -41.904 1.00 85.56 381 LYS A O 1
ATOM 2950 N N . ALA A 1 382 ? 15.513 -22.508 -39.898 1.00 85.19 382 ALA A N 1
ATOM 2951 C CA . ALA A 1 382 ? 14.588 -21.415 -40.208 1.00 85.19 382 ALA A CA 1
ATOM 2952 C C . ALA A 1 382 ? 15.203 -20.344 -41.132 1.00 85.19 382 ALA A C 1
ATOM 2954 O O . ALA A 1 382 ? 14.494 -19.705 -41.907 1.00 85.19 382 ALA A O 1
ATOM 2955 N N . ARG A 1 383 ? 16.519 -20.133 -41.037 1.00 84.50 383 ARG A N 1
ATOM 2956 C CA . ARG A 1 383 ? 17.286 -19.094 -41.737 1.00 84.50 383 ARG A CA 1
ATOM 2957 C C . ARG A 1 383 ? 18.581 -19.678 -42.325 1.00 84.50 383 ARG A C 1
ATOM 2959 O O . ARG A 1 383 ? 19.671 -19.435 -41.797 1.00 84.50 383 ARG A O 1
ATOM 2966 N N . PRO A 1 384 ? 18.488 -20.453 -43.424 1.00 76.94 384 PRO A N 1
ATOM 2967 C CA . PRO A 1 384 ? 19.656 -21.055 -44.072 1.00 76.94 384 PRO A CA 1
ATOM 2968 C C . PRO A 1 384 ? 20.612 -20.014 -44.687 1.00 76.94 384 PRO A C 1
ATOM 2970 O O . PRO A 1 384 ? 21.773 -20.322 -44.946 1.00 76.94 384 PRO A O 1
ATOM 2973 N N . ASP A 1 385 ? 20.154 -18.772 -44.872 1.00 78.94 385 ASP A N 1
ATOM 2974 C CA . ASP A 1 385 ? 20.920 -17.627 -45.376 1.00 78.94 385 ASP A CA 1
ATOM 2975 C C . ASP A 1 385 ? 22.038 -17.156 -44.432 1.00 78.94 385 ASP A C 1
ATOM 2977 O O . ASP A 1 385 ? 23.011 -16.552 -44.885 1.00 78.94 385 ASP A O 1
ATOM 2981 N N . LEU A 1 386 ? 21.930 -17.420 -43.125 1.00 78.88 386 LEU A N 1
ATOM 2982 C CA . LEU A 1 386 ? 22.890 -16.910 -42.143 1.00 78.88 386 LEU A CA 1
ATOM 2983 C C . LEU A 1 386 ? 24.270 -17.566 -42.280 1.00 78.88 386 LEU A C 1
ATOM 2985 O O . LEU A 1 386 ? 25.280 -16.856 -42.184 1.00 78.88 386 LEU A O 1
ATOM 2989 N N . GLY A 1 387 ? 24.295 -18.879 -42.545 1.00 80.38 387 GLY A N 1
ATOM 2990 C CA . GLY A 1 387 ? 25.498 -19.714 -42.591 1.00 80.38 387 GLY A CA 1
ATOM 2991 C C . GLY A 1 387 ? 26.233 -19.798 -41.245 1.00 80.38 387 GLY A C 1
ATOM 2992 O O . GLY A 1 387 ? 26.289 -18.837 -40.484 1.00 80.38 387 GLY A O 1
ATOM 2993 N N . LEU A 1 388 ? 26.829 -20.952 -40.931 1.00 83.31 388 LEU A N 1
ATOM 2994 C CA . LEU A 1 388 ? 27.640 -21.093 -39.713 1.00 83.31 388 LEU A CA 1
ATOM 2995 C C . LEU A 1 388 ? 29.023 -20.438 -39.877 1.00 83.31 388 LEU A C 1
ATOM 2997 O O . LEU A 1 388 ? 29.524 -19.799 -38.953 1.00 83.31 388 LEU A O 1
ATOM 3001 N N . ALA A 1 389 ? 29.608 -20.547 -41.074 1.00 86.62 389 ALA A N 1
ATOM 3002 C CA . ALA A 1 389 ? 30.948 -20.056 -41.361 1.00 86.62 389 ALA A CA 1
ATOM 3003 C C . ALA A 1 389 ? 31.038 -18.522 -41.308 1.00 86.62 389 ALA A C 1
ATOM 3005 O O . ALA A 1 389 ? 30.196 -17.800 -41.855 1.00 86.62 389 ALA A O 1
ATOM 3006 N N . GLY A 1 390 ? 32.091 -18.009 -40.679 1.00 89.12 390 GLY A N 1
ATOM 3007 C CA . GLY A 1 390 ? 32.304 -16.573 -40.567 1.00 89.12 390 GLY A CA 1
ATOM 3008 C C . GLY A 1 390 ? 33.321 -16.170 -39.511 1.00 89.12 390 GLY A C 1
ATOM 3009 O O . GLY A 1 390 ? 33.893 -16.999 -38.804 1.00 89.12 390 GLY A O 1
ATOM 3010 N N . HIS A 1 391 ? 33.529 -14.857 -39.429 1.00 92.69 391 HIS A N 1
ATOM 3011 C CA . HIS A 1 391 ? 34.314 -14.216 -38.385 1.00 92.69 391 HIS A CA 1
ATOM 3012 C C . HIS A 1 391 ? 33.368 -13.567 -37.375 1.00 92.69 391 HIS A C 1
ATOM 3014 O O . HIS A 1 391 ? 32.534 -12.727 -37.730 1.00 92.69 391 HIS A O 1
ATOM 3020 N N . TYR A 1 392 ? 33.503 -13.977 -36.125 1.00 93.12 392 TYR A N 1
ATOM 3021 C CA . TYR A 1 392 ? 32.674 -13.578 -35.008 1.00 93.12 392 TYR A CA 1
ATOM 3022 C C . TYR A 1 392 ? 33.536 -13.066 -33.865 1.00 93.12 392 TYR A C 1
ATOM 3024 O O . TYR A 1 392 ? 34.739 -13.302 -33.811 1.00 93.12 392 TYR A O 1
ATOM 3032 N N . ARG A 1 393 ? 32.899 -12.372 -32.934 1.00 93.88 393 ARG A N 1
ATOM 3033 C CA . ARG A 1 393 ? 33.525 -11.860 -31.727 1.00 93.88 393 ARG A CA 1
ATOM 3034 C C . ARG A 1 393 ? 32.589 -12.059 -30.554 1.00 93.88 393 ARG A C 1
ATOM 3036 O O . ARG A 1 393 ? 31.414 -11.722 -30.659 1.00 93.88 393 ARG A O 1
ATOM 3043 N N . LEU A 1 394 ? 33.100 -12.606 -29.463 1.00 92.56 394 LEU A N 1
ATOM 3044 C CA . LEU A 1 394 ? 32.339 -12.841 -28.240 1.00 92.56 394 LEU A CA 1
ATOM 3045 C C . LEU A 1 394 ? 32.857 -11.938 -27.135 1.00 92.56 394 LEU A C 1
ATOM 3047 O O . LEU A 1 394 ? 34.067 -11.795 -26.975 1.00 92.56 394 LEU A O 1
ATOM 3051 N N . VAL A 1 395 ? 31.948 -11.333 -26.383 1.00 92.25 395 VAL A N 1
ATOM 3052 C CA . VAL A 1 395 ? 32.278 -10.474 -25.245 1.00 92.25 395 VAL A CA 1
ATOM 3053 C C . VAL A 1 395 ? 31.454 -10.935 -24.051 1.00 92.25 395 VAL A C 1
ATOM 3055 O O . VAL A 1 395 ? 30.229 -10.996 -24.143 1.00 92.25 395 VAL A O 1
ATOM 3058 N N . GLN A 1 396 ? 32.132 -11.277 -22.953 1.00 91.56 396 GLN A N 1
ATOM 3059 C CA . GLN A 1 396 ? 31.495 -11.465 -21.649 1.00 91.56 396 GLN A CA 1
ATOM 3060 C C . GLN A 1 396 ? 31.355 -10.094 -21.006 1.00 91.56 396 GLN A C 1
ATOM 3062 O O . GLN A 1 396 ? 32.373 -9.423 -20.817 1.00 91.56 396 GLN A O 1
ATOM 3067 N N . HIS A 1 397 ? 30.146 -9.709 -20.628 1.00 91.38 397 HIS A N 1
ATOM 3068 C CA . HIS A 1 397 ? 29.928 -8.476 -19.893 1.00 91.38 397 HIS A CA 1
ATOM 3069 C C . HIS A 1 397 ? 30.061 -8.694 -18.386 1.00 91.38 397 HIS A C 1
ATOM 3071 O O . HIS A 1 397 ? 29.676 -9.739 -17.853 1.00 91.38 397 HIS A O 1
ATOM 3077 N N . ASP A 1 398 ? 30.639 -7.706 -17.707 1.00 91.06 398 ASP A N 1
ATOM 3078 C CA . ASP A 1 398 ? 30.553 -7.589 -16.257 1.00 91.06 398 ASP A CA 1
ATOM 3079 C C . ASP A 1 398 ? 29.145 -7.130 -15.870 1.00 91.06 398 ASP A C 1
ATOM 3081 O O . ASP A 1 398 ? 28.590 -6.211 -16.476 1.00 91.06 398 ASP A O 1
ATOM 3085 N N . ARG A 1 399 ? 28.560 -7.760 -14.848 1.00 90.06 399 ARG A N 1
ATOM 3086 C CA . ARG A 1 399 ? 27.157 -7.517 -14.496 1.00 90.06 399 ARG A CA 1
ATOM 3087 C C . ARG A 1 399 ? 26.902 -6.078 -14.046 1.00 90.06 399 ARG A C 1
ATOM 3089 O O . ARG A 1 399 ? 25.867 -5.524 -14.404 1.00 90.06 399 ARG A O 1
ATOM 3096 N N . ALA A 1 400 ? 27.822 -5.467 -13.299 1.00 91.06 400 ALA A N 1
ATOM 3097 C CA . ALA A 1 400 ? 27.651 -4.089 -12.841 1.00 91.06 400 ALA A CA 1
ATOM 3098 C C . ALA A 1 400 ? 27.736 -3.107 -14.018 1.00 91.06 400 ALA A C 1
ATOM 3100 O O . ALA A 1 400 ? 26.867 -2.253 -14.171 1.00 91.06 400 ALA A O 1
ATOM 3101 N N . ARG A 1 401 ? 28.714 -3.290 -14.915 1.00 91.19 401 ARG A N 1
ATOM 3102 C CA . ARG A 1 401 ? 28.825 -2.467 -16.133 1.00 91.19 401 ARG A CA 1
ATOM 3103 C C . ARG A 1 401 ? 27.640 -2.630 -17.075 1.00 91.19 401 ARG A C 1
ATOM 3105 O O . ARG A 1 401 ? 27.204 -1.651 -17.671 1.00 91.19 401 ARG A O 1
ATOM 3112 N N . LEU A 1 402 ? 27.129 -3.852 -17.218 1.00 91.94 402 LEU A N 1
ATOM 3113 C CA . LEU A 1 402 ? 25.954 -4.132 -18.037 1.00 91.94 402 LEU A CA 1
ATOM 3114 C C . LEU A 1 402 ? 24.712 -3.424 -17.484 1.00 91.94 402 LEU A C 1
ATOM 3116 O O . LEU A 1 402 ? 23.948 -2.849 -18.256 1.00 91.94 402 LEU A O 1
ATOM 3120 N N . LEU A 1 403 ? 24.528 -3.437 -16.161 1.00 94.50 403 LEU A N 1
ATOM 3121 C CA . LEU A 1 403 ? 23.452 -2.700 -15.499 1.00 94.50 403 LEU A CA 1
ATOM 3122 C C . LEU A 1 403 ? 23.566 -1.192 -15.738 1.00 94.50 403 LEU A C 1
ATOM 3124 O O . LEU A 1 403 ? 22.569 -0.581 -16.115 1.00 94.50 403 LEU A O 1
ATOM 3128 N N . ASP A 1 404 ? 24.759 -0.614 -15.589 1.00 93.19 404 ASP A N 1
ATOM 3129 C CA . ASP A 1 404 ? 24.992 0.814 -15.843 1.00 93.19 404 ASP A CA 1
ATOM 3130 C C . ASP A 1 404 ? 24.739 1.189 -17.314 1.00 93.19 404 ASP A C 1
ATOM 3132 O O . ASP A 1 404 ? 24.076 2.192 -17.595 1.00 93.19 404 ASP A O 1
ATOM 3136 N N . ASP A 1 405 ? 25.207 0.373 -18.270 1.00 92.25 405 ASP A N 1
ATOM 3137 C CA . ASP A 1 405 ? 24.959 0.595 -19.702 1.00 92.25 405 ASP A CA 1
ATOM 3138 C C . ASP A 1 405 ? 23.460 0.570 -20.013 1.00 92.25 405 ASP A C 1
ATOM 3140 O O . ASP A 1 405 ? 22.944 1.471 -20.678 1.00 92.25 405 ASP A O 1
ATOM 3144 N N . ILE A 1 406 ? 22.739 -0.414 -19.475 1.00 94.56 406 ILE A N 1
ATOM 3145 C CA . ILE A 1 406 ? 21.293 -0.528 -19.658 1.00 94.56 406 ILE A CA 1
ATOM 3146 C C . ILE A 1 406 ? 20.567 0.650 -19.015 1.00 94.56 406 ILE A C 1
ATOM 3148 O O . ILE A 1 406 ? 19.744 1.282 -19.675 1.00 94.56 406 ILE A O 1
ATOM 3152 N N . ALA A 1 407 ? 20.894 0.988 -17.767 1.00 94.06 407 ALA A N 1
ATOM 3153 C CA . ALA A 1 407 ? 20.277 2.090 -17.036 1.00 94.06 407 ALA A CA 1
ATOM 3154 C C . ALA A 1 407 ? 20.510 3.453 -17.710 1.00 94.06 407 ALA A C 1
ATOM 3156 O O . ALA A 1 407 ? 19.668 4.345 -17.591 1.00 94.06 407 ALA A O 1
ATOM 3157 N N . SER A 1 408 ? 21.619 3.618 -18.442 1.00 94.44 408 SER A N 1
ATOM 3158 C CA . SER A 1 408 ? 21.919 4.840 -19.201 1.00 94.44 408 SER A CA 1
ATOM 3159 C C . SER A 1 408 ? 21.055 5.024 -20.457 1.00 94.44 408 SER A C 1
ATOM 3161 O O . SER A 1 408 ? 20.878 6.150 -20.917 1.00 94.44 408 SER A O 1
ATOM 3163 N N . ARG A 1 409 ? 20.507 3.932 -21.008 1.00 95.00 409 ARG A N 1
ATOM 3164 C CA . ARG A 1 409 ? 19.674 3.920 -22.230 1.00 95.00 409 ARG A CA 1
ATOM 3165 C C . ARG A 1 409 ? 18.216 3.547 -21.962 1.00 95.00 409 ARG A C 1
ATOM 3167 O O . ARG A 1 409 ? 17.429 3.421 -22.903 1.00 95.00 409 ARG A O 1
ATOM 3174 N N . LEU A 1 410 ? 17.884 3.314 -20.697 1.00 96.12 410 LEU A N 1
ATOM 3175 C CA . LEU A 1 410 ? 16.538 3.084 -20.210 1.00 96.12 410 LEU A CA 1
ATOM 3176 C C . LEU A 1 410 ? 15.926 4.425 -19.814 1.00 96.12 410 LEU A C 1
ATOM 3178 O O . LEU A 1 410 ? 16.460 5.139 -18.968 1.00 96.12 410 LEU A O 1
ATOM 3182 N N . ASP A 1 411 ? 14.778 4.724 -20.398 1.00 95.50 411 ASP A N 1
ATOM 3183 C CA . ASP A 1 411 ? 13.948 5.863 -20.043 1.00 95.50 411 ASP A CA 1
ATOM 3184 C C . ASP A 1 411 ? 12.639 5.353 -19.439 1.00 95.50 411 ASP A C 1
ATOM 3186 O O . ASP A 1 411 ? 11.913 4.576 -20.067 1.00 95.50 411 ASP A O 1
ATOM 3190 N N . VAL A 1 412 ? 12.361 5.768 -18.204 1.00 95.00 412 VAL A N 1
ATOM 3191 C CA . VAL A 1 412 ? 11.128 5.447 -17.482 1.00 95.00 412 VAL A CA 1
ATOM 3192 C C . VAL A 1 412 ? 10.459 6.763 -17.131 1.00 95.00 412 VAL A C 1
ATOM 3194 O O . VAL A 1 412 ? 11.001 7.563 -16.373 1.00 95.00 412 VAL A O 1
ATOM 3197 N N . THR A 1 413 ? 9.290 6.998 -17.708 1.00 92.50 413 THR A N 1
ATOM 3198 C CA . THR A 1 413 ? 8.566 8.264 -17.599 1.00 92.50 413 THR A CA 1
ATOM 3199 C C . THR A 1 413 ? 7.080 8.022 -17.382 1.00 92.50 413 THR A C 1
ATOM 3201 O O . THR A 1 413 ? 6.554 6.934 -17.627 1.00 92.50 413 THR A O 1
ATOM 3204 N N . THR A 1 414 ? 6.372 9.038 -16.903 1.00 87.75 414 THR A N 1
ATOM 3205 C CA . THR A 1 414 ? 4.909 9.020 -16.813 1.00 87.75 414 THR A CA 1
ATOM 3206 C C . THR A 1 414 ? 4.325 9.600 -18.099 1.00 87.75 414 THR A C 1
ATOM 3208 O O . THR A 1 414 ? 4.907 10.494 -18.711 1.00 87.75 414 THR A O 1
ATOM 3211 N N . THR A 1 415 ? 3.196 9.061 -18.572 1.00 79.06 415 THR A N 1
ATOM 3212 C CA . THR A 1 415 ? 2.569 9.577 -19.811 1.00 79.06 415 THR A CA 1
ATOM 3213 C C . THR A 1 415 ? 1.860 10.920 -19.574 1.00 79.06 415 THR A C 1
ATOM 3215 O O . THR A 1 415 ? 1.777 11.734 -20.488 1.00 79.06 415 THR A O 1
ATOM 3218 N N . ASP A 1 416 ? 1.369 11.148 -18.353 1.00 74.00 416 ASP A N 1
ATOM 3219 C CA . ASP A 1 416 ? 0.736 12.382 -17.874 1.00 74.00 416 ASP A CA 1
ATOM 3220 C C . ASP A 1 416 ? 0.901 12.438 -16.338 1.00 74.00 416 ASP A C 1
ATOM 3222 O O . ASP A 1 416 ? 1.017 11.391 -15.697 1.00 74.00 416 ASP A O 1
ATOM 3226 N N . HIS A 1 417 ? 0.888 13.629 -15.735 1.00 67.00 417 HIS A N 1
ATOM 3227 C CA . HIS A 1 417 ? 0.846 13.784 -14.274 1.00 67.00 417 HIS A CA 1
ATOM 3228 C C . HIS A 1 417 ? -0.483 13.280 -13.691 1.00 67.00 417 HIS A C 1
ATOM 3230 O O . HIS A 1 417 ? -0.511 12.779 -12.571 1.00 67.00 417 HIS A O 1
ATOM 3236 N N . ASN A 1 418 ? -1.566 13.351 -14.470 1.00 63.38 418 ASN A N 1
ATOM 3237 C CA . ASN A 1 418 ? -2.910 12.978 -14.029 1.00 63.38 418 ASN A CA 1
ATOM 3238 C C . ASN A 1 418 ? -3.327 11.555 -14.430 1.00 63.38 418 ASN A C 1
ATOM 3240 O O . ASN A 1 418 ? -4.413 11.110 -14.059 1.00 63.38 418 ASN A O 1
ATOM 3244 N N . VAL A 1 419 ? -2.501 10.835 -15.200 1.00 74.31 419 VAL A N 1
ATOM 3245 C CA . VAL A 1 419 ? -2.809 9.474 -15.661 1.00 74.31 419 VAL A CA 1
ATOM 3246 C C . VAL A 1 419 ? -1.760 8.509 -15.108 1.00 74.31 419 VAL A C 1
ATOM 3248 O O . VAL A 1 419 ? -0.590 8.616 -15.477 1.00 74.31 419 VAL A O 1
ATOM 3251 N N . PRO A 1 420 ? -2.150 7.528 -14.270 1.00 82.19 420 PRO A N 1
ATOM 3252 C CA . PRO A 1 420 ? -1.225 6.621 -13.596 1.00 82.19 420 PRO A CA 1
ATOM 3253 C C . PRO A 1 420 ? -0.741 5.528 -14.568 1.00 82.19 420 PRO A C 1
ATOM 3255 O O . PRO A 1 420 ? -1.073 4.352 -14.443 1.00 82.19 420 PRO A O 1
ATOM 3258 N N . VAL A 1 421 ? 0.002 5.923 -15.604 1.00 88.81 421 VAL A N 1
ATOM 3259 C CA . VAL A 1 421 ? 0.569 5.036 -16.627 1.00 88.81 421 VAL A CA 1
ATOM 3260 C C . VAL A 1 421 ? 2.071 5.269 -16.728 1.00 88.81 421 VAL A C 1
ATOM 3262 O O . VAL A 1 421 ? 2.523 6.350 -17.121 1.00 88.81 421 VAL A O 1
ATOM 3265 N N . LEU A 1 422 ? 2.830 4.213 -16.437 1.00 91.56 422 LEU A N 1
ATOM 3266 C CA . LEU A 1 422 ? 4.272 4.157 -16.640 1.00 91.56 422 LEU A CA 1
ATOM 3267 C C . LEU A 1 422 ? 4.577 3.819 -18.094 1.00 91.56 422 LEU A C 1
ATOM 3269 O O . LEU A 1 422 ? 4.061 2.842 -18.645 1.00 91.56 422 LEU A O 1
ATOM 3273 N N . ARG A 1 423 ? 5.449 4.615 -18.699 1.00 94.94 423 ARG A N 1
ATOM 3274 C CA . ARG A 1 423 ? 6.074 4.368 -19.991 1.00 94.94 423 ARG A CA 1
ATOM 3275 C C . ARG A 1 423 ? 7.509 3.931 -19.732 1.00 94.94 423 ARG A C 1
ATOM 3277 O O . ARG A 1 423 ? 8.296 4.695 -19.189 1.00 94.94 423 ARG A O 1
ATOM 3284 N N . ILE A 1 424 ? 7.845 2.716 -20.143 1.00 96.50 424 ILE A N 1
ATOM 3285 C CA . ILE A 1 424 ? 9.206 2.187 -20.052 1.00 96.50 424 ILE A CA 1
ATOM 3286 C C . ILE A 1 424 ? 9.709 2.025 -21.482 1.00 96.50 424 ILE A C 1
ATOM 3288 O O . ILE A 1 424 ? 9.115 1.290 -22.274 1.00 96.50 424 ILE A O 1
ATOM 3292 N N . SER A 1 425 ? 10.789 2.714 -21.821 1.00 96.81 425 SER A N 1
ATOM 3293 C CA . SER A 1 425 ? 11.420 2.658 -23.135 1.00 96.81 425 SER A CA 1
ATOM 3294 C C . SER A 1 425 ? 12.903 2.355 -23.030 1.00 96.81 425 SER A C 1
ATOM 3296 O O . SER A 1 425 ? 13.590 2.852 -22.144 1.00 96.81 425 SER A O 1
ATOM 3298 N N . PHE A 1 426 ? 13.405 1.532 -23.944 1.00 97.44 426 PHE A N 1
ATOM 3299 C CA . PHE A 1 426 ? 14.816 1.170 -23.987 1.00 97.44 426 PHE A CA 1
ATOM 3300 C C . PHE A 1 426 ? 15.356 1.267 -25.407 1.00 97.44 426 PHE A C 1
ATOM 3302 O O . PHE A 1 426 ? 14.721 0.795 -26.357 1.00 97.44 426 PHE A O 1
ATOM 3309 N N . GLN A 1 427 ? 16.543 1.860 -25.533 1.00 95.62 427 GLN A N 1
ATOM 3310 C CA . GLN A 1 427 ? 17.231 2.041 -26.804 1.00 95.62 427 GLN A CA 1
ATOM 3311 C C . GLN A 1 427 ? 18.392 1.056 -26.958 1.00 95.62 427 GLN A C 1
ATOM 3313 O O . GLN A 1 427 ? 19.324 1.015 -26.153 1.00 95.62 427 GLN A O 1
ATOM 3318 N N . SER A 1 428 ? 18.373 0.278 -28.040 1.00 94.94 428 SER A N 1
ATOM 3319 C CA . SER A 1 428 ? 19.400 -0.722 -28.330 1.00 94.94 428 SER A CA 1
ATOM 3320 C C . SER A 1 428 ? 19.777 -0.755 -29.813 1.00 94.94 428 SER A C 1
ATOM 3322 O O . SER A 1 428 ? 18.906 -0.589 -30.666 1.00 94.94 428 SER A O 1
ATOM 3324 N N . PRO A 1 429 ? 21.046 -1.044 -30.165 1.00 91.94 429 PRO A N 1
ATOM 3325 C CA . PRO A 1 429 ? 21.426 -1.339 -31.546 1.00 91.94 429 PRO A CA 1
ATOM 3326 C C . PRO A 1 429 ? 20.717 -2.566 -32.133 1.00 91.94 429 PRO A C 1
ATOM 3328 O O . PRO A 1 429 ? 20.649 -2.711 -33.354 1.00 91.94 429 PRO A O 1
ATOM 3331 N N . VAL A 1 430 ? 20.190 -3.451 -31.276 1.00 93.81 430 VAL A N 1
ATOM 3332 C CA . VAL A 1 430 ? 19.438 -4.636 -31.692 1.00 93.81 430 VAL A CA 1
ATOM 3333 C C . VAL A 1 430 ? 17.952 -4.466 -31.348 1.00 93.81 430 VAL A C 1
ATOM 3335 O O . VAL A 1 430 ? 17.605 -4.407 -30.167 1.00 93.81 430 VAL A O 1
ATOM 3338 N N . PRO A 1 431 ? 17.045 -4.467 -32.343 1.00 94.19 431 PRO A N 1
ATOM 3339 C CA . PRO A 1 431 ? 15.622 -4.209 -32.114 1.00 94.19 431 PRO A CA 1
ATOM 3340 C C . PRO A 1 431 ? 14.957 -5.271 -31.226 1.00 94.19 431 PRO A C 1
ATOM 3342 O O . PRO A 1 431 ? 14.121 -4.945 -30.389 1.00 94.19 431 PRO A O 1
ATOM 3345 N N . GLN A 1 432 ? 15.372 -6.537 -31.340 1.00 94.88 432 GLN A N 1
ATOM 3346 C CA . GLN A 1 432 ? 14.856 -7.614 -30.489 1.00 94.88 432 GLN A CA 1
ATOM 3347 C C . GLN A 1 432 ? 15.248 -7.423 -29.015 1.00 94.88 432 GLN A C 1
ATOM 3349 O O . GLN A 1 432 ? 14.436 -7.636 -28.122 1.00 94.88 432 GLN A O 1
ATOM 3354 N N . LYS A 1 433 ? 16.482 -6.963 -28.769 1.00 94.81 433 LYS A N 1
ATOM 3355 C CA . LYS A 1 433 ? 17.023 -6.695 -27.429 1.00 94.81 433 LYS A CA 1
ATOM 3356 C C . LYS A 1 433 ? 16.265 -5.549 -26.755 1.00 94.81 433 LYS A C 1
ATOM 3358 O O . LYS A 1 433 ? 15.995 -5.622 -25.560 1.00 94.81 433 LYS A O 1
ATOM 3363 N N . ALA A 1 434 ? 15.879 -4.536 -27.541 1.00 95.69 434 ALA A N 1
ATOM 3364 C CA . ALA A 1 434 ? 15.034 -3.438 -27.085 1.00 95.69 434 ALA A CA 1
ATOM 3365 C C . ALA A 1 434 ? 13.690 -3.944 -26.527 1.00 95.69 434 ALA A C 1
ATOM 3367 O O . ALA A 1 434 ? 13.328 -3.622 -25.398 1.00 95.69 434 ALA A O 1
ATOM 3368 N N . ALA A 1 435 ? 12.985 -4.771 -27.306 1.00 96.88 435 ALA A N 1
ATOM 3369 C CA . ALA A 1 435 ? 11.673 -5.313 -26.949 1.00 96.88 435 ALA A CA 1
ATOM 3370 C C . ALA A 1 435 ? 11.728 -6.312 -25.783 1.00 96.88 435 ALA A C 1
ATOM 3372 O O . ALA A 1 435 ? 10.936 -6.223 -24.845 1.00 96.88 435 ALA A O 1
ATOM 3373 N N . ASP A 1 436 ? 12.682 -7.246 -25.814 1.00 96.81 436 ASP A N 1
ATOM 3374 C CA . ASP A 1 436 ? 12.792 -8.287 -24.792 1.00 96.81 436 ASP A CA 1
ATOM 3375 C C . ASP A 1 436 ? 13.121 -7.693 -23.410 1.00 96.81 436 ASP A C 1
ATOM 3377 O O . ASP A 1 436 ? 12.563 -8.155 -22.414 1.00 96.81 436 ASP A O 1
ATOM 3381 N N . LEU A 1 437 ? 13.949 -6.637 -23.336 1.00 96.94 437 LEU A N 1
ATOM 3382 C CA . LEU A 1 437 ? 14.263 -5.983 -22.061 1.00 96.94 437 LEU A CA 1
ATOM 3383 C C . LEU A 1 437 ? 13.038 -5.318 -21.433 1.00 96.94 437 LEU A C 1
ATOM 3385 O O . LEU A 1 437 ? 12.739 -5.578 -20.270 1.00 96.94 437 LEU A O 1
ATOM 3389 N N . VAL A 1 438 ? 12.335 -4.459 -22.177 1.00 97.25 438 VAL A N 1
ATOM 3390 C CA . VAL A 1 438 ? 11.200 -3.710 -21.612 1.00 97.25 438 VAL A CA 1
ATOM 3391 C C . VAL A 1 438 ? 10.066 -4.648 -21.192 1.00 97.25 438 VAL A C 1
ATOM 3393 O O . VAL A 1 438 ? 9.433 -4.425 -20.159 1.00 97.25 438 VAL A O 1
ATOM 3396 N N . ASN A 1 439 ? 9.853 -5.742 -21.929 1.00 97.50 439 ASN A N 1
ATOM 3397 C CA . ASN A 1 439 ? 8.870 -6.764 -21.574 1.00 97.50 439 ASN A CA 1
ATOM 3398 C C . ASN A 1 439 ? 9.289 -7.555 -20.329 1.00 97.50 439 ASN A C 1
ATOM 3400 O O . ASN A 1 439 ? 8.484 -7.699 -19.411 1.00 97.50 439 ASN A O 1
ATOM 3404 N N . ALA A 1 440 ? 10.543 -8.014 -20.249 1.00 96.81 440 ALA A N 1
ATOM 3405 C CA . ALA A 1 440 ? 11.047 -8.713 -19.066 1.00 96.81 440 ALA A CA 1
ATOM 3406 C C . ALA A 1 440 ? 10.986 -7.825 -17.816 1.00 96.81 440 ALA A C 1
ATOM 3408 O O . ALA A 1 440 ? 10.516 -8.270 -16.771 1.00 96.81 440 ALA A O 1
ATOM 3409 N N . LEU A 1 441 ? 11.381 -6.555 -17.937 1.00 97.12 441 LEU A N 1
ATOM 3410 C CA . LEU A 1 441 ? 11.301 -5.584 -16.849 1.00 97.12 441 LEU A CA 1
ATOM 3411 C C . LEU A 1 441 ? 9.852 -5.336 -16.410 1.00 97.12 441 LEU A C 1
ATOM 3413 O O . LEU A 1 441 ? 9.585 -5.277 -15.214 1.00 97.12 441 LEU A O 1
ATOM 3417 N N . SER A 1 442 ? 8.907 -5.270 -17.355 1.00 95.69 442 SER A N 1
ATOM 3418 C CA . SER A 1 442 ? 7.476 -5.141 -17.039 1.00 95.69 442 SER A CA 1
ATOM 3419 C C . SER A 1 442 ? 6.947 -6.332 -16.241 1.00 95.69 442 SER A C 1
ATOM 3421 O O . SER A 1 442 ? 6.189 -6.154 -15.291 1.00 95.69 442 SER A O 1
ATOM 3423 N N . VAL A 1 443 ? 7.346 -7.549 -16.619 1.00 95.56 443 VAL A N 1
ATOM 3424 C CA . VAL A 1 443 ? 6.945 -8.779 -15.921 1.00 95.56 443 VAL A CA 1
ATOM 3425 C C . VAL A 1 443 ? 7.555 -8.831 -14.524 1.00 95.56 443 VAL A C 1
ATOM 3427 O O . VAL A 1 443 ? 6.837 -9.096 -13.564 1.00 95.56 443 VAL A O 1
ATOM 3430 N N . VAL A 1 444 ? 8.849 -8.529 -14.395 1.00 96.44 444 VAL A N 1
ATOM 3431 C CA . VAL A 1 444 ? 9.549 -8.505 -13.102 1.00 96.44 444 VAL A CA 1
ATOM 3432 C C . VAL A 1 444 ? 8.960 -7.458 -12.163 1.00 96.44 444 VAL A C 1
ATOM 3434 O O . VAL A 1 444 ? 8.780 -7.744 -10.984 1.00 96.44 444 VAL A O 1
ATOM 3437 N N . TYR A 1 445 ? 8.611 -6.278 -12.673 1.00 94.31 445 TYR A N 1
ATOM 3438 C CA . TYR A 1 445 ? 7.931 -5.250 -11.888 1.00 94.31 445 TYR A CA 1
ATOM 3439 C C . TYR A 1 445 ? 6.579 -5.738 -11.344 1.00 94.31 445 TYR A C 1
ATOM 3441 O O . TYR A 1 445 ? 6.298 -5.595 -10.156 1.00 94.31 445 TYR A O 1
ATOM 3449 N N . LEU A 1 446 ? 5.750 -6.357 -12.193 1.00 91.31 446 LEU A N 1
ATOM 3450 C CA . LEU A 1 446 ? 4.456 -6.894 -11.761 1.00 91.31 446 LEU A CA 1
ATOM 3451 C C . LEU A 1 446 ? 4.600 -8.038 -10.748 1.00 91.31 446 LEU A C 1
ATOM 3453 O O . LEU A 1 446 ? 3.817 -8.113 -9.800 1.00 91.31 446 LEU A O 1
ATOM 3457 N N . ASP A 1 447 ? 5.588 -8.913 -10.934 1.00 91.81 447 ASP A N 1
ATOM 3458 C CA . ASP A 1 447 ? 5.906 -9.992 -9.994 1.00 91.81 447 ASP A CA 1
ATOM 3459 C C . ASP A 1 447 ? 6.360 -9.451 -8.630 1.00 91.81 447 ASP A C 1
ATOM 3461 O O . ASP A 1 447 ? 5.893 -9.915 -7.586 1.00 91.81 447 ASP A O 1
ATOM 3465 N N . ASP A 1 448 ? 7.222 -8.431 -8.626 1.00 91.44 448 ASP A N 1
ATOM 3466 C CA . ASP A 1 448 ? 7.694 -7.774 -7.407 1.00 91.44 448 ASP A CA 1
ATOM 3467 C C . ASP A 1 448 ? 6.542 -7.106 -6.645 1.00 91.44 448 ASP A C 1
ATOM 3469 O O . ASP A 1 448 ? 6.357 -7.358 -5.451 1.00 91.44 448 ASP A O 1
ATOM 3473 N N . TYR A 1 449 ? 5.686 -6.364 -7.357 1.00 86.81 449 TYR A N 1
ATOM 3474 C CA . TYR A 1 449 ? 4.485 -5.751 -6.791 1.00 86.81 449 TYR A CA 1
ATOM 3475 C C . TYR A 1 449 ? 3.563 -6.787 -6.135 1.00 86.81 449 TYR A C 1
ATOM 3477 O O . TYR A 1 449 ? 3.137 -6.619 -4.987 1.00 86.81 449 TYR A O 1
ATOM 3485 N N . LEU A 1 450 ? 3.269 -7.888 -6.833 1.00 84.38 450 LEU A N 1
ATOM 3486 C CA . LEU A 1 450 ? 2.438 -8.964 -6.295 1.00 84.38 450 LEU A CA 1
ATOM 3487 C C . LEU A 1 450 ? 3.086 -9.614 -5.071 1.00 84.38 450 LEU A C 1
ATOM 3489 O O . LEU A 1 450 ? 2.414 -9.818 -4.059 1.00 84.38 450 LEU A O 1
ATOM 3493 N N . THR A 1 451 ? 4.387 -9.890 -5.129 1.00 87.38 451 THR A N 1
ATOM 3494 C CA . THR A 1 451 ? 5.144 -10.482 -4.021 1.00 87.38 451 THR A CA 1
ATOM 3495 C C . THR A 1 451 ? 5.087 -9.600 -2.776 1.00 87.38 451 THR A C 1
ATOM 3497 O O . THR A 1 451 ? 4.774 -10.083 -1.683 1.00 87.38 451 THR A O 1
ATOM 3500 N N . MET A 1 452 ? 5.318 -8.295 -2.929 1.00 83.44 452 MET A N 1
ATOM 3501 C CA . MET A 1 452 ? 5.250 -7.332 -1.831 1.00 83.44 452 MET A CA 1
ATOM 3502 C C . MET A 1 452 ? 3.830 -7.196 -1.278 1.00 83.44 452 MET A C 1
ATOM 3504 O O . MET A 1 452 ? 3.644 -7.229 -0.058 1.00 83.44 452 MET A O 1
ATOM 3508 N N . LYS A 1 453 ? 2.814 -7.149 -2.147 1.00 78.12 453 LYS A N 1
ATOM 3509 C CA . LYS A 1 453 ? 1.400 -7.138 -1.746 1.00 78.12 453 LYS A CA 1
ATOM 3510 C C . LYS A 1 453 ? 1.042 -8.366 -0.907 1.00 78.12 453 LYS A C 1
ATOM 3512 O O . LYS A 1 453 ? 0.487 -8.224 0.183 1.00 78.12 453 LYS A O 1
ATOM 3517 N N . TYR A 1 454 ? 1.390 -9.568 -1.367 1.00 81.31 454 TYR A N 1
ATOM 3518 C CA . TYR A 1 454 ? 1.128 -10.798 -0.616 1.00 81.31 454 TYR A CA 1
ATOM 3519 C C . TYR A 1 454 ? 1.902 -10.852 0.698 1.00 81.31 454 TYR A C 1
ATOM 3521 O O . TYR A 1 454 ? 1.363 -11.340 1.690 1.00 81.31 454 TYR A O 1
ATOM 3529 N N . LYS A 1 455 ? 3.135 -10.335 0.742 1.00 83.12 455 LYS A N 1
ATOM 3530 C CA . LYS A 1 455 ? 3.921 -10.254 1.978 1.00 83.12 455 LYS A CA 1
ATOM 3531 C C . LYS A 1 455 ? 3.211 -9.405 3.033 1.00 83.12 455 LYS A C 1
ATOM 3533 O O . LYS A 1 455 ? 3.008 -9.888 4.141 1.00 83.12 455 LYS A O 1
ATOM 3538 N N . VAL A 1 456 ? 2.767 -8.197 2.676 1.00 78.75 456 VAL A N 1
ATOM 3539 C CA . VAL A 1 456 ? 2.029 -7.303 3.589 1.00 78.75 456 VAL A CA 1
ATOM 3540 C C . VAL A 1 456 ? 0.736 -7.959 4.081 1.00 78.75 456 VAL A C 1
ATOM 3542 O O . VAL A 1 456 ? 0.482 -7.982 5.285 1.00 78.75 456 VAL A O 1
ATOM 3545 N N . VAL A 1 457 ? -0.053 -8.549 3.176 1.00 76.00 457 VAL A N 1
ATOM 3546 C CA . VAL A 1 457 ? -1.315 -9.226 3.529 1.00 76.00 457 VAL A CA 1
ATOM 3547 C C . VAL A 1 457 ? -1.075 -10.434 4.440 1.00 76.00 457 VAL A C 1
ATOM 3549 O O . VAL A 1 457 ? -1.800 -10.612 5.417 1.00 76.00 457 VAL A O 1
ATOM 3552 N N . ASN A 1 458 ? -0.053 -11.250 4.168 1.00 83.31 458 ASN A N 1
ATOM 3553 C CA . ASN A 1 458 ? 0.268 -12.419 4.989 1.00 83.31 458 ASN A CA 1
ATOM 3554 C C . ASN A 1 458 ? 0.734 -12.020 6.394 1.00 83.31 458 ASN A C 1
ATOM 3556 O O . ASN A 1 458 ? 0.238 -12.582 7.366 1.00 83.31 458 ASN A O 1
ATOM 3560 N N . THR A 1 459 ? 1.625 -11.032 6.513 1.00 84.38 459 THR A N 1
ATOM 3561 C CA . THR A 1 459 ? 2.084 -10.535 7.819 1.00 84.38 459 THR A CA 1
ATOM 3562 C C . THR A 1 459 ? 0.937 -9.913 8.618 1.00 84.38 459 THR A C 1
ATOM 3564 O O . THR A 1 459 ? 0.833 -10.140 9.824 1.00 84.38 459 THR A O 1
ATOM 3567 N N . ALA A 1 460 ? 0.034 -9.174 7.965 1.00 80.19 460 ALA A N 1
ATOM 3568 C CA . ALA A 1 460 ? -1.155 -8.636 8.620 1.00 80.19 460 ALA A CA 1
ATOM 3569 C C . ALA A 1 460 ? -2.081 -9.753 9.127 1.00 80.19 460 ALA A C 1
ATOM 3571 O O . ALA A 1 460 ? -2.517 -9.704 10.275 1.00 80.19 460 ALA A O 1
ATOM 3572 N N . ALA A 1 461 ? -2.342 -10.779 8.310 1.00 85.00 461 ALA A N 1
ATOM 3573 C CA . ALA A 1 461 ? -3.167 -11.922 8.703 1.00 85.00 461 ALA A CA 1
ATOM 3574 C C . ALA A 1 461 ? -2.561 -12.700 9.885 1.00 85.00 461 ALA A C 1
ATOM 3576 O O . ALA A 1 461 ? -3.282 -13.060 10.814 1.00 85.00 461 ALA A O 1
ATOM 3577 N N . GLU A 1 462 ? -1.242 -12.913 9.884 1.00 89.31 462 GLU A N 1
ATOM 3578 C CA . GLU A 1 462 ? -0.515 -13.537 10.996 1.00 89.31 462 GLU A CA 1
ATOM 3579 C C . GLU A 1 462 ? -0.641 -12.708 12.281 1.00 89.31 462 GLU A C 1
ATOM 3581 O O . GLU A 1 462 ? -1.047 -13.231 13.319 1.00 89.31 462 GLU A O 1
ATOM 3586 N N . THR A 1 463 ? -0.419 -11.394 12.184 1.00 90.50 463 THR A N 1
ATOM 3587 C CA . THR A 1 463 ? -0.547 -10.466 13.318 1.00 90.50 463 THR A CA 1
ATOM 3588 C C . THR A 1 463 ? -1.974 -10.458 13.876 1.00 90.50 463 THR A C 1
ATOM 3590 O O . THR A 1 463 ? -2.164 -10.527 15.090 1.00 90.50 463 THR A O 1
ATOM 3593 N N . ILE A 1 464 ? -3.000 -10.413 13.015 1.00 90.06 464 ILE A N 1
ATOM 3594 C CA . ILE A 1 464 ? -4.411 -10.477 13.433 1.00 90.06 464 ILE A CA 1
ATOM 3595 C C . ILE A 1 464 ? -4.697 -11.809 14.137 1.00 90.06 464 ILE A C 1
ATOM 3597 O O . ILE A 1 464 ? -5.306 -11.812 15.206 1.00 90.06 464 ILE A O 1
ATOM 3601 N N . GLY A 1 465 ? -4.218 -12.929 13.590 1.00 92.38 465 GLY A N 1
ATOM 3602 C CA . GLY A 1 465 ? -4.383 -14.251 14.195 1.00 92.38 465 GLY A CA 1
ATOM 3603 C C . GLY A 1 465 ? -3.777 -14.353 15.600 1.00 92.38 465 GLY A C 1
ATOM 3604 O O . GLY A 1 465 ? -4.388 -14.935 16.500 1.00 92.38 465 GLY A O 1
ATOM 3605 N N . GLU A 1 466 ? -2.606 -13.754 15.830 1.00 94.56 466 GLU A N 1
ATOM 3606 C CA . GLU A 1 466 ? -2.011 -13.660 17.170 1.00 94.56 466 GLU A CA 1
ATOM 3607 C C . GLU A 1 466 ? -2.843 -12.791 18.120 1.00 94.56 466 GLU A C 1
ATOM 3609 O O . GLU A 1 466 ? -3.092 -13.190 19.262 1.00 94.56 466 GLU A O 1
ATOM 3614 N N . GLN A 1 467 ? -3.334 -11.637 17.654 1.00 93.81 467 GLN A N 1
ATOM 3615 C CA . GLN A 1 467 ? -4.187 -10.763 18.464 1.00 93.81 467 GLN A CA 1
ATOM 3616 C C . GLN A 1 467 ? -5.502 -11.441 18.848 1.00 93.81 467 GLN A C 1
ATOM 3618 O O . GLN A 1 467 ? -5.914 -11.344 20.001 1.00 93.81 467 GLN A O 1
ATOM 3623 N N . ILE A 1 468 ? -6.120 -12.200 17.941 1.00 95.81 468 ILE A N 1
ATOM 3624 C CA . ILE A 1 468 ? -7.335 -12.971 18.235 1.00 95.81 468 ILE A CA 1
ATOM 3625 C C . ILE A 1 468 ? -7.085 -13.975 19.361 1.00 95.81 468 ILE A C 1
ATOM 3627 O O . ILE A 1 468 ? -7.889 -14.052 20.285 1.00 95.81 468 ILE A O 1
ATOM 3631 N N . LYS A 1 469 ? -5.960 -14.704 19.353 1.00 96.56 469 LYS A N 1
ATOM 3632 C CA . LYS A 1 469 ? -5.614 -15.638 20.444 1.00 96.56 469 LYS A CA 1
ATOM 3633 C C . LYS A 1 469 ? -5.432 -14.927 21.786 1.00 96.56 469 LYS A C 1
ATOM 3635 O O . LYS A 1 469 ? -5.781 -15.481 22.829 1.00 96.56 469 LYS A O 1
ATOM 3640 N N . ASN A 1 470 ? -4.869 -13.721 21.781 1.00 95.81 470 ASN A N 1
ATOM 3641 C CA . ASN A 1 470 ? -4.688 -12.926 22.995 1.00 95.81 470 ASN A CA 1
ATOM 3642 C C . ASN A 1 470 ? -6.026 -12.406 23.522 1.00 95.81 470 ASN A C 1
ATOM 3644 O O . ASN A 1 470 ? -6.343 -12.624 24.689 1.00 95.81 470 ASN A O 1
ATOM 3648 N N . VAL A 1 471 ? -6.831 -11.790 22.655 1.00 96.50 471 VAL A N 1
ATOM 3649 C CA . VAL A 1 471 ? -8.150 -11.257 23.008 1.00 96.50 471 VAL A CA 1
ATOM 3650 C C . VAL A 1 471 ? -9.098 -12.375 23.428 1.00 96.50 471 VAL A C 1
ATOM 3652 O O . VAL A 1 471 ? -9.826 -12.185 24.391 1.00 96.50 471 VAL A O 1
ATOM 3655 N N . GLN A 1 472 ? -9.033 -13.559 22.810 1.00 97.31 472 GLN A N 1
ATOM 3656 C CA . GLN A 1 472 ? -9.805 -14.730 23.236 1.00 97.31 472 GLN A CA 1
ATOM 3657 C C . GLN A 1 472 ? -9.506 -15.105 24.692 1.00 97.31 472 GLN A C 1
ATOM 3659 O O . GLN A 1 472 ? -10.431 -15.323 25.465 1.00 97.31 472 GLN A O 1
ATOM 3664 N N . ARG A 1 473 ? -8.226 -15.153 25.094 1.00 97.31 473 ARG A N 1
ATOM 3665 C CA . ARG A 1 473 ? -7.852 -15.455 26.488 1.00 97.31 473 ARG A CA 1
ATOM 3666 C C . ARG A 1 473 ? -8.374 -14.397 27.457 1.00 97.31 473 ARG A C 1
ATOM 3668 O O . ARG A 1 473 ? -8.884 -14.749 28.516 1.00 97.31 473 ARG A O 1
ATOM 3675 N N . THR A 1 474 ? -8.264 -13.120 27.095 1.00 96.38 474 THR A N 1
ATOM 3676 C CA . THR A 1 474 ? -8.783 -12.015 27.912 1.00 96.38 474 THR A CA 1
ATOM 3677 C C . THR A 1 474 ? -10.310 -12.040 27.991 1.00 96.38 474 THR A C 1
ATOM 3679 O O . THR A 1 474 ? -10.858 -11.805 29.064 1.00 96.38 474 THR A O 1
ATOM 3682 N N . LEU A 1 475 ? -10.994 -12.371 26.890 1.00 97.69 475 LEU A N 1
ATOM 3683 C CA . LEU A 1 475 ? -12.446 -12.516 26.829 1.00 97.69 475 LEU A CA 1
ATOM 3684 C C . LEU A 1 475 ? -12.915 -13.627 27.768 1.00 97.69 475 LEU A C 1
ATOM 3686 O O . LEU A 1 475 ? -13.703 -13.336 28.663 1.00 97.69 475 LEU A O 1
ATOM 3690 N N . THR A 1 476 ? -12.356 -14.836 27.645 1.00 98.06 476 THR A N 1
ATOM 3691 C CA . THR A 1 476 ? -12.655 -15.957 28.551 1.00 98.06 476 THR A CA 1
ATOM 3692 C C . THR A 1 476 ? -12.386 -15.581 30.005 1.00 98.06 476 THR A C 1
ATOM 3694 O O . THR A 1 476 ? -13.239 -15.777 30.857 1.00 98.06 476 THR A O 1
ATOM 3697 N N . HIS A 1 477 ? -11.256 -14.931 30.301 1.00 97.62 477 HIS A N 1
ATOM 3698 C CA . HIS A 1 477 ? -10.974 -14.488 31.666 1.00 97.62 477 HIS A CA 1
ATOM 3699 C C . HIS A 1 477 ? -12.003 -13.472 32.196 1.00 97.62 477 HIS A C 1
ATOM 3701 O O . HIS A 1 477 ? -12.407 -13.544 33.358 1.00 97.62 477 HIS A O 1
ATOM 3707 N N . SER A 1 478 ? -12.437 -12.518 31.366 1.00 97.69 478 SER A N 1
ATOM 3708 C CA . SER A 1 478 ? -13.473 -11.552 31.752 1.00 97.69 478 SER A CA 1
ATOM 3709 C C . SER A 1 478 ? -14.852 -12.196 31.910 1.00 97.69 478 SER A C 1
ATOM 3711 O O . SER A 1 478 ? -15.594 -11.810 32.811 1.00 97.69 478 SER A O 1
ATOM 3713 N N . GLU A 1 479 ? -15.167 -13.201 31.093 1.00 97.12 479 GLU A N 1
ATOM 3714 C CA . GLU A 1 479 ? -16.380 -14.013 31.191 1.00 97.12 479 GLU A CA 1
ATOM 3715 C C . GLU A 1 479 ? -16.404 -14.789 32.513 1.00 97.12 479 GLU A C 1
ATOM 3717 O O . GLU A 1 479 ? -17.319 -14.588 33.315 1.00 97.12 479 GLU A O 1
ATOM 3722 N N . ASP A 1 480 ? -15.331 -15.531 32.811 1.00 97.94 480 ASP A N 1
ATOM 3723 C CA . ASP A 1 480 ? -15.148 -16.264 34.069 1.00 97.94 480 ASP A CA 1
ATOM 3724 C C . ASP A 1 480 ? -15.244 -15.325 35.282 1.00 97.94 480 ASP A C 1
ATOM 3726 O O . ASP A 1 480 ? -15.828 -15.663 36.309 1.00 97.94 480 ASP A O 1
ATOM 3730 N N . THR A 1 481 ? -14.685 -14.113 35.185 1.00 97.25 481 THR A N 1
ATOM 3731 C CA . THR A 1 481 ? -14.727 -13.132 36.282 1.00 97.25 481 THR A CA 1
ATOM 3732 C C . THR A 1 481 ? -16.151 -12.627 36.532 1.00 97.25 481 THR A C 1
ATOM 3734 O O . THR A 1 481 ? -16.550 -12.452 37.688 1.00 97.25 481 THR A O 1
ATOM 3737 N N . VAL A 1 482 ? -16.938 -12.395 35.473 1.00 96.88 482 VAL A N 1
ATOM 3738 C CA . VAL A 1 482 ? -18.359 -12.032 35.596 1.00 96.88 482 VAL A CA 1
ATOM 3739 C C . VAL A 1 482 ? -19.145 -13.189 36.209 1.00 96.88 482 VAL A C 1
ATOM 3741 O O . VAL A 1 482 ? -19.911 -12.950 37.144 1.00 96.88 482 VAL A O 1
ATOM 3744 N N . GLU A 1 483 ? -18.948 -14.417 35.729 1.00 95.88 483 GLU A N 1
ATOM 3745 C CA . GLU A 1 483 ? -19.599 -15.625 36.252 1.00 95.88 483 GLU A CA 1
ATOM 3746 C C . GLU A 1 483 ? -19.287 -15.819 37.742 1.00 95.88 483 GLU A C 1
ATOM 3748 O O . GLU A 1 483 ? -20.195 -15.793 38.574 1.00 95.88 483 GLU A O 1
ATOM 3753 N N . GLN A 1 484 ? -18.005 -15.860 38.110 1.00 97.06 484 GLN A N 1
ATOM 3754 C CA . GLN A 1 484 ? -17.562 -16.011 39.498 1.00 97.06 484 GLN A CA 1
ATOM 3755 C C . GLN A 1 484 ? -18.108 -14.905 40.400 1.00 97.06 484 GLN A C 1
ATOM 3757 O O . GLN A 1 484 ? -18.512 -15.170 41.534 1.00 97.06 484 GLN A O 1
ATOM 3762 N N . TYR A 1 485 ? -18.149 -13.654 39.929 1.00 96.25 485 TYR A N 1
ATOM 3763 C CA . TYR A 1 485 ? -18.724 -12.562 40.710 1.00 96.25 485 TYR A CA 1
ATOM 3764 C C . TYR A 1 485 ? -20.225 -12.758 40.942 1.00 96.25 485 TYR A C 1
ATOM 3766 O O . TYR A 1 485 ? -20.710 -12.514 42.054 1.00 96.25 485 TYR A O 1
ATOM 3774 N N . ARG A 1 486 ? -20.962 -13.213 39.921 1.00 95.00 486 ARG A N 1
ATOM 3775 C CA . ARG A 1 486 ? -22.390 -13.524 40.044 1.00 95.00 486 ARG A CA 1
ATOM 3776 C C . ARG A 1 486 ? -22.621 -14.675 41.006 1.00 95.00 486 ARG A C 1
ATOM 3778 O O . ARG A 1 486 ? -23.480 -14.532 41.869 1.00 95.00 486 ARG A O 1
ATOM 3785 N N . ASP A 1 487 ? -21.821 -15.726 40.954 1.00 95.25 487 ASP A N 1
ATOM 3786 C CA . ASP A 1 487 ? -21.947 -16.872 41.854 1.00 95.25 487 ASP A CA 1
ATOM 3787 C C . ASP A 1 487 ? -21.613 -16.500 43.303 1.00 95.25 487 ASP A C 1
ATOM 3789 O O . ASP A 1 487 ? -22.424 -16.703 44.213 1.00 95.25 487 ASP A O 1
ATOM 3793 N N . LEU A 1 488 ? -20.464 -15.851 43.527 1.00 94.88 488 LEU A N 1
ATOM 3794 C CA . LEU A 1 488 ? -20.006 -15.418 44.854 1.00 94.88 488 LEU A CA 1
ATOM 3795 C C . LEU A 1 488 ? -20.984 -14.449 45.520 1.00 94.88 488 LEU A C 1
ATOM 3797 O O . LEU A 1 488 ? -21.154 -14.465 46.742 1.00 94.88 488 LEU A O 1
ATOM 3801 N N . LYS A 1 489 ? -21.607 -13.566 44.735 1.00 90.50 489 LYS A N 1
ATOM 3802 C CA . LYS A 1 489 ? -22.592 -12.598 45.225 1.00 90.50 489 LYS A CA 1
ATOM 3803 C C . LYS A 1 489 ? -24.033 -13.061 45.037 1.00 90.50 489 LYS A C 1
ATOM 3805 O O . LYS A 1 489 ? -24.916 -12.277 45.376 1.00 90.50 489 LYS A O 1
ATOM 3810 N N . ARG A 1 490 ? -24.278 -14.279 44.540 1.00 89.94 490 ARG A N 1
ATOM 3811 C CA . ARG A 1 490 ? -25.609 -14.840 44.239 1.00 89.94 490 ARG A CA 1
ATOM 3812 C C . ARG A 1 490 ? -26.489 -13.875 43.439 1.00 89.94 490 ARG A C 1
ATOM 3814 O O . ARG A 1 490 ? -27.618 -13.590 43.819 1.00 89.94 490 ARG A O 1
ATOM 3821 N N . ILE A 1 491 ? -25.928 -13.290 42.385 1.00 89.06 491 ILE A N 1
ATOM 3822 C CA . ILE A 1 491 ? -26.606 -12.309 41.539 1.0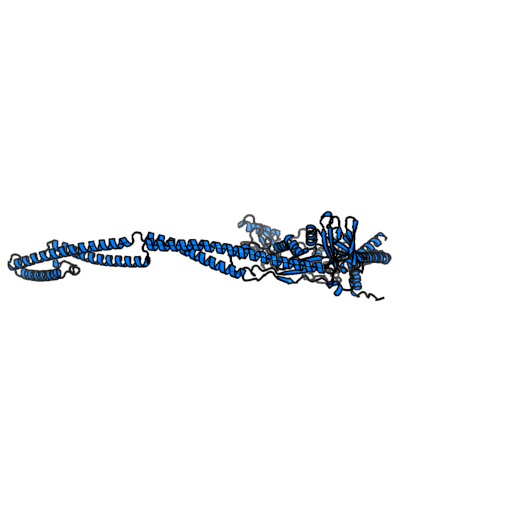0 89.06 491 ILE A CA 1
ATOM 3823 C C . ILE A 1 491 ? -27.290 -13.029 40.380 1.00 89.06 491 ILE A C 1
ATOM 3825 O O . ILE A 1 491 ? -26.645 -13.385 39.390 1.00 89.06 491 ILE A O 1
ATOM 3829 N N . VAL A 1 492 ? -28.612 -13.151 40.465 1.00 87.31 492 VAL A N 1
ATOM 3830 C CA . VAL A 1 492 ? -29.430 -13.599 39.335 1.00 87.31 492 VAL A CA 1
ATOM 3831 C C . VAL A 1 492 ? -29.878 -12.379 38.539 1.00 87.31 492 VAL A C 1
ATOM 3833 O O . VAL A 1 492 ? -29.464 -12.218 37.388 1.00 87.31 492 VAL A O 1
ATOM 3836 N N . ASN A 1 493 ? -30.634 -11.471 39.167 1.00 89.25 493 ASN A N 1
ATOM 3837 C CA . ASN A 1 493 ? -31.115 -10.246 38.532 1.00 89.25 493 ASN A CA 1
ATOM 3838 C C . ASN A 1 493 ? -31.276 -9.104 39.551 1.00 89.25 493 ASN A C 1
ATOM 3840 O O . ASN A 1 493 ? -32.319 -8.966 40.186 1.00 89.25 493 ASN A O 1
ATOM 3844 N N . ILE A 1 494 ? -30.259 -8.236 39.638 1.00 87.81 494 ILE A N 1
ATOM 3845 C CA . ILE A 1 494 ? -30.228 -7.108 40.587 1.00 87.81 494 ILE A CA 1
ATOM 3846 C C . ILE A 1 494 ? -31.450 -6.195 40.426 1.00 87.81 494 ILE A C 1
ATOM 3848 O O . ILE A 1 494 ? -32.053 -5.806 41.423 1.00 87.81 494 ILE A O 1
ATOM 3852 N N . LYS A 1 495 ? -31.830 -5.849 39.188 1.00 88.25 495 LYS A N 1
ATOM 3853 C CA . LYS A 1 495 ? -32.926 -4.898 38.941 1.00 88.25 495 LYS A CA 1
ATOM 3854 C C . LYS A 1 495 ? -34.263 -5.448 39.428 1.00 88.25 495 LYS A C 1
ATOM 3856 O O . LYS A 1 495 ? -34.968 -4.768 40.164 1.00 88.25 495 LYS A O 1
ATOM 3861 N N . GLN A 1 496 ? -34.566 -6.693 39.071 1.00 89.06 496 GLN A N 1
ATOM 3862 C CA . GLN A 1 496 ? -35.822 -7.338 39.445 1.00 89.06 496 GLN A CA 1
ATOM 3863 C C . GLN A 1 496 ? -35.914 -7.609 40.956 1.00 89.06 496 GLN A C 1
ATOM 3865 O O . GLN A 1 496 ? -36.971 -7.400 41.551 1.00 89.06 496 GLN A O 1
ATOM 3870 N N . GLU A 1 497 ? -34.811 -8.022 41.592 1.00 87.00 497 GLU A N 1
ATOM 3871 C CA . GLU A 1 497 ? -34.723 -8.157 43.055 1.00 87.00 497 GLU A CA 1
ATOM 3872 C C . GLU A 1 497 ? -34.980 -6.804 43.745 1.00 87.00 497 GLU A C 1
ATOM 3874 O O . GLU A 1 497 ? -35.819 -6.711 44.639 1.00 87.00 497 GLU A O 1
ATOM 3879 N N . THR A 1 498 ? -34.347 -5.729 43.256 1.00 88.38 498 THR A N 1
ATOM 3880 C CA . THR A 1 498 ? -34.489 -4.369 43.808 1.00 88.38 498 THR A CA 1
ATOM 3881 C C . THR A 1 498 ? -35.919 -3.845 43.699 1.00 88.38 498 THR A C 1
ATOM 3883 O O . THR A 1 498 ? -36.447 -3.300 44.667 1.00 88.38 498 THR A O 1
ATOM 3886 N N . GLU A 1 499 ? -36.564 -4.003 42.542 1.00 90.69 499 GLU A N 1
ATOM 3887 C CA . GLU A 1 499 ? -37.964 -3.602 42.346 1.00 90.69 499 GLU A CA 1
ATOM 3888 C C . GLU A 1 499 ? -38.907 -4.364 43.284 1.00 90.69 499 GLU A C 1
ATOM 3890 O O . GLU A 1 499 ? -39.782 -3.759 43.909 1.00 90.69 499 GLU A O 1
ATOM 3895 N N . THR A 1 500 ? -38.688 -5.673 43.437 1.00 90.62 500 THR A N 1
ATOM 3896 C CA . THR A 1 500 ? -39.487 -6.530 44.325 1.00 90.62 500 THR A CA 1
ATOM 3897 C C . THR A 1 500 ? -39.353 -6.096 45.786 1.00 90.62 500 THR A C 1
ATOM 3899 O O . THR A 1 500 ? -40.357 -5.932 46.487 1.00 90.62 500 THR A O 1
ATOM 3902 N N . ASP A 1 501 ? -38.128 -5.841 46.248 1.00 89.50 501 ASP A N 1
ATOM 3903 C CA . ASP A 1 501 ? -37.878 -5.404 47.622 1.00 89.50 501 ASP A CA 1
ATOM 3904 C C . ASP A 1 501 ? -38.411 -3.986 47.880 1.00 89.50 501 ASP A C 1
ATOM 3906 O O . ASP A 1 501 ? -38.969 -3.716 48.948 1.00 89.50 501 ASP A O 1
ATOM 3910 N N . LEU A 1 502 ? -38.302 -3.071 46.906 1.00 92.88 502 LEU A N 1
ATOM 3911 C CA . LEU A 1 502 ? -38.856 -1.716 47.017 1.00 92.88 502 LEU A CA 1
ATOM 3912 C C . LEU A 1 502 ? -40.381 -1.749 47.126 1.00 92.88 502 LEU A C 1
ATOM 3914 O O . LEU A 1 502 ? -40.949 -1.030 47.954 1.00 92.88 502 LEU A O 1
ATOM 3918 N N . HIS A 1 503 ? -41.040 -2.609 46.345 1.00 94.44 503 HIS A N 1
ATOM 3919 C CA . HIS A 1 503 ? -42.482 -2.819 46.438 1.00 94.44 503 HIS A CA 1
ATOM 3920 C C . HIS A 1 503 ? -42.879 -3.324 47.830 1.00 94.44 503 HIS A C 1
ATOM 3922 O O . HIS A 1 503 ? -43.781 -2.766 48.456 1.00 94.44 503 HIS A O 1
ATOM 3928 N N . LYS A 1 504 ? -42.156 -4.312 48.369 1.00 94.12 504 LYS A N 1
ATOM 3929 C CA . LYS A 1 504 ? -42.396 -4.848 49.717 1.00 94.12 504 LYS A CA 1
ATOM 3930 C C . LYS A 1 504 ? -42.214 -3.793 50.812 1.00 94.12 504 LYS A C 1
ATOM 3932 O O . LYS A 1 504 ? -43.031 -3.705 51.727 1.00 94.12 504 LYS A O 1
ATOM 3937 N N . VAL A 1 505 ? -41.177 -2.956 50.722 1.00 95.38 505 VAL A N 1
ATOM 3938 C CA . VAL A 1 505 ? -40.979 -1.831 51.656 1.00 95.38 505 VAL A CA 1
ATOM 3939 C C . VAL A 1 505 ? -42.117 -0.817 51.552 1.00 95.38 505 VAL A C 1
ATOM 3941 O O . VAL A 1 505 ? -42.580 -0.320 52.580 1.00 95.38 505 VAL A O 1
ATOM 3944 N N . SER A 1 506 ? -42.570 -0.504 50.337 1.00 96.75 506 SER A N 1
ATOM 3945 C CA . SER A 1 506 ? -43.706 0.394 50.109 1.00 96.75 506 SER A CA 1
ATOM 3946 C C . SER A 1 506 ? -44.977 -0.140 50.774 1.00 96.75 506 SER A C 1
ATOM 3948 O O . SER A 1 506 ? -45.611 0.570 51.554 1.00 96.75 506 SER A O 1
ATOM 3950 N N . GLU A 1 507 ? -45.291 -1.418 50.562 1.00 96.69 507 GLU A N 1
ATOM 3951 C CA . GLU A 1 507 ? -46.458 -2.084 51.145 1.00 96.69 507 GLU A CA 1
ATOM 3952 C C . GLU A 1 507 ? -46.429 -2.063 52.682 1.00 96.69 507 GLU A C 1
ATOM 3954 O O . GLU A 1 507 ? -47.398 -1.646 53.320 1.00 96.69 507 GLU A O 1
ATOM 3959 N N . LEU A 1 508 ? -45.289 -2.405 53.292 1.00 97.06 508 LEU A N 1
ATOM 3960 C CA . LEU A 1 508 ? -45.118 -2.346 54.748 1.00 97.06 508 LEU A CA 1
ATOM 3961 C C . LEU A 1 508 ? -45.259 -0.918 55.297 1.00 97.06 508 LEU A C 1
ATOM 3963 O O . LEU A 1 508 ? -45.828 -0.717 56.371 1.00 97.06 508 LEU A O 1
ATOM 3967 N N . ARG A 1 509 ? -44.768 0.097 54.572 1.00 96.44 509 ARG A N 1
ATOM 3968 C CA . ARG A 1 509 ? -44.925 1.507 54.964 1.00 96.44 509 ARG A CA 1
ATOM 3969 C C . ARG A 1 509 ? -46.380 1.957 54.915 1.00 96.44 509 ARG A C 1
ATOM 3971 O O . ARG A 1 509 ? -46.791 2.688 55.813 1.00 96.44 509 ARG A O 1
ATOM 3978 N N . VAL A 1 510 ? -47.148 1.513 53.920 1.00 96.69 510 VAL A N 1
ATOM 3979 C CA . VAL A 1 510 ? -48.595 1.770 53.838 1.00 96.69 510 VAL A CA 1
ATOM 3980 C C . VAL A 1 510 ? -49.315 1.123 55.022 1.00 96.69 510 VAL A C 1
ATOM 3982 O O . VAL A 1 510 ? -50.076 1.798 55.715 1.00 96.69 510 VAL A O 1
ATOM 3985 N N . GLN A 1 511 ? -49.019 -0.146 55.324 1.00 95.75 511 GLN A N 1
ATOM 3986 C CA . GLN A 1 511 ? -49.579 -0.835 56.494 1.00 95.75 511 GLN A CA 1
ATOM 3987 C C . GLN A 1 511 ? -49.245 -0.102 57.801 1.00 95.75 511 GLN A C 1
ATOM 3989 O O . GLN A 1 511 ? -50.130 0.114 58.631 1.00 95.75 511 GLN A O 1
ATOM 3994 N N . ARG A 1 512 ? -47.993 0.349 57.967 1.00 95.75 512 ARG A N 1
ATOM 3995 C CA . ARG A 1 512 ? -47.567 1.116 59.145 1.00 95.75 512 ARG A CA 1
ATOM 3996 C C . ARG A 1 512 ? -48.287 2.458 59.243 1.00 95.75 512 ARG A C 1
ATOM 3998 O O . ARG A 1 512 ? -48.701 2.822 60.336 1.00 95.75 512 ARG A O 1
ATOM 4005 N N . ALA A 1 513 ? -48.445 3.184 58.138 1.00 93.50 513 ALA A N 1
ATOM 4006 C CA . ALA A 1 513 ? -49.137 4.473 58.125 1.00 93.50 513 ALA A CA 1
ATOM 4007 C C . ALA A 1 513 ? -50.605 4.333 58.561 1.00 93.50 513 ALA A C 1
ATOM 4009 O O . ALA A 1 513 ? -51.057 5.075 59.433 1.00 93.50 513 ALA A O 1
ATOM 4010 N N . ASN A 1 514 ? -51.314 3.329 58.034 1.00 90.62 514 ASN A N 1
ATOM 4011 C CA . ASN A 1 514 ? -52.690 3.024 58.440 1.00 90.62 514 ASN A CA 1
ATOM 4012 C C . ASN A 1 514 ? -52.771 2.708 59.940 1.00 90.62 514 ASN A C 1
ATOM 4014 O O . ASN A 1 514 ? -53.632 3.219 60.652 1.00 90.62 514 ASN A O 1
ATOM 4018 N N . LEU A 1 515 ? -51.829 1.910 60.440 1.00 91.00 515 LEU A N 1
ATOM 4019 C CA . LEU A 1 515 ? -51.787 1.504 61.839 1.00 91.00 515 LEU A CA 1
ATOM 4020 C C . LEU A 1 515 ? -51.417 2.659 62.788 1.00 91.00 515 LEU A C 1
ATOM 4022 O O . LEU A 1 515 ? -51.985 2.770 63.874 1.00 91.00 515 LEU A O 1
ATOM 4026 N N . GLN A 1 516 ? -50.524 3.559 62.369 1.00 90.31 516 GLN A N 1
ATOM 4027 C CA . GLN A 1 516 ? -50.206 4.794 63.091 1.00 90.31 516 GLN A CA 1
ATOM 4028 C C . GLN A 1 516 ? -51.404 5.744 63.158 1.00 90.31 516 GLN A C 1
ATOM 4030 O O . GLN A 1 516 ? -51.627 6.357 64.201 1.00 90.31 516 GLN A O 1
ATOM 4035 N N . MET A 1 517 ? -52.201 5.833 62.090 1.00 87.31 517 MET A N 1
ATOM 4036 C CA . MET A 1 517 ? -53.444 6.606 62.087 1.00 87.31 517 MET A CA 1
ATOM 4037 C C . MET A 1 517 ? -54.447 6.045 63.106 1.00 87.31 517 MET A C 1
ATOM 4039 O O . MET A 1 517 ? -54.988 6.804 63.911 1.00 87.31 517 MET A O 1
ATOM 4043 N N . SER A 1 518 ? -54.629 4.720 63.152 1.00 86.19 518 SER A N 1
ATOM 4044 C CA . SER A 1 518 ? -55.463 4.064 64.171 1.00 86.19 518 SER A CA 1
ATOM 4045 C C . SER A 1 518 ? -54.930 4.270 65.594 1.00 86.19 518 SER A C 1
ATOM 4047 O O . SER A 1 518 ? -55.708 4.511 66.516 1.00 86.19 518 SER A O 1
ATOM 4049 N N . LEU A 1 519 ? -53.608 4.215 65.792 1.00 88.62 519 LEU A N 1
ATOM 4050 C CA . LEU A 1 519 ? -52.976 4.452 67.094 1.00 88.62 519 LEU A CA 1
ATOM 4051 C C . LEU A 1 519 ? -53.155 5.904 67.560 1.00 88.62 519 LEU A C 1
ATOM 4053 O O . LEU A 1 519 ? -53.416 6.138 68.739 1.00 88.62 519 LEU A O 1
ATOM 4057 N N . ALA A 1 520 ? -53.043 6.877 66.651 1.00 87.56 520 ALA A N 1
ATOM 4058 C CA . ALA A 1 520 ? -53.299 8.285 66.942 1.00 87.56 520 ALA A CA 1
ATOM 4059 C C . ALA A 1 520 ? -54.757 8.508 67.375 1.00 87.56 520 ALA A C 1
ATOM 4061 O O . ALA A 1 520 ? -54.990 9.108 68.423 1.00 87.56 520 ALA A O 1
ATOM 4062 N N . ALA A 1 521 ? -55.720 7.929 66.649 1.00 84.19 521 ALA A N 1
ATOM 4063 C CA . ALA A 1 521 ? -57.133 7.980 67.024 1.00 84.19 521 ALA A CA 1
ATOM 4064 C C . ALA A 1 521 ? -57.391 7.353 68.409 1.00 84.19 521 ALA A C 1
ATOM 4066 O O . ALA A 1 521 ? -58.085 7.943 69.237 1.00 84.19 521 ALA A O 1
ATOM 4067 N N . ALA A 1 522 ? -56.783 6.196 68.701 1.00 84.25 522 ALA A N 1
ATOM 4068 C CA . ALA A 1 522 ? -56.882 5.546 70.009 1.00 84.25 522 ALA A CA 1
ATOM 4069 C C . ALA A 1 522 ? -56.248 6.383 71.139 1.00 84.25 522 ALA A C 1
ATOM 4071 O O . ALA A 1 522 ? -56.789 6.438 72.243 1.00 84.25 522 ALA A O 1
ATOM 4072 N N . ASN A 1 523 ? -55.123 7.057 70.876 1.00 87.56 523 ASN A N 1
ATOM 4073 C CA . ASN A 1 523 ? -54.466 7.957 71.829 1.00 87.56 523 ASN A CA 1
ATOM 4074 C C . ASN A 1 523 ? -55.324 9.179 72.159 1.00 87.56 523 ASN A C 1
ATOM 4076 O O . ASN A 1 523 ? -55.469 9.520 73.335 1.00 87.56 523 ASN A O 1
ATOM 4080 N N . ASP A 1 524 ? -55.896 9.817 71.138 1.00 82.81 524 ASP A N 1
ATOM 4081 C CA . ASP A 1 524 ? -56.797 10.952 71.318 1.00 82.81 524 ASP A CA 1
ATOM 4082 C C . ASP A 1 524 ? -58.021 10.526 72.126 1.00 82.81 524 ASP A C 1
ATOM 4084 O O . ASP A 1 524 ? -58.350 11.159 73.131 1.00 82.81 524 ASP A O 1
ATOM 4088 N N . LEU A 1 525 ? -58.638 9.401 71.757 1.00 79.50 525 LEU A N 1
ATOM 4089 C CA . LEU A 1 525 ? -59.788 8.855 72.467 1.00 79.50 525 LEU A CA 1
ATOM 4090 C C . LEU A 1 525 ? -59.457 8.535 73.933 1.00 79.50 525 LEU A C 1
ATOM 4092 O O . LEU A 1 525 ? -60.201 8.938 74.825 1.00 79.50 525 LEU A O 1
ATOM 4096 N N . TYR A 1 526 ? -58.316 7.891 74.202 1.00 84.75 526 TYR A N 1
ATOM 4097 C CA . TYR A 1 526 ? -57.845 7.626 75.564 1.00 84.75 526 TYR A CA 1
ATOM 4098 C C . TYR A 1 526 ? -57.688 8.922 76.367 1.00 84.75 526 TYR A C 1
ATOM 4100 O O . TYR A 1 526 ? -58.182 9.015 77.489 1.00 84.75 526 TYR A O 1
ATOM 4108 N N . LYS A 1 527 ? -57.043 9.945 75.787 1.00 83.69 527 LYS A N 1
ATOM 4109 C CA . LYS A 1 527 ? -56.816 11.248 76.431 1.00 83.69 527 LYS A CA 1
ATOM 4110 C C . LYS A 1 527 ? -58.132 11.954 76.763 1.00 83.69 527 LYS A C 1
ATOM 4112 O O . LYS A 1 527 ? -58.266 12.503 77.860 1.00 83.69 527 LYS A O 1
ATOM 4117 N N . TYR A 1 528 ? -59.106 11.915 75.852 1.00 77.56 528 TYR A N 1
ATOM 4118 C CA . TYR A 1 528 ? -60.442 12.468 76.079 1.00 77.56 528 TYR A CA 1
ATOM 4119 C C . TYR A 1 528 ? -61.185 11.716 77.189 1.00 77.56 528 TYR A C 1
ATOM 4121 O O . TYR A 1 528 ? -61.670 12.355 78.125 1.00 77.56 528 TYR A O 1
ATOM 4129 N N . MET A 1 529 ? -61.208 10.382 77.149 1.00 77.31 529 MET A N 1
ATOM 4130 C CA . MET A 1 529 ? -61.882 9.544 78.150 1.00 77.31 529 MET A CA 1
ATOM 4131 C C . MET A 1 529 ? -61.238 9.653 79.541 1.00 77.31 529 MET A C 1
ATOM 4133 O O . MET A 1 529 ? -61.944 9.719 80.545 1.00 77.31 529 MET A O 1
ATOM 4137 N N . SER A 1 530 ? -59.908 9.771 79.621 1.00 81.75 530 SER A N 1
ATOM 4138 C CA . SER A 1 530 ? -59.187 9.926 80.894 1.00 81.75 530 SER A CA 1
ATOM 4139 C C . SER A 1 530 ? -59.369 11.297 81.557 1.00 81.75 530 SER A C 1
ATOM 4141 O O . SER A 1 530 ? -59.003 11.466 82.716 1.00 81.75 530 SER A O 1
ATOM 4143 N N . SER A 1 531 ? -59.927 12.290 80.849 1.00 75.50 531 SER A N 1
ATOM 4144 C CA . SER A 1 531 ? -60.121 13.652 81.377 1.00 75.50 531 SER A CA 1
ATOM 4145 C C . SER A 1 531 ? -61.229 13.766 82.436 1.00 75.50 531 SER A C 1
ATOM 4147 O O . SER A 1 531 ? -61.422 14.840 83.004 1.00 75.50 531 SER A O 1
ATOM 4149 N N . GLY A 1 532 ? -61.968 12.680 82.702 1.00 64.88 532 GLY A N 1
ATOM 4150 C CA . GLY A 1 532 ? -62.967 12.602 83.776 1.00 64.88 532 GLY A CA 1
ATOM 4151 C C . GLY A 1 532 ? -64.236 13.430 83.541 1.00 64.88 532 GLY A C 1
ATOM 4152 O O . GLY A 1 532 ? -65.059 13.574 84.444 1.00 64.88 532 GLY A O 1
ATOM 4153 N N . LYS A 1 533 ? -64.423 13.991 82.340 1.00 66.44 533 LYS A N 1
ATOM 4154 C CA . LYS A 1 533 ? -65.628 14.754 81.993 1.00 66.44 533 LYS A CA 1
ATOM 4155 C C . LYS A 1 533 ? -66.813 13.803 81.798 1.00 66.44 533 LYS A C 1
ATOM 4157 O O . LYS A 1 533 ? -66.768 12.920 80.950 1.00 66.44 533 LYS A O 1
ATOM 4162 N N . ARG A 1 534 ? -67.908 14.032 82.530 1.00 60.56 534 ARG A N 1
ATOM 4163 C CA . ARG A 1 534 ? -69.131 13.198 82.495 1.00 60.56 534 ARG A CA 1
ATOM 4164 C C . ARG A 1 534 ? -69.832 13.140 81.120 1.00 60.56 534 ARG A C 1
ATOM 4166 O O . ARG A 1 534 ? -70.553 12.184 80.856 1.00 60.56 534 ARG A O 1
ATOM 4173 N N . ASN A 1 535 ? -69.541 14.087 80.223 1.00 62.84 535 ASN A N 1
ATOM 4174 C CA . ASN A 1 535 ? -70.077 14.159 78.854 1.00 62.84 535 ASN A CA 1
ATOM 4175 C C . ASN A 1 535 ? -69.025 13.799 77.781 1.00 62.84 535 ASN A C 1
ATOM 4177 O O . ASN A 1 535 ? -69.116 14.249 76.641 1.00 62.84 535 ASN A O 1
ATOM 4181 N N . ALA A 1 536 ? -67.984 13.032 78.126 1.00 60.22 536 ALA A N 1
ATOM 4182 C CA . ALA A 1 536 ? -66.844 12.774 77.236 1.00 60.22 536 ALA A CA 1
ATOM 4183 C C . ALA A 1 536 ? -67.223 12.192 75.856 1.00 60.22 536 ALA A C 1
ATOM 4185 O O . ALA A 1 536 ? -66.558 12.511 74.874 1.00 60.22 536 ALA A O 1
ATOM 4186 N N . LEU A 1 537 ? -68.299 11.398 75.762 1.00 61.66 537 LEU A N 1
ATOM 4187 C CA . LEU A 1 537 ? -68.753 10.783 74.506 1.00 61.66 537 LEU A CA 1
ATOM 4188 C C . LEU A 1 537 ? -69.666 11.658 73.634 1.00 61.66 537 LEU A C 1
ATOM 4190 O O . LEU A 1 537 ? -69.775 11.386 72.441 1.00 61.66 537 LEU A O 1
ATOM 4194 N N . GLU A 1 538 ? -70.286 12.710 74.178 1.00 61.66 538 GLU A N 1
ATOM 4195 C CA . GLU A 1 538 ? -71.076 13.671 73.383 1.00 61.66 538 GLU A CA 1
ATOM 4196 C C . GLU A 1 538 ? -70.177 14.616 72.569 1.00 61.66 538 GLU A C 1
ATOM 4198 O O . GLU A 1 538 ? -70.596 15.166 71.555 1.00 61.66 538 GLU A O 1
ATOM 4203 N N . LEU A 1 539 ? -68.929 14.800 73.013 1.00 55.53 539 LEU A N 1
ATOM 4204 C CA . LEU A 1 539 ? -67.983 15.791 72.491 1.00 55.53 539 LEU A CA 1
ATOM 4205 C C . LEU A 1 539 ? -66.762 15.166 71.798 1.00 55.53 539 LEU A C 1
ATOM 4207 O O . LEU A 1 539 ? -65.793 15.879 71.556 1.00 55.53 539 LEU A O 1
ATOM 4211 N N . ALA A 1 540 ? -66.763 13.858 71.514 1.00 60.81 540 ALA A N 1
ATOM 4212 C CA . ALA A 1 540 ? -65.629 13.156 70.908 1.00 60.81 540 ALA A CA 1
ATOM 4213 C C . ALA A 1 540 ? -65.751 13.123 69.366 1.00 60.81 540 ALA A C 1
ATOM 4215 O O . ALA A 1 540 ? -66.453 12.262 68.836 1.00 60.81 540 ALA A O 1
ATOM 4216 N N . PRO A 1 541 ? -65.063 14.008 68.619 1.00 54.44 541 PRO A N 1
ATOM 4217 C CA . PRO A 1 541 ? -65.288 14.178 67.180 1.00 54.44 541 PRO A CA 1
ATOM 4218 C C . PRO A 1 541 ? -64.883 12.985 66.293 1.00 54.44 541 PRO A C 1
ATOM 4220 O O . PRO A 1 541 ? -65.323 12.937 65.154 1.00 54.44 541 PRO A O 1
ATOM 4223 N N . ASN A 1 542 ? -64.088 12.017 66.782 1.00 58.78 542 ASN A N 1
ATOM 4224 C CA . ASN A 1 542 ? -63.434 10.999 65.935 1.00 58.78 542 ASN A CA 1
ATOM 4225 C C . ASN A 1 542 ? -63.606 9.531 66.400 1.00 58.78 542 ASN A C 1
ATOM 4227 O O . ASN A 1 542 ? -62.762 8.693 66.083 1.00 58.78 542 ASN A O 1
ATOM 4231 N N . PHE A 1 543 ? -64.666 9.178 67.142 1.00 64.19 543 PHE A N 1
ATOM 4232 C CA . PHE A 1 543 ? -64.856 7.783 67.595 1.00 64.19 543 PHE A CA 1
ATOM 4233 C C . PHE A 1 543 ? -64.981 6.773 66.431 1.00 64.19 543 PHE A C 1
ATOM 4235 O O . PHE A 1 543 ? -64.545 5.636 66.563 1.00 64.19 543 PHE A O 1
ATOM 4242 N N . GLU A 1 544 ? -65.483 7.188 65.262 1.00 61.28 544 GLU A N 1
ATOM 4243 C CA . GLU A 1 544 ? -65.652 6.318 64.081 1.00 61.28 544 GLU A CA 1
ATOM 4244 C C . GLU A 1 544 ? -64.337 5.765 63.500 1.00 61.28 544 GLU A C 1
ATOM 4246 O O . GLU A 1 544 ? -64.341 4.729 62.840 1.00 61.28 544 GLU A O 1
ATOM 4251 N N . ALA A 1 545 ? -63.193 6.408 63.765 1.00 60.12 545 ALA A N 1
ATOM 4252 C CA . ALA A 1 545 ? -61.882 5.914 63.332 1.00 60.12 545 ALA A CA 1
ATOM 4253 C C . ALA A 1 545 ? -61.354 4.752 64.201 1.00 60.12 545 ALA A C 1
ATOM 4255 O O . ALA A 1 545 ? -60.344 4.126 63.865 1.00 60.12 545 ALA A O 1
ATOM 4256 N N . PHE A 1 546 ? -62.019 4.465 65.325 1.00 66.25 546 PHE A N 1
ATOM 4257 C CA . PHE A 1 546 ? -61.667 3.408 66.263 1.00 66.25 546 PHE A CA 1
ATOM 4258 C C . PHE A 1 546 ? -62.536 2.166 66.010 1.00 66.25 546 PHE A C 1
ATOM 4260 O O . PHE A 1 546 ? -63.626 2.014 66.553 1.00 66.25 546 PHE A O 1
ATOM 4267 N N . ASN A 1 547 ? -62.049 1.273 65.148 1.00 64.00 547 ASN A N 1
ATOM 4268 C CA . ASN A 1 547 ? -62.808 0.122 64.650 1.00 64.00 547 ASN A CA 1
ATOM 4269 C C . ASN A 1 547 ? -62.643 -1.132 65.536 1.00 64.00 547 ASN A C 1
ATOM 4271 O O . ASN A 1 547 ? -62.111 -2.149 65.087 1.00 64.00 547 ASN A O 1
ATOM 4275 N N . ASP A 1 548 ? -63.051 -1.047 66.805 1.00 73.75 548 ASP A N 1
ATOM 4276 C CA . ASP A 1 548 ? -63.123 -2.199 67.714 1.00 73.75 548 ASP A CA 1
ATOM 4277 C C . ASP A 1 548 ? -64.584 -2.563 68.033 1.00 73.75 548 ASP A C 1
ATOM 4279 O O . ASP A 1 548 ? -65.370 -1.738 68.512 1.00 73.75 548 ASP A O 1
ATOM 4283 N N . MET A 1 549 ? -64.947 -3.821 67.769 1.00 72.06 549 MET A N 1
ATOM 4284 C CA . MET A 1 549 ? -66.326 -4.317 67.859 1.00 72.06 549 MET A CA 1
ATOM 4285 C C . MET A 1 549 ? -66.864 -4.253 69.295 1.00 72.06 549 MET A C 1
ATOM 4287 O O . MET A 1 549 ? -67.983 -3.796 69.517 1.00 72.06 549 MET A O 1
ATOM 4291 N N . LEU A 1 550 ? -66.045 -4.638 70.280 1.00 74.19 550 LEU A N 1
ATOM 4292 C CA . LEU A 1 550 ? -66.426 -4.626 71.695 1.00 74.19 550 LEU A CA 1
ATOM 4293 C C . LEU A 1 550 ? -66.632 -3.195 72.206 1.00 74.19 550 LEU A C 1
ATOM 4295 O O . LEU A 1 550 ? -67.606 -2.898 72.899 1.00 74.19 550 LEU A O 1
ATOM 4299 N N . SER A 1 551 ? -65.728 -2.293 71.837 1.00 76.50 551 SER A N 1
ATOM 4300 C CA . SER A 1 551 ? -65.804 -0.893 72.244 1.00 76.50 551 SER A CA 1
ATOM 4301 C C . SER A 1 551 ? -67.001 -0.168 71.631 1.00 76.50 551 SER A C 1
ATOM 4303 O O . SER A 1 551 ? -67.596 0.681 72.291 1.00 76.50 551 SER A O 1
ATOM 4305 N N . THR A 1 552 ? -67.411 -0.534 70.414 1.00 78.06 552 THR A N 1
ATOM 4306 C CA . THR A 1 552 ? -68.612 0.013 69.758 1.00 78.06 552 THR A CA 1
ATOM 4307 C C . THR A 1 552 ? -69.888 -0.342 70.528 1.00 78.06 552 THR A C 1
ATOM 4309 O O . THR A 1 552 ? -70.722 0.531 70.785 1.00 78.06 552 THR A O 1
ATOM 4312 N N . ASP A 1 553 ? -70.012 -1.594 70.978 1.00 82.06 553 ASP A N 1
ATOM 4313 C CA . ASP A 1 553 ? -71.140 -2.046 71.802 1.00 82.06 553 ASP A CA 1
ATOM 4314 C C . ASP A 1 553 ? -71.171 -1.360 73.174 1.00 82.06 553 ASP A C 1
ATOM 4316 O O . ASP A 1 553 ? -72.240 -0.974 73.659 1.00 82.06 553 ASP A O 1
ATOM 4320 N N . ILE A 1 554 ? -70.004 -1.172 73.800 1.00 82.69 554 ILE A N 1
ATOM 4321 C CA . ILE A 1 554 ? -69.891 -0.446 75.072 1.00 82.69 554 ILE A CA 1
ATOM 4322 C C . ILE A 1 554 ? -70.302 1.020 74.885 1.00 82.69 554 ILE A C 1
ATOM 4324 O O . ILE A 1 554 ? -71.083 1.537 75.682 1.00 82.69 554 ILE A O 1
ATOM 4328 N N . VAL A 1 555 ? -69.862 1.679 73.809 1.00 81.88 555 VAL A N 1
ATOM 4329 C CA . VAL A 1 555 ? -70.248 3.066 73.505 1.00 81.88 555 VAL A CA 1
ATOM 4330 C C . VAL A 1 555 ? -71.742 3.217 73.273 1.00 81.88 555 VAL A C 1
ATOM 4332 O O . VAL A 1 555 ? -72.328 4.174 73.777 1.00 81.88 555 VAL A O 1
ATOM 4335 N N . LYS A 1 556 ? -72.382 2.281 72.568 1.00 83.25 556 LYS A N 1
ATOM 4336 C CA . LYS A 1 556 ? -73.838 2.300 72.389 1.00 83.25 556 LYS A CA 1
ATOM 4337 C C . LYS A 1 556 ? -74.566 2.247 73.735 1.00 83.25 556 LYS A C 1
ATOM 4339 O O . LYS A 1 556 ? -75.391 3.112 74.007 1.00 83.25 556 LYS A O 1
ATOM 4344 N N . LYS A 1 557 ? -74.186 1.311 74.613 1.00 85.81 557 LYS A N 1
ATOM 4345 C CA . LYS A 1 557 ? -74.761 1.196 75.966 1.00 85.81 557 LYS A CA 1
ATOM 4346 C C . LYS A 1 557 ? -74.531 2.448 76.811 1.00 85.81 557 LYS A C 1
ATOM 4348 O O . LYS A 1 557 ? -75.421 2.846 77.557 1.00 85.81 557 LYS A O 1
ATOM 4353 N N . ILE A 1 558 ? -73.356 3.073 76.699 1.00 83.94 558 ILE A N 1
ATOM 4354 C CA . ILE A 1 558 ? -73.072 4.329 77.400 1.00 83.94 558 ILE A CA 1
ATOM 4355 C C . ILE A 1 558 ? -73.972 5.454 76.879 1.00 83.94 558 ILE A C 1
ATOM 4357 O O . ILE A 1 558 ? -74.524 6.188 77.692 1.00 83.94 558 ILE A O 1
ATOM 4361 N N . LYS A 1 559 ? -74.169 5.575 75.559 1.00 82.75 559 LYS A N 1
ATOM 4362 C CA . LYS A 1 559 ? -75.081 6.573 74.973 1.00 82.75 559 LYS A CA 1
ATOM 4363 C C . LYS A 1 559 ? -76.525 6.371 75.434 1.00 82.75 559 LYS A C 1
ATOM 4365 O O . LYS A 1 559 ? -77.167 7.342 75.821 1.00 82.75 559 LYS A O 1
ATOM 4370 N N . ASP A 1 560 ? -77.002 5.127 75.452 1.00 87.06 560 ASP A N 1
ATOM 4371 C CA . ASP A 1 560 ? -78.355 4.793 75.914 1.00 87.06 560 ASP A CA 1
ATOM 4372 C C . ASP A 1 560 ? -78.550 5.196 77.392 1.00 87.06 560 ASP A C 1
ATOM 4374 O O . ASP A 1 560 ? -79.515 5.878 77.733 1.00 87.06 560 ASP A O 1
ATOM 4378 N N . LEU A 1 561 ? -77.584 4.868 78.262 1.00 87.62 561 LEU A N 1
ATOM 4379 C CA . LEU A 1 561 ? -77.605 5.255 79.681 1.00 87.62 561 LEU A CA 1
ATOM 4380 C C . LEU A 1 561 ? -77.417 6.767 79.899 1.00 87.62 561 LEU A C 1
ATOM 4382 O O . LEU A 1 561 ? -77.953 7.317 80.858 1.00 87.62 561 LEU A O 1
ATOM 4386 N N . GLN A 1 562 ? -76.664 7.459 79.039 1.00 85.62 562 GLN A N 1
ATOM 4387 C CA . GLN A 1 562 ? -76.532 8.920 79.085 1.00 85.62 562 GLN A CA 1
ATOM 4388 C C . GLN A 1 562 ? -77.856 9.614 78.746 1.00 85.62 562 GLN A C 1
ATOM 4390 O O . GLN A 1 562 ? -78.216 10.575 79.428 1.00 85.62 562 GLN A O 1
ATOM 4395 N N . ALA A 1 563 ? -78.592 9.114 77.749 1.00 85.31 563 ALA A N 1
ATOM 4396 C CA . ALA A 1 563 ? -79.928 9.603 77.415 1.00 85.31 563 ALA A CA 1
ATOM 4397 C C . ALA A 1 563 ? -80.925 9.331 78.554 1.00 85.31 563 ALA A C 1
ATOM 4399 O O . ALA A 1 563 ? -81.617 10.248 78.991 1.00 85.31 563 ALA A O 1
ATOM 4400 N N . GLU A 1 564 ? -80.920 8.118 79.121 1.00 88.31 564 GLU A N 1
ATOM 4401 C CA . GLU A 1 564 ? -81.749 7.767 80.286 1.00 88.31 564 GLU A CA 1
ATOM 4402 C C . GLU A 1 564 ? -81.452 8.683 81.484 1.00 88.31 564 GLU A C 1
ATOM 4404 O O . GLU A 1 564 ? -82.361 9.211 82.126 1.00 88.31 564 GLU A O 1
ATOM 4409 N N . ARG A 1 565 ? -80.170 8.946 81.756 1.00 87.00 565 ARG A N 1
ATOM 4410 C CA . ARG A 1 565 ? -79.745 9.892 82.792 1.00 87.00 565 ARG A CA 1
ATOM 4411 C C . ARG A 1 565 ? -80.243 11.312 82.520 1.00 87.00 565 ARG A C 1
ATOM 4413 O O . ARG A 1 565 ? -80.651 11.992 83.460 1.00 87.00 565 ARG A O 1
ATOM 4420 N N . HIS A 1 566 ? -80.171 11.778 81.272 1.00 85.94 566 HIS A N 1
ATOM 4421 C CA . HIS A 1 566 ? -80.672 13.096 80.882 1.00 85.94 566 HIS A CA 1
ATOM 4422 C C . HIS A 1 566 ? -82.174 13.215 81.169 1.00 85.94 566 HIS A C 1
ATOM 4424 O O . HIS A 1 566 ? -82.589 14.168 81.828 1.00 85.94 566 HIS A O 1
ATOM 4430 N N . ASP A 1 567 ? -82.958 12.209 80.782 1.00 87.94 567 ASP A N 1
ATOM 4431 C CA . ASP A 1 567 ? -84.401 12.154 81.028 1.00 87.94 567 ASP A CA 1
ATOM 4432 C C . ASP A 1 567 ? -84.744 12.124 82.524 1.00 87.94 567 ASP A C 1
ATOM 4434 O O . ASP A 1 567 ? -85.671 12.809 82.969 1.00 87.94 567 ASP A O 1
ATOM 4438 N N . LEU A 1 568 ? -83.985 11.367 83.326 1.00 87.50 568 LEU A N 1
ATOM 4439 C CA . LEU A 1 568 ? -84.155 11.325 84.781 1.00 87.50 568 LEU A CA 1
ATOM 4440 C C . LEU A 1 568 ? -83.873 12.688 85.427 1.00 87.50 568 LEU A C 1
ATOM 4442 O O . LEU A 1 568 ? -84.623 13.105 86.307 1.00 87.50 568 LEU A O 1
ATOM 4446 N N . LEU A 1 569 ? -82.855 13.419 84.968 1.00 86.38 569 LEU A N 1
ATOM 4447 C CA . LEU A 1 569 ? -82.502 14.747 85.490 1.00 86.38 569 LEU A CA 1
ATOM 4448 C C . LEU A 1 569 ? -83.518 15.848 85.143 1.00 86.38 569 LEU A C 1
ATOM 4450 O O . LEU A 1 569 ? -83.508 16.900 85.778 1.00 86.38 569 LEU A O 1
ATOM 4454 N N . LEU A 1 570 ? -84.419 15.619 84.180 1.00 88.25 570 LEU A N 1
ATOM 4455 C CA . LEU A 1 570 ? -85.558 16.513 83.930 1.00 88.25 570 LEU A CA 1
ATOM 4456 C C . LEU A 1 570 ? -86.630 16.417 85.028 1.00 88.25 570 LEU A C 1
ATOM 4458 O O . LEU A 1 570 ? -87.475 17.306 85.136 1.00 88.25 570 LEU A O 1
ATOM 4462 N N . ARG A 1 571 ? -86.630 15.333 85.817 1.00 87.12 571 ARG A N 1
ATOM 4463 C CA . ARG A 1 571 ? -87.671 15.018 86.813 1.00 87.12 571 ARG A CA 1
ATOM 4464 C C . ARG A 1 571 ? -87.135 14.905 88.239 1.00 87.12 571 ARG A C 1
ATOM 4466 O O . ARG A 1 571 ? -87.871 15.191 89.179 1.00 87.12 571 ARG A O 1
ATOM 4473 N N . PHE A 1 572 ? -85.878 14.504 88.399 1.00 88.75 572 PHE A N 1
ATOM 4474 C CA . PHE A 1 572 ? -85.246 14.199 89.678 1.00 88.75 572 PHE A CA 1
ATOM 4475 C C . PHE A 1 572 ? -83.963 15.005 89.880 1.00 88.75 572 PHE A C 1
ATOM 4477 O O . PHE A 1 572 ? -83.324 15.455 88.928 1.00 88.75 572 PHE A O 1
ATOM 4484 N N . THR A 1 573 ? -83.572 15.195 91.141 1.00 84.62 573 THR A N 1
ATOM 4485 C CA . THR A 1 573 ? -82.304 15.852 91.472 1.00 84.62 573 THR A CA 1
ATOM 4486 C C . THR A 1 573 ? -81.129 14.883 91.282 1.00 84.62 573 THR A C 1
ATOM 4488 O O . THR A 1 573 ? -81.318 13.667 91.337 1.00 84.62 573 THR A O 1
ATOM 4491 N N . PRO A 1 574 ? -79.890 15.386 91.122 1.00 82.06 574 PRO A N 1
ATOM 4492 C CA . PRO A 1 574 ? -78.697 14.540 91.007 1.00 82.06 574 PRO A CA 1
ATOM 4493 C C . PRO A 1 574 ? -78.450 13.580 92.185 1.00 82.06 574 PRO A C 1
ATOM 4495 O O . PRO A 1 574 ? -77.634 12.673 92.066 1.00 82.06 574 PRO A O 1
ATOM 4498 N N . GLU A 1 575 ? -79.118 13.788 93.323 1.00 82.94 575 GLU A N 1
ATOM 4499 C CA . GLU A 1 575 ? -78.939 12.991 94.540 1.00 82.94 575 GLU A CA 1
ATOM 4500 C C . GLU A 1 575 ? -79.927 11.822 94.675 1.00 82.94 575 GLU A C 1
ATOM 4502 O O . GLU A 1 575 ? -79.769 11.015 95.598 1.00 82.94 575 GLU A O 1
ATOM 4507 N N . ASP A 1 576 ? -80.910 11.724 93.773 1.00 90.31 576 ASP A N 1
ATOM 4508 C CA . ASP A 1 576 ? -81.915 10.658 93.737 1.00 90.31 576 ASP A CA 1
ATOM 4509 C C . ASP A 1 576 ? -81.284 9.277 93.478 1.00 90.31 576 ASP A C 1
ATOM 4511 O O . ASP A 1 576 ? -80.322 9.143 92.715 1.00 90.31 576 ASP A O 1
ATOM 4515 N N . GLU A 1 577 ? -81.834 8.234 94.104 1.00 84.62 577 GLU A N 1
ATOM 4516 C CA . GLU A 1 577 ? -81.327 6.859 94.002 1.00 84.62 577 GLU A CA 1
ATOM 4517 C C . GLU A 1 577 ? -81.341 6.341 92.553 1.00 84.62 577 GLU A C 1
ATOM 4519 O O . GLU A 1 577 ? -80.404 5.663 92.124 1.00 84.62 577 GLU A O 1
ATOM 4524 N N . SER A 1 578 ? -82.342 6.741 91.763 1.00 84.06 578 SER A N 1
ATOM 4525 C CA . SER A 1 578 ? -82.491 6.347 90.358 1.00 84.06 578 SER A CA 1
ATOM 4526 C C . SER A 1 578 ? -81.388 6.951 89.485 1.00 84.06 578 SER A C 1
ATOM 4528 O O . SER A 1 578 ? -80.842 6.278 88.610 1.00 84.06 578 SER A O 1
ATOM 4530 N N . VAL A 1 579 ? -81.009 8.207 89.754 1.00 85.56 579 VAL A N 1
ATOM 4531 C CA . VAL A 1 579 ? -79.913 8.898 89.054 1.00 85.56 579 VAL A CA 1
ATOM 4532 C C . VAL A 1 579 ? -78.562 8.311 89.470 1.00 85.56 579 VAL A C 1
ATOM 4534 O O . VAL A 1 579 ? -77.728 8.024 88.609 1.00 85.56 579 VAL A O 1
ATOM 4537 N N . LYS A 1 580 ? -78.367 8.037 90.768 1.00 86.19 580 LYS A N 1
ATOM 4538 C CA . LYS A 1 580 ? -77.150 7.399 91.302 1.00 86.19 580 LYS A CA 1
ATOM 4539 C C . LYS A 1 580 ? -76.913 6.002 90.731 1.00 86.19 580 LYS A C 1
ATOM 4541 O O . LYS A 1 580 ? -75.775 5.666 90.409 1.00 86.19 580 LYS A O 1
ATOM 4546 N N . ALA A 1 581 ? -77.965 5.202 90.558 1.00 87.38 581 ALA A N 1
ATOM 4547 C CA . ALA A 1 581 ? -77.860 3.871 89.963 1.00 87.38 581 ALA A CA 1
ATOM 4548 C C . ALA A 1 581 ? -77.376 3.919 88.501 1.00 87.38 581 ALA A C 1
ATOM 4550 O O . ALA A 1 581 ? -76.540 3.106 88.098 1.00 87.38 581 ALA A O 1
ATOM 4551 N N . VAL A 1 582 ? -77.864 4.880 87.707 1.00 86.62 582 VAL A N 1
ATOM 4552 C CA . VAL A 1 582 ? -77.394 5.100 86.328 1.00 86.62 582 VAL A CA 1
ATOM 4553 C C . VAL A 1 582 ? -75.965 5.654 86.316 1.00 86.62 582 VAL A C 1
ATOM 4555 O O . VAL A 1 582 ? -75.145 5.185 85.527 1.00 86.62 582 VAL A O 1
ATOM 4558 N N . ASP A 1 583 ? -75.624 6.570 87.228 1.00 86.12 583 ASP A N 1
ATOM 4559 C CA . ASP A 1 583 ? -74.261 7.098 87.386 1.00 86.12 583 ASP A CA 1
ATOM 4560 C C . ASP A 1 583 ? -73.237 5.996 87.714 1.00 86.12 583 ASP A C 1
ATOM 4562 O O . ASP A 1 583 ? -72.146 5.987 87.141 1.00 86.12 583 ASP A O 1
ATOM 4566 N N . MET A 1 584 ? -73.585 5.033 88.577 1.00 85.88 584 MET A N 1
ATOM 4567 C CA . MET A 1 584 ? -72.728 3.876 88.876 1.00 85.88 584 MET A CA 1
ATOM 4568 C C . MET A 1 584 ? -72.518 2.985 87.643 1.00 85.88 584 MET A C 1
ATOM 4570 O O . MET A 1 584 ? -71.380 2.663 87.309 1.00 85.88 584 MET A O 1
ATOM 4574 N N . LYS A 1 585 ? -73.588 2.654 86.904 1.00 88.94 585 LYS A N 1
ATOM 4575 C CA . LYS A 1 585 ? -73.487 1.865 85.658 1.00 88.94 585 LYS A CA 1
ATOM 4576 C C . LYS A 1 585 ? -72.643 2.570 84.592 1.00 88.94 585 LYS A C 1
ATOM 4578 O O . LYS A 1 585 ? -71.865 1.924 83.891 1.00 88.94 585 LYS A O 1
ATOM 4583 N N . LEU A 1 586 ? -72.787 3.892 84.469 1.00 86.50 586 LEU A N 1
ATOM 4584 C CA . LEU A 1 586 ? -71.965 4.713 83.582 1.00 86.50 586 LEU A CA 1
ATOM 4585 C C . LEU A 1 586 ? -70.495 4.704 84.014 1.00 86.50 586 LEU A C 1
ATOM 4587 O O . LEU A 1 586 ? -69.622 4.632 83.152 1.00 86.50 586 LEU A O 1
ATOM 4591 N N . ALA A 1 587 ? -70.198 4.767 85.313 1.00 85.38 587 ALA A N 1
ATOM 4592 C CA . ALA A 1 587 ? -68.828 4.696 85.819 1.00 85.38 587 ALA A CA 1
ATOM 4593 C C . ALA A 1 587 ? -68.160 3.349 85.484 1.00 85.38 587 ALA A C 1
ATOM 4595 O O . ALA A 1 587 ? -67.045 3.348 84.958 1.00 85.38 587 ALA A O 1
ATOM 4596 N N . ASP A 1 588 ? -68.859 2.229 85.689 1.00 87.19 588 ASP A N 1
ATOM 4597 C CA . ASP A 1 588 ? -68.352 0.884 85.384 1.00 87.19 588 ASP A CA 1
ATOM 4598 C C . ASP A 1 588 ? -68.080 0.699 83.883 1.00 87.19 588 ASP A C 1
ATOM 4600 O O . ASP A 1 588 ? -66.993 0.273 83.484 1.00 87.19 588 ASP A O 1
ATOM 4604 N N . LEU A 1 589 ? -69.034 1.080 83.022 1.00 85.88 589 LEU A N 1
ATOM 4605 C CA . LEU A 1 589 ? -68.871 0.977 81.567 1.00 85.88 589 LEU A CA 1
ATOM 4606 C C . LEU A 1 589 ? -67.773 1.903 81.031 1.00 85.88 589 LEU A C 1
ATOM 4608 O O . LEU A 1 589 ? -67.032 1.501 80.134 1.00 85.88 589 LEU A O 1
ATOM 4612 N N . ASN A 1 590 ? -67.625 3.109 81.587 1.00 85.25 590 ASN A N 1
ATOM 4613 C CA . ASN A 1 590 ? -66.511 3.997 81.247 1.00 85.25 590 ASN A CA 1
ATOM 4614 C C . ASN A 1 590 ? -65.159 3.393 81.661 1.00 85.25 590 ASN A C 1
ATOM 4616 O O . ASN A 1 590 ? -64.194 3.511 80.906 1.00 85.25 590 ASN A O 1
ATOM 4620 N N . GLY A 1 591 ? -65.088 2.717 82.814 1.00 85.81 591 GLY A N 1
ATOM 4621 C CA . GLY A 1 591 ? -63.901 1.981 83.256 1.00 85.81 591 GLY A CA 1
ATOM 4622 C C . GLY A 1 591 ? -63.524 0.845 82.301 1.00 85.81 591 GLY A C 1
ATOM 4623 O O . GLY A 1 591 ? -62.373 0.759 81.871 1.00 85.81 591 GLY A O 1
ATOM 4624 N N . TYR A 1 592 ? -64.498 0.023 81.892 1.00 86.00 592 TYR A N 1
ATOM 4625 C CA . TYR A 1 592 ? -64.273 -1.045 80.911 1.00 86.00 592 TYR A CA 1
ATOM 4626 C C . TYR A 1 592 ? -63.865 -0.514 79.535 1.00 86.00 592 TYR A C 1
ATOM 4628 O O . TYR A 1 592 ? -62.952 -1.060 78.914 1.00 86.00 592 TYR A O 1
ATOM 4636 N N . LEU A 1 593 ? -64.501 0.561 79.060 1.00 84.38 593 LEU A N 1
ATOM 4637 C CA . LEU A 1 593 ? -64.144 1.189 77.788 1.00 84.38 593 LEU A CA 1
ATOM 4638 C C . LEU A 1 593 ? -62.714 1.740 77.821 1.00 84.38 593 LEU A C 1
ATOM 4640 O O . LEU A 1 593 ? -61.958 1.533 76.874 1.00 84.38 593 LEU A O 1
ATOM 4644 N N . LEU A 1 594 ? -62.326 2.408 78.911 1.00 86.62 594 LEU A N 1
ATOM 4645 C CA . LEU A 1 594 ? -60.980 2.955 79.076 1.00 86.62 594 LEU A CA 1
ATOM 4646 C C . LEU A 1 594 ? -59.911 1.852 79.049 1.00 86.62 594 LEU A C 1
ATOM 4648 O O . LEU A 1 594 ? -58.889 2.015 78.379 1.00 86.62 594 LEU A O 1
ATOM 4652 N N . GLU A 1 595 ? -60.161 0.724 79.717 1.00 86.88 595 GLU A N 1
ATOM 4653 C CA . GLU A 1 595 ? -59.261 -0.435 79.702 1.00 86.88 595 GLU A CA 1
ATOM 4654 C C . GLU A 1 595 ? -59.204 -1.097 78.312 1.00 86.88 595 GLU A C 1
ATOM 4656 O O . GLU A 1 595 ? -58.130 -1.462 77.838 1.00 86.88 595 GLU A O 1
ATOM 4661 N N . SER A 1 596 ? -60.329 -1.173 77.593 1.00 86.31 596 SER A N 1
ATOM 4662 C CA . SER A 1 596 ? -60.372 -1.671 76.208 1.00 86.31 596 SER A CA 1
ATOM 4663 C C . SER A 1 596 ? -59.569 -0.786 75.242 1.00 86.31 596 SER A C 1
ATOM 4665 O O . SER A 1 596 ? -58.761 -1.282 74.449 1.00 86.31 596 SER A O 1
ATOM 4667 N N . ILE A 1 597 ? -59.719 0.541 75.342 1.00 86.12 597 ILE A N 1
ATOM 4668 C CA . ILE A 1 597 ? -58.943 1.508 74.548 1.00 86.12 597 ILE A CA 1
ATOM 4669 C C . ILE A 1 597 ? -57.454 1.387 74.886 1.00 86.12 597 ILE A C 1
ATOM 4671 O O . ILE A 1 597 ? -56.617 1.395 73.980 1.00 86.12 597 ILE A O 1
ATOM 4675 N N . ARG A 1 598 ? -57.109 1.239 76.172 1.00 89.25 598 ARG A N 1
ATOM 4676 C CA . ARG A 1 598 ? -55.729 1.017 76.618 1.00 89.25 598 ARG A CA 1
ATOM 4677 C C . ARG A 1 598 ? -55.138 -0.247 75.992 1.00 89.25 598 ARG A C 1
ATOM 4679 O O . ARG A 1 598 ? -54.067 -0.161 75.394 1.00 89.25 598 ARG A O 1
ATOM 4686 N N . ASN A 1 599 ? -55.841 -1.375 76.071 1.00 88.69 599 ASN A N 1
ATOM 4687 C CA . ASN A 1 599 ? -55.411 -2.649 75.490 1.00 88.69 599 ASN A CA 1
ATOM 4688 C C . ASN A 1 599 ? -55.261 -2.561 73.966 1.00 88.69 599 ASN A C 1
ATOM 4690 O O . ASN A 1 599 ? -54.276 -3.037 73.400 1.00 88.69 599 ASN A O 1
ATOM 4694 N N . THR A 1 600 ? -56.198 -1.892 73.294 1.00 87.56 600 THR A N 1
ATOM 4695 C CA . THR A 1 600 ? -56.135 -1.669 71.843 1.00 87.56 600 THR A CA 1
ATOM 4696 C C . THR A 1 600 ? -54.928 -0.815 71.468 1.00 87.56 600 THR A C 1
ATOM 4698 O O . THR A 1 600 ? -54.190 -1.158 70.544 1.00 87.56 600 THR A O 1
ATOM 4701 N N . ARG A 1 601 ? -54.663 0.264 72.215 1.00 89.56 601 ARG A N 1
ATOM 4702 C CA . ARG A 1 601 ? -53.473 1.105 72.039 1.00 89.56 601 ARG A CA 1
ATOM 4703 C C . ARG A 1 601 ? -52.185 0.303 72.220 1.00 89.56 601 ARG A C 1
ATOM 4705 O O . ARG A 1 601 ? -51.272 0.445 71.409 1.00 89.56 601 ARG A O 1
ATOM 4712 N N . GLU A 1 602 ? -52.094 -0.527 73.257 1.00 91.44 602 GLU A N 1
ATOM 4713 C CA . GLU A 1 602 ? -50.925 -1.384 73.494 1.00 91.44 602 GLU A CA 1
ATOM 4714 C C . GLU A 1 602 ? -50.724 -2.378 72.334 1.00 91.44 602 GLU A C 1
ATOM 4716 O O . GLU A 1 602 ? -49.621 -2.467 71.795 1.00 91.44 602 GLU A O 1
ATOM 4721 N N . ASN A 1 603 ? -51.791 -3.025 71.848 1.00 90.88 603 ASN A N 1
ATOM 4722 C CA . ASN A 1 603 ? -51.740 -3.932 70.692 1.00 90.88 603 ASN A CA 1
ATOM 4723 C C . ASN A 1 603 ? -51.276 -3.226 69.405 1.00 90.88 603 ASN A C 1
ATOM 4725 O O . ASN A 1 603 ? -50.372 -3.703 68.717 1.00 90.88 603 ASN A O 1
ATOM 4729 N N . LEU A 1 604 ? -51.852 -2.058 69.099 1.00 91.44 604 LEU A N 1
ATOM 4730 C CA . LEU A 1 604 ? -51.443 -1.236 67.959 1.00 91.44 604 LEU A CA 1
ATOM 4731 C C . LEU A 1 604 ? -49.979 -0.791 68.096 1.00 91.44 604 LEU A C 1
ATOM 4733 O O . LEU A 1 604 ? -49.233 -0.815 67.126 1.00 91.44 604 LEU A O 1
ATOM 4737 N N . THR A 1 605 ? -49.515 -0.458 69.298 1.00 93.75 605 THR A N 1
ATOM 4738 C CA . THR A 1 605 ? -48.107 -0.091 69.521 1.00 93.75 605 THR A CA 1
ATOM 4739 C C . THR A 1 605 ? -47.168 -1.266 69.225 1.00 93.75 605 THR A C 1
ATOM 4741 O O . THR A 1 605 ? -46.175 -1.098 68.514 1.00 93.75 605 THR A O 1
ATOM 4744 N N . VAL A 1 606 ? -47.504 -2.475 69.690 1.00 95.06 606 VAL A N 1
ATOM 4745 C CA . VAL A 1 606 ? -46.728 -3.697 69.411 1.00 95.06 606 VAL A CA 1
ATOM 4746 C C . VAL A 1 606 ? -46.660 -3.979 67.908 1.00 95.06 606 VAL A C 1
ATOM 4748 O O . VAL A 1 606 ? -45.564 -4.155 67.373 1.00 95.06 606 VAL A O 1
ATOM 4751 N N . LYS A 1 607 ? -47.800 -3.932 67.206 1.00 94.06 607 LYS A N 1
ATOM 4752 C CA . LYS A 1 607 ? -47.856 -4.117 65.745 1.00 94.06 607 LYS A CA 1
ATOM 4753 C C . LYS A 1 607 ? -47.068 -3.050 64.982 1.00 94.06 607 LYS A C 1
ATOM 4755 O O . LYS A 1 607 ? -46.419 -3.368 63.988 1.00 94.06 607 LYS A O 1
ATOM 4760 N N . SER A 1 608 ? -47.075 -1.796 65.446 1.00 94.50 608 SER A N 1
ATOM 4761 C CA . SER A 1 608 ? -46.261 -0.729 64.844 1.00 94.50 608 SER A CA 1
ATOM 4762 C C . SER A 1 608 ? -44.778 -1.062 64.942 1.00 94.50 608 SER A C 1
ATOM 4764 O O . SER A 1 608 ? -44.069 -0.986 63.943 1.00 94.50 608 SER A O 1
ATOM 4766 N N . HIS A 1 609 ? -44.313 -1.489 66.119 1.00 95.06 609 HIS A N 1
ATOM 4767 C CA . HIS A 1 609 ? -42.920 -1.882 66.313 1.00 95.06 609 HIS A CA 1
ATOM 4768 C C . HIS A 1 609 ? -42.531 -3.123 65.500 1.00 95.06 609 HIS A C 1
ATOM 4770 O O . HIS A 1 609 ? -41.398 -3.213 65.030 1.00 95.06 609 HIS A O 1
ATOM 4776 N N . GLU A 1 610 ? -43.443 -4.076 65.303 1.00 96.00 610 GLU A N 1
ATOM 4777 C CA . GLU A 1 610 ? -43.228 -5.214 64.401 1.00 96.00 610 GLU A CA 1
ATOM 4778 C C . GLU A 1 610 ? -43.051 -4.773 62.949 1.00 96.00 610 GLU A C 1
ATOM 4780 O O . GLU A 1 610 ? -42.095 -5.202 62.302 1.00 96.00 610 GLU A O 1
ATOM 4785 N N . LEU A 1 611 ? -43.911 -3.877 62.457 1.00 96.31 611 LEU A N 1
ATOM 4786 C CA . LEU A 1 611 ? -43.786 -3.312 61.113 1.00 96.31 611 LEU A CA 1
ATOM 4787 C C . LEU A 1 611 ? -42.505 -2.489 60.959 1.00 96.31 611 LEU A C 1
ATOM 4789 O O . LEU A 1 611 ? -41.838 -2.606 59.936 1.00 96.31 611 LEU A O 1
ATOM 4793 N N . ASP A 1 612 ? -42.108 -1.714 61.970 1.00 95.62 612 ASP A N 1
ATOM 4794 C CA . ASP A 1 612 ? -40.839 -0.979 61.952 1.00 95.62 612 ASP A CA 1
ATOM 4795 C C . ASP A 1 612 ? -39.635 -1.925 61.848 1.00 95.62 612 ASP A C 1
ATOM 4797 O O . ASP A 1 612 ? -38.732 -1.688 61.042 1.00 95.62 612 ASP A O 1
ATOM 4801 N N . ARG A 1 613 ? -39.642 -3.040 62.594 1.00 96.06 613 ARG A N 1
ATOM 4802 C CA . ARG A 1 613 ? -38.616 -4.088 62.469 1.00 96.06 613 ARG A CA 1
ATOM 4803 C C . ARG A 1 613 ? -38.638 -4.746 61.090 1.00 96.06 613 ARG A C 1
ATOM 4805 O O . ARG A 1 613 ? -37.574 -4.933 60.505 1.00 96.06 613 ARG A O 1
ATOM 4812 N N . ALA A 1 614 ? -39.817 -5.059 60.551 1.00 95.00 614 ALA A N 1
ATOM 4813 C CA . ALA A 1 614 ? -39.963 -5.663 59.226 1.00 95.00 614 ALA A CA 1
ATOM 4814 C C . ALA A 1 614 ? -39.475 -4.728 58.106 1.00 95.00 614 ALA A C 1
ATOM 4816 O O . ALA A 1 614 ? -38.782 -5.175 57.192 1.00 95.00 614 ALA A O 1
ATOM 4817 N N . ILE A 1 615 ? -39.775 -3.427 58.197 1.00 95.62 615 ILE A N 1
ATOM 4818 C CA . ILE A 1 615 ? -39.272 -2.400 57.276 1.00 95.62 615 ILE A CA 1
ATOM 4819 C C . ILE A 1 615 ? -37.751 -2.311 57.378 1.00 95.62 615 ILE A C 1
ATOM 4821 O O . ILE A 1 615 ? -37.087 -2.350 56.347 1.00 95.62 615 ILE A O 1
ATOM 4825 N N . ALA A 1 616 ? -37.187 -2.231 58.587 1.00 94.50 616 ALA A N 1
ATOM 4826 C CA . ALA A 1 616 ? -35.739 -2.160 58.776 1.00 94.50 616 ALA A CA 1
ATOM 4827 C C . ALA A 1 616 ? -35.024 -3.410 58.231 1.00 94.50 616 ALA A C 1
ATOM 4829 O O . ALA A 1 616 ? -33.999 -3.296 57.560 1.00 94.50 616 ALA A O 1
ATOM 4830 N N . GLN A 1 617 ? -35.593 -4.599 58.453 1.00 92.88 617 GLN A N 1
ATOM 4831 C CA . GLN A 1 617 ? -35.078 -5.856 57.912 1.00 92.88 617 GLN A CA 1
ATOM 4832 C C . GLN A 1 617 ? -35.133 -5.881 56.379 1.00 92.88 617 GLN A C 1
ATOM 4834 O O . GLN A 1 617 ? -34.139 -6.228 55.745 1.00 92.88 617 GLN A O 1
ATOM 4839 N N . ALA A 1 618 ? -36.259 -5.481 55.780 1.00 90.69 618 ALA A N 1
ATOM 4840 C CA . ALA A 1 618 ? -36.400 -5.388 54.327 1.00 90.69 618 ALA A CA 1
ATOM 4841 C C . ALA A 1 618 ? -35.446 -4.338 53.732 1.00 90.69 618 ALA A C 1
ATOM 4843 O O . ALA A 1 618 ? -34.830 -4.571 52.699 1.00 90.69 618 ALA A O 1
ATOM 4844 N N . GLN A 1 619 ? -35.244 -3.209 54.417 1.00 90.56 619 GLN A N 1
ATOM 4845 C CA . GLN A 1 619 ? -34.283 -2.188 54.004 1.00 90.56 619 GLN A CA 1
ATOM 4846 C C . GLN A 1 619 ? -32.825 -2.665 54.098 1.00 90.56 619 GLN A C 1
ATOM 4848 O O . GLN A 1 619 ? -31.974 -2.203 53.337 1.00 90.56 619 GLN A O 1
ATOM 4853 N N . GLY A 1 620 ? -32.538 -3.615 54.991 1.00 88.56 620 GLY A N 1
ATOM 4854 C CA . GLY A 1 620 ? -31.237 -4.269 55.092 1.00 88.56 620 GLY A CA 1
ATOM 4855 C C . GLY A 1 620 ? -30.796 -4.950 53.792 1.00 88.56 620 GLY A C 1
ATOM 4856 O O . GLY A 1 620 ? -29.599 -4.997 53.518 1.00 88.56 620 GLY A O 1
ATOM 4857 N N . ALA A 1 621 ? -31.737 -5.399 52.951 1.00 83.25 621 ALA A N 1
ATOM 4858 C CA . ALA A 1 621 ? -31.440 -6.028 51.662 1.00 83.25 621 ALA A CA 1
ATOM 4859 C C . ALA A 1 621 ? -30.756 -5.076 50.657 1.00 83.25 621 ALA A C 1
ATOM 4861 O O . ALA A 1 621 ? -29.984 -5.526 49.810 1.00 83.25 621 ALA A O 1
ATOM 4862 N N . PHE A 1 622 ? -30.953 -3.756 50.787 1.00 88.38 622 PHE A N 1
ATOM 4863 C CA . PHE A 1 622 ? -30.321 -2.757 49.912 1.00 88.38 622 PHE A CA 1
ATOM 4864 C C . PHE A 1 622 ? -28.896 -2.379 50.344 1.00 88.38 622 PHE A C 1
ATOM 4866 O O . PHE A 1 622 ? -28.189 -1.673 49.618 1.00 88.38 622 PHE A O 1
ATOM 4873 N N . VAL A 1 623 ? -28.442 -2.821 51.521 1.00 86.56 623 VAL A N 1
ATOM 4874 C CA . VAL A 1 623 ? -27.105 -2.488 52.025 1.00 86.56 623 VAL A CA 1
ATOM 4875 C C . VAL A 1 623 ? -26.047 -3.147 51.138 1.00 86.56 623 VAL A C 1
ATOM 4877 O O . VAL A 1 623 ? -25.998 -4.362 50.973 1.00 86.56 623 VAL A O 1
ATOM 4880 N N . GLY A 1 624 ? -25.182 -2.325 50.541 1.00 86.69 624 GLY A N 1
ATOM 4881 C CA . GLY A 1 624 ? -24.151 -2.787 49.608 1.00 86.69 624 GLY A CA 1
ATOM 4882 C C . GLY A 1 624 ? -24.654 -3.088 48.190 1.00 86.69 624 GLY A C 1
ATOM 4883 O O . GLY A 1 624 ? -23.833 -3.438 47.339 1.00 86.69 624 GLY A O 1
ATOM 4884 N N . LEU A 1 625 ? -25.951 -2.900 47.904 1.00 90.50 625 LEU A N 1
ATOM 4885 C CA . LEU A 1 625 ? -26.520 -3.033 46.559 1.00 90.50 625 LEU A CA 1
ATOM 4886 C C . LEU A 1 625 ? -25.817 -2.118 45.536 1.00 90.50 625 LEU A C 1
ATOM 4888 O O . LEU A 1 625 ? -25.366 -2.653 44.521 1.00 90.50 625 LEU A O 1
ATOM 4892 N N . PRO A 1 626 ? -25.586 -0.809 45.798 1.00 90.25 626 PRO A N 1
ATOM 4893 C CA . PRO A 1 626 ? -24.909 0.059 44.828 1.00 90.25 626 PRO A CA 1
ATOM 4894 C C . PRO A 1 626 ? -23.487 -0.409 44.505 1.00 90.25 626 PRO A C 1
ATOM 4896 O O . PRO A 1 626 ? -23.032 -0.320 43.368 1.00 90.25 626 PRO A O 1
ATOM 4899 N N . THR A 1 627 ? -22.775 -0.950 45.497 1.00 91.81 627 THR A N 1
ATOM 4900 C CA . THR A 1 627 ? -21.428 -1.499 45.305 1.00 91.81 627 THR A CA 1
ATOM 4901 C C . THR A 1 627 ? -21.463 -2.769 44.458 1.00 91.81 627 THR A C 1
ATOM 4903 O O . THR A 1 627 ? -20.615 -2.936 43.582 1.00 91.81 627 THR A O 1
ATOM 4906 N N . ARG A 1 628 ? -22.445 -3.655 44.688 1.00 91.75 628 ARG A N 1
ATOM 4907 C CA . ARG A 1 628 ? -22.643 -4.867 43.878 1.00 91.75 628 ARG A CA 1
ATOM 4908 C C . ARG A 1 628 ? -22.965 -4.524 42.426 1.00 91.75 628 ARG A C 1
ATOM 4910 O O . ARG A 1 628 ? -22.339 -5.073 41.525 1.00 91.75 628 ARG A O 1
ATOM 4917 N N . GLU A 1 629 ? -23.881 -3.585 42.211 1.00 92.25 629 GLU A N 1
ATOM 4918 C CA . GLU A 1 629 ? -24.279 -3.118 40.881 1.00 92.25 629 GLU A CA 1
ATOM 4919 C C . GLU A 1 629 ? -23.124 -2.429 40.145 1.00 92.25 629 GLU A C 1
ATOM 4921 O O . GLU A 1 629 ? -22.834 -2.768 38.995 1.00 92.25 629 GLU A O 1
ATOM 4926 N N . LYS A 1 630 ? -22.408 -1.517 40.817 1.00 94.44 630 LYS A N 1
ATOM 4927 C CA . LYS A 1 630 ? -21.226 -0.848 40.260 1.00 94.44 630 LYS A CA 1
ATOM 4928 C C . LYS A 1 630 ? -20.176 -1.862 39.814 1.00 94.44 630 LYS A C 1
ATOM 4930 O O . LYS A 1 630 ? -19.695 -1.779 38.687 1.00 94.44 630 LYS A O 1
ATOM 4935 N N . ASN A 1 631 ? -19.810 -2.799 40.687 1.00 94.69 631 ASN A N 1
ATOM 4936 C CA . ASN A 1 631 ? -18.761 -3.770 40.387 1.00 94.69 631 ASN A CA 1
ATOM 4937 C C . ASN A 1 631 ? -19.183 -4.708 39.253 1.00 94.69 631 ASN A C 1
ATOM 4939 O O . ASN A 1 631 ? -18.400 -4.906 38.331 1.00 94.69 631 ASN A O 1
ATOM 4943 N N . LEU A 1 632 ? -20.425 -5.209 39.262 1.00 95.19 632 LEU A N 1
ATOM 4944 C CA . LEU A 1 632 ? -20.945 -6.010 38.152 1.00 95.19 632 LEU A CA 1
ATOM 4945 C C . LEU A 1 632 ? -20.904 -5.233 36.830 1.00 95.19 632 LEU A C 1
ATOM 4947 O O . LEU A 1 632 ? -20.487 -5.783 35.819 1.00 95.19 632 LEU A O 1
ATOM 4951 N N . THR A 1 633 ? -21.285 -3.953 36.840 1.00 95.81 633 THR A N 1
ATOM 4952 C CA . THR A 1 633 ? -21.274 -3.101 35.640 1.00 95.81 633 THR A CA 1
ATOM 4953 C C . THR A 1 633 ? -19.864 -2.906 35.084 1.00 95.81 633 THR A C 1
ATOM 4955 O O . THR A 1 633 ? -19.684 -2.907 33.868 1.00 95.81 633 THR A O 1
ATOM 4958 N N . ILE A 1 634 ? -18.858 -2.739 35.950 1.00 96.75 634 ILE A N 1
ATOM 4959 C CA . ILE A 1 634 ? -17.450 -2.638 35.532 1.00 96.75 634 ILE A CA 1
ATOM 4960 C C . ILE A 1 634 ? -17.020 -3.939 34.847 1.00 96.75 634 ILE A C 1
ATOM 4962 O O . ILE A 1 634 ? -16.569 -3.897 33.708 1.00 96.75 634 ILE A O 1
ATOM 4966 N N . LEU A 1 635 ? -17.259 -5.085 35.490 1.00 97.12 635 LEU A N 1
ATOM 4967 C CA . LEU A 1 635 ? -16.904 -6.395 34.935 1.00 97.12 635 LEU A CA 1
ATOM 4968 C C . LEU A 1 635 ? -17.626 -6.676 33.607 1.00 97.12 635 LEU A C 1
ATOM 4970 O O . LEU A 1 635 ? -17.021 -7.156 32.654 1.00 97.12 635 LEU A O 1
ATOM 4974 N N . GLN A 1 636 ? -18.910 -6.322 33.509 1.00 95.69 636 GLN A N 1
ATOM 4975 C CA . GLN A 1 636 ? -19.687 -6.447 32.273 1.00 95.69 636 GLN A CA 1
ATOM 4976 C C . GLN A 1 636 ? -19.163 -5.543 31.159 1.00 95.69 636 GLN A C 1
ATOM 4978 O O . GLN A 1 636 ? -19.170 -5.945 29.999 1.00 95.69 636 GLN A O 1
ATOM 4983 N N . ARG A 1 637 ? -18.716 -4.326 31.487 1.00 97.44 637 ARG A N 1
ATOM 4984 C CA . ARG A 1 637 ? -18.124 -3.416 30.504 1.00 97.44 637 ARG A CA 1
ATOM 4985 C C . ARG A 1 637 ? -16.823 -3.985 29.944 1.00 97.44 637 ARG A C 1
ATOM 4987 O O . ARG A 1 637 ? -16.628 -3.908 28.734 1.00 97.44 637 ARG A O 1
ATOM 4994 N N . ASP A 1 638 ? -15.984 -4.568 30.796 1.00 95.69 638 ASP A N 1
ATOM 4995 C CA . ASP A 1 638 ? -14.735 -5.207 30.376 1.00 95.69 638 ASP A CA 1
ATOM 4996 C C . ASP A 1 638 ? -15.015 -6.421 29.477 1.00 95.69 638 ASP A C 1
ATOM 4998 O O . ASP A 1 638 ? -14.450 -6.520 28.387 1.00 95.69 638 ASP A O 1
ATOM 5002 N N . PHE A 1 639 ? -15.963 -7.283 29.863 1.00 97.75 639 PHE A N 1
ATOM 5003 C CA . PHE A 1 639 ? -16.433 -8.396 29.029 1.00 97.75 639 PHE A CA 1
ATOM 5004 C C . PHE A 1 639 ? -16.949 -7.921 27.660 1.00 97.75 639 PHE A C 1
ATOM 5006 O O . PHE A 1 639 ? -16.472 -8.384 26.626 1.00 97.75 639 PHE A O 1
ATOM 5013 N N . GLN A 1 640 ? -17.860 -6.942 27.629 1.00 97.56 640 GLN A N 1
ATOM 5014 C CA . GLN A 1 640 ? -18.430 -6.408 26.384 1.00 97.56 640 GLN A CA 1
ATOM 5015 C C . GLN A 1 640 ? -17.384 -5.738 25.486 1.00 97.56 640 GLN A C 1
ATOM 5017 O O . GLN A 1 640 ? -17.495 -5.778 24.260 1.00 97.56 640 GLN A O 1
ATOM 5022 N N . LEU A 1 641 ? -16.379 -5.081 26.072 1.00 96.69 641 LEU A N 1
ATOM 5023 C CA . LEU A 1 641 ? -15.275 -4.501 25.314 1.00 96.69 641 LEU A CA 1
ATOM 5024 C C . LEU A 1 641 ? -14.451 -5.600 24.636 1.00 96.69 641 LEU A C 1
ATOM 5026 O O . LEU A 1 641 ? -14.166 -5.493 23.442 1.00 96.69 641 LEU A O 1
ATOM 5030 N N . ASN A 1 642 ? -14.116 -6.661 25.373 1.00 96.25 642 ASN A N 1
ATOM 5031 C CA . ASN A 1 642 ? -13.371 -7.801 24.843 1.00 96.25 642 ASN A CA 1
ATOM 5032 C C . ASN A 1 642 ? -14.170 -8.554 23.771 1.00 96.25 642 ASN A C 1
ATOM 5034 O O . ASN A 1 642 ? -13.605 -8.913 22.742 1.00 96.25 642 ASN A O 1
ATOM 5038 N N . GLU A 1 643 ? -15.478 -8.735 23.961 1.00 96.94 643 GLU A N 1
ATOM 5039 C CA . GLU A 1 643 ? -16.380 -9.369 22.990 1.00 96.94 643 GLU A CA 1
ATOM 5040 C C . GLU A 1 643 ? -16.427 -8.572 21.676 1.00 96.94 643 GLU A C 1
ATOM 5042 O O . GLU A 1 643 ? -16.267 -9.128 20.584 1.00 96.94 643 GLU A O 1
ATOM 5047 N N . LYS A 1 644 ? -16.580 -7.244 21.770 1.00 97.00 644 LYS A N 1
ATOM 5048 C CA . LYS A 1 644 ? -16.556 -6.351 20.602 1.00 97.00 644 LYS A CA 1
ATOM 5049 C C . LYS A 1 644 ? -15.209 -6.375 19.896 1.00 97.00 644 LYS A C 1
ATOM 5051 O O . LYS A 1 644 ? -15.174 -6.428 18.670 1.00 97.00 644 LYS A O 1
ATOM 5056 N N . LEU A 1 645 ? -14.110 -6.344 20.648 1.00 95.25 645 LEU A N 1
ATOM 5057 C CA . LEU A 1 645 ? -12.767 -6.407 20.080 1.00 95.25 645 LEU A CA 1
ATOM 5058 C C . LEU A 1 645 ? -12.517 -7.752 19.389 1.00 95.25 645 LEU A C 1
ATOM 5060 O O . LEU A 1 645 ? -11.977 -7.775 18.287 1.00 95.25 645 LEU A O 1
ATOM 5064 N N . TYR A 1 646 ? -12.949 -8.857 19.998 1.00 96.44 646 TYR A N 1
ATOM 5065 C CA . TYR A 1 646 ? -12.859 -10.191 19.411 1.00 96.44 646 TYR A CA 1
ATOM 5066 C C . TYR A 1 646 ? -13.623 -10.268 18.086 1.00 96.44 646 TYR A C 1
ATOM 5068 O O . TYR A 1 646 ? -13.060 -10.667 17.067 1.00 96.44 646 TYR A O 1
ATOM 5076 N N . THR A 1 647 ? -14.878 -9.812 18.083 1.00 96.00 647 THR A N 1
ATOM 5077 C CA . THR A 1 647 ? -15.733 -9.791 16.889 1.00 96.00 647 THR A CA 1
ATOM 5078 C C . THR A 1 647 ? -15.121 -8.927 15.786 1.00 96.00 647 THR A C 1
ATOM 5080 O O . THR A 1 647 ? -14.981 -9.383 14.654 1.00 96.00 647 THR A O 1
ATOM 5083 N N . PHE A 1 648 ? -14.650 -7.723 16.127 1.00 93.75 648 PHE A N 1
ATOM 5084 C CA . PHE A 1 648 ? -13.967 -6.827 15.193 1.00 93.75 648 PHE A CA 1
ATOM 5085 C C . PHE A 1 648 ? -12.714 -7.465 14.577 1.00 93.75 648 PHE A C 1
ATOM 5087 O O . PHE A 1 648 ? -12.510 -7.399 13.365 1.00 93.75 648 PHE A O 1
ATOM 5094 N N . LEU A 1 649 ? -11.866 -8.107 15.386 1.00 93.44 649 LEU A N 1
ATOM 5095 C CA . LEU A 1 649 ? -10.673 -8.781 14.873 1.00 93.44 649 LEU A CA 1
ATOM 5096 C C . LEU A 1 649 ? -11.036 -9.966 13.974 1.00 93.44 649 LEU A C 1
ATOM 5098 O O . LEU A 1 649 ? -10.377 -10.171 12.957 1.00 93.44 649 LEU A O 1
ATOM 5102 N N . ARG A 1 650 ? -12.098 -10.711 14.297 1.00 93.94 650 ARG A N 1
ATOM 5103 C CA . ARG A 1 650 ? -12.580 -11.832 13.479 1.00 93.94 650 ARG A CA 1
ATOM 5104 C C . ARG A 1 650 ? -13.136 -11.374 12.128 1.00 93.94 650 ARG A C 1
ATOM 5106 O O . ARG A 1 650 ? -12.891 -12.022 11.107 1.00 93.94 650 ARG A O 1
ATOM 5113 N N . GLU A 1 651 ? -13.827 -10.236 12.094 1.00 90.56 651 GLU A N 1
ATOM 5114 C CA . GLU A 1 651 ? -14.221 -9.570 10.846 1.00 90.56 651 GLU A CA 1
ATOM 5115 C C . GLU A 1 651 ? -12.987 -9.187 10.018 1.00 90.56 651 GLU A C 1
ATOM 5117 O O . GLU A 1 651 ? -12.923 -9.493 8.825 1.00 90.56 651 GLU A O 1
ATOM 5122 N N . LYS A 1 652 ? -11.966 -8.592 10.651 1.00 86.06 652 LYS A N 1
ATOM 5123 C CA . LYS A 1 652 ? -10.716 -8.204 9.976 1.00 86.06 652 LYS A CA 1
ATOM 5124 C C . LYS A 1 652 ? -9.909 -9.395 9.470 1.00 86.06 652 LYS A C 1
ATOM 5126 O O . LYS A 1 652 ? -9.338 -9.317 8.385 1.00 86.06 652 LYS A O 1
ATOM 5131 N N . GLU A 1 653 ? -9.884 -10.500 10.206 1.00 87.19 653 GLU A N 1
ATOM 5132 C CA . GLU A 1 653 ? -9.273 -11.755 9.760 1.00 87.19 653 GLU A CA 1
ATOM 5133 C C . GLU A 1 653 ? -9.975 -12.292 8.510 1.00 87.19 653 GLU A C 1
ATOM 5135 O O . GLU A 1 653 ? -9.317 -12.669 7.542 1.00 87.19 653 GLU A O 1
ATOM 5140 N N . THR A 1 654 ? -11.310 -12.277 8.504 1.00 86.56 654 THR A N 1
ATOM 5141 C CA . THR A 1 654 ? -12.110 -12.720 7.355 1.00 86.56 654 THR A CA 1
ATOM 5142 C C . THR A 1 654 ? -11.847 -11.836 6.135 1.00 86.56 654 THR A C 1
ATOM 5144 O O . THR A 1 654 ? -11.625 -12.343 5.037 1.00 86.56 654 THR A O 1
ATOM 5147 N N . GLU A 1 655 ? -11.793 -10.517 6.322 1.00 80.56 655 GLU A N 1
ATOM 5148 C CA . GLU A 1 655 ? -11.455 -9.558 5.268 1.00 80.56 655 GLU A CA 1
ATOM 5149 C C . GLU A 1 655 ? -10.045 -9.802 4.699 1.00 80.56 655 GLU A C 1
ATOM 5151 O O . GLU A 1 655 ? -9.872 -9.856 3.480 1.00 80.56 655 GLU A O 1
ATOM 5156 N N . ALA A 1 656 ? -9.047 -10.035 5.559 1.00 79.00 656 ALA A N 1
ATOM 5157 C CA . ALA A 1 656 ? -7.684 -10.372 5.144 1.00 79.00 656 ALA A CA 1
ATOM 5158 C C . ALA A 1 656 ? -7.612 -11.720 4.400 1.00 79.00 656 ALA A C 1
ATOM 5160 O O . ALA A 1 656 ? -6.894 -11.842 3.404 1.00 79.00 656 ALA A O 1
ATOM 5161 N N . ALA A 1 657 ? -8.379 -12.725 4.834 1.00 81.25 657 ALA A N 1
ATOM 5162 C CA . ALA A 1 657 ? -8.473 -14.017 4.157 1.00 81.25 657 ALA A CA 1
ATOM 5163 C C . ALA A 1 657 ? -9.083 -13.883 2.751 1.00 81.25 657 ALA A C 1
ATOM 5165 O O . ALA A 1 657 ? -8.561 -14.464 1.795 1.00 81.25 657 ALA A O 1
ATOM 5166 N N . ILE A 1 658 ? -10.125 -13.059 2.595 1.00 79.75 658 ILE A N 1
ATOM 5167 C CA . ILE A 1 658 ? -10.712 -12.734 1.287 1.00 79.75 658 ILE A CA 1
ATOM 5168 C C . ILE A 1 658 ? -9.682 -12.008 0.413 1.00 79.75 658 ILE A C 1
ATOM 5170 O O . ILE A 1 658 ? -9.487 -12.399 -0.740 1.00 79.75 658 ILE A O 1
ATOM 5174 N N . ALA A 1 659 ? -8.967 -11.019 0.964 1.00 74.00 659 ALA A N 1
ATOM 5175 C CA . ALA A 1 659 ? -7.900 -10.290 0.271 1.00 74.00 659 ALA A CA 1
ATOM 5176 C C . ALA A 1 659 ? -6.843 -11.236 -0.306 1.00 74.00 659 ALA A C 1
ATOM 5178 O O . ALA A 1 659 ? -6.456 -11.118 -1.467 1.00 74.00 659 ALA A O 1
ATOM 5179 N N . LYS A 1 660 ? -6.411 -12.203 0.507 1.00 73.38 660 LYS A N 1
ATOM 5180 C CA . LYS A 1 660 ? -5.437 -13.228 0.129 1.00 73.38 660 LYS A CA 1
ATOM 5181 C C . LYS A 1 660 ? -5.953 -14.143 -0.985 1.00 73.38 660 LYS A C 1
ATOM 5183 O O . LYS A 1 660 ? -5.160 -14.594 -1.804 1.00 73.38 660 LYS A O 1
ATOM 5188 N N . SER A 1 661 ? -7.259 -14.413 -1.022 1.00 70.75 661 SER A N 1
ATOM 5189 C CA . SER A 1 661 ? -7.894 -15.284 -2.021 1.00 70.75 661 SER A CA 1
ATOM 5190 C C . SER A 1 661 ? -8.210 -14.607 -3.362 1.00 70.75 661 SER A C 1
ATOM 5192 O O . SER A 1 661 ? -8.584 -15.304 -4.302 1.00 70.75 661 SER A O 1
ATOM 5194 N N . SER A 1 662 ? -8.061 -13.279 -3.472 1.00 66.25 662 SER A N 1
ATOM 5195 C CA . SER A 1 662 ? -8.354 -12.519 -4.693 1.00 66.25 662 SER A CA 1
ATOM 5196 C C . SER A 1 662 ? -7.065 -12.141 -5.443 1.00 66.25 662 SER A C 1
ATOM 5198 O O . SER A 1 662 ? -6.413 -11.153 -5.092 1.00 66.25 662 SER A O 1
ATOM 5200 N N . PRO A 1 663 ? -6.670 -12.885 -6.496 1.00 56.75 663 PRO A N 1
ATOM 5201 C CA . PRO A 1 663 ? -5.388 -12.699 -7.180 1.00 56.75 663 PRO A CA 1
ATOM 5202 C C . PRO A 1 663 ? -5.359 -11.512 -8.157 1.00 56.75 663 PRO A C 1
ATOM 5204 O O . PRO A 1 663 ? -4.494 -11.447 -9.030 1.00 56.75 663 PRO A O 1
ATOM 5207 N N . THR A 1 664 ? -6.296 -10.566 -8.074 1.00 60.41 664 THR A N 1
ATOM 5208 C CA . THR A 1 664 ? -6.349 -9.456 -9.029 1.00 60.41 664 THR A CA 1
ATOM 5209 C C . THR A 1 664 ? -5.214 -8.460 -8.772 1.00 60.41 664 THR A C 1
ATOM 5211 O O . THR A 1 664 ? -5.208 -7.732 -7.770 1.00 60.41 664 THR A O 1
ATOM 5214 N N . SER A 1 665 ? -4.258 -8.419 -9.706 1.00 63.59 665 SER A N 1
ATOM 5215 C CA . SER A 1 665 ? -3.348 -7.288 -9.880 1.00 63.59 665 SER A CA 1
ATOM 5216 C C . SER A 1 665 ? -4.103 -6.147 -10.547 1.00 63.59 665 SER A C 1
ATOM 5218 O O . SER A 1 665 ? -4.658 -6.316 -11.632 1.00 63.59 665 SER A O 1
ATOM 5220 N N . TYR A 1 666 ? -4.103 -4.983 -9.909 1.00 72.88 666 TYR A N 1
ATOM 5221 C CA . TYR A 1 666 ? -4.655 -3.762 -10.496 1.00 72.88 666 TYR A CA 1
ATOM 5222 C C . TYR A 1 666 ? -3.608 -3.037 -11.356 1.00 72.88 666 TYR A C 1
ATOM 5224 O O . TYR A 1 666 ? -3.964 -2.221 -12.203 1.00 72.88 666 TYR A O 1
ATOM 5232 N N . HIS A 1 667 ? -2.325 -3.395 -11.205 1.00 84.50 667 HIS A N 1
ATOM 5233 C CA . HIS A 1 667 ? -1.285 -3.083 -12.181 1.00 84.50 667 HIS A CA 1
ATOM 5234 C C . HIS A 1 667 ? -1.376 -4.046 -13.365 1.00 84.50 667 HIS A C 1
ATOM 5236 O O . HIS A 1 667 ? -1.466 -5.265 -13.179 1.00 84.50 667 HIS A O 1
ATOM 5242 N N . ARG A 1 668 ? -1.346 -3.514 -14.588 1.00 88.12 668 ARG A N 1
ATOM 5243 C CA . ARG A 1 668 ? -1.481 -4.315 -15.810 1.00 88.12 668 ARG A CA 1
ATOM 5244 C C . ARG A 1 668 ? -0.678 -3.725 -16.963 1.00 88.12 668 ARG A C 1
ATOM 5246 O O . ARG A 1 668 ? -0.727 -2.522 -17.209 1.00 88.12 668 ARG A O 1
ATOM 5253 N N . ILE A 1 669 ? -0.022 -4.593 -17.732 1.00 92.31 669 ILE A N 1
ATOM 5254 C CA . ILE A 1 669 ? 0.571 -4.226 -19.024 1.00 92.31 669 ILE A CA 1
ATOM 5255 C C . ILE A 1 669 ? -0.568 -3.923 -20.004 1.00 92.31 669 ILE A C 1
ATOM 5257 O O . ILE A 1 669 ? -1.400 -4.786 -20.297 1.00 92.31 669 ILE A O 1
ATOM 5261 N N . ILE A 1 670 ? -0.633 -2.679 -20.474 1.00 92.06 670 ILE A N 1
ATOM 5262 C CA . ILE A 1 670 ? -1.645 -2.212 -21.433 1.00 92.06 670 ILE A CA 1
ATOM 5263 C C . ILE A 1 670 ? -1.104 -2.147 -22.863 1.00 92.06 670 ILE A C 1
ATOM 5265 O O . ILE A 1 670 ? -1.889 -2.168 -23.807 1.00 92.06 670 ILE A O 1
ATOM 5269 N N . ALA A 1 671 ? 0.218 -2.090 -23.026 1.00 95.00 671 ALA A N 1
ATOM 5270 C CA . ALA A 1 671 ? 0.887 -2.230 -24.311 1.00 95.00 671 ALA A CA 1
ATOM 5271 C C . ALA A 1 671 ? 2.237 -2.916 -24.106 1.00 95.00 671 ALA A C 1
ATOM 5273 O O . ALA A 1 671 ? 3.048 -2.423 -23.329 1.00 95.00 671 ALA A O 1
ATOM 5274 N N . GLU A 1 672 ? 2.467 -4.025 -24.803 1.00 96.06 672 GLU A N 1
ATOM 5275 C CA . GLU A 1 672 ? 3.755 -4.723 -24.799 1.00 96.06 672 GLU A CA 1
ATOM 5276 C C . GLU A 1 672 ? 4.773 -4.009 -25.699 1.00 96.06 672 GLU A C 1
ATOM 5278 O O . GLU A 1 672 ? 4.418 -3.368 -26.693 1.00 96.06 672 GLU A O 1
ATOM 5283 N N . GLY A 1 673 ? 6.055 -4.153 -25.369 1.00 95.19 673 GLY A N 1
ATOM 5284 C CA . GLY A 1 673 ? 7.161 -3.701 -26.200 1.00 95.19 673 GLY A CA 1
ATOM 5285 C C . GLY A 1 673 ? 7.239 -4.509 -27.489 1.00 95.19 673 GLY A C 1
ATOM 5286 O O . GLY A 1 673 ? 7.584 -5.691 -27.477 1.00 95.19 673 GLY A O 1
ATOM 5287 N N . LEU A 1 674 ? 6.929 -3.866 -28.613 1.00 96.31 674 LEU A N 1
ATOM 5288 C CA . LEU A 1 674 ? 7.048 -4.463 -29.942 1.00 96.31 674 LEU A CA 1
ATOM 5289 C C . LEU A 1 674 ? 8.487 -4.376 -30.460 1.00 96.31 674 LEU A C 1
ATOM 5291 O O . LEU A 1 674 ? 9.251 -3.497 -30.056 1.00 96.31 674 LEU A O 1
ATOM 5295 N N . VAL A 1 675 ? 8.846 -5.262 -31.392 1.00 96.12 675 VAL A N 1
ATOM 5296 C CA . VAL A 1 675 ? 10.136 -5.208 -32.094 1.00 96.12 675 VAL A CA 1
ATOM 5297 C C . VAL A 1 675 ? 10.070 -4.089 -33.143 1.00 96.12 675 VAL A C 1
ATOM 5299 O O . VAL A 1 675 ? 9.312 -4.213 -34.108 1.00 96.12 675 VAL A O 1
ATOM 5302 N N . PRO A 1 676 ? 10.825 -2.991 -32.982 1.00 93.19 676 PRO A N 1
ATOM 5303 C CA . PRO A 1 676 ? 10.770 -1.861 -33.904 1.00 93.19 676 PRO A CA 1
ATOM 5304 C C . PRO A 1 676 ? 11.400 -2.209 -35.260 1.00 93.19 676 PRO A C 1
ATOM 5306 O O . PRO A 1 676 ? 12.460 -2.831 -35.336 1.00 93.19 676 PRO A O 1
ATOM 5309 N N . VAL A 1 677 ? 10.746 -1.776 -36.340 1.00 92.00 677 VAL A N 1
ATOM 5310 C CA . VAL A 1 677 ? 11.212 -1.985 -37.726 1.00 92.00 677 VAL A CA 1
ATOM 5311 C C . VAL A 1 677 ? 12.116 -0.840 -38.192 1.00 92.00 677 VAL A C 1
ATOM 5313 O O . VAL A 1 677 ? 13.046 -1.054 -38.970 1.00 92.00 677 VAL A O 1
ATOM 5316 N N . GLU A 1 678 ? 11.867 0.374 -37.701 1.00 90.25 678 GLU A N 1
ATOM 5317 C CA . GLU A 1 678 ? 12.627 1.574 -38.050 1.00 90.25 678 GLU A CA 1
ATOM 5318 C C . GLU A 1 678 ? 13.512 2.031 -36.880 1.00 90.25 678 GLU A C 1
ATOM 5320 O O . GLU A 1 678 ? 13.116 1.896 -35.719 1.00 90.25 678 GLU A O 1
ATOM 5325 N N . PRO A 1 679 ? 14.716 2.565 -37.157 1.00 90.75 679 PRO A N 1
ATOM 5326 C CA . PRO A 1 679 ? 15.590 3.080 -36.114 1.00 90.75 679 PRO A CA 1
ATOM 5327 C C . PRO A 1 679 ? 15.048 4.398 -35.549 1.00 90.75 679 PRO A C 1
ATOM 5329 O O . PRO A 1 679 ? 14.683 5.303 -36.302 1.00 90.75 679 PRO A O 1
ATOM 5332 N N . ALA A 1 680 ? 15.069 4.523 -34.224 1.00 90.56 680 ALA A N 1
ATOM 5333 C CA . ALA A 1 680 ? 14.732 5.754 -33.518 1.00 90.56 680 ALA A CA 1
ATOM 5334 C C . ALA A 1 680 ? 15.811 6.826 -33.728 1.00 90.56 680 ALA A C 1
ATOM 5336 O O . ALA A 1 680 ? 15.491 7.994 -33.917 1.00 90.56 680 ALA A O 1
ATOM 5337 N N . SER A 1 681 ? 17.091 6.446 -33.783 1.00 89.88 681 SER A N 1
ATOM 5338 C CA . SER A 1 681 ? 18.177 7.375 -34.111 1.00 89.88 681 SER A CA 1
ATOM 5339 C C . SER A 1 681 ? 19.289 6.708 -34.935 1.00 89.88 681 SER A C 1
ATOM 5341 O O . SER A 1 681 ? 19.480 5.492 -34.854 1.00 89.88 681 SER A O 1
ATOM 5343 N N . PRO A 1 682 ? 20.029 7.467 -35.767 1.00 85.62 682 PRO A N 1
ATOM 5344 C CA . PRO A 1 682 ? 19.811 8.872 -36.125 1.00 85.62 682 PRO A CA 1
ATOM 5345 C C . PRO A 1 682 ? 18.630 9.068 -37.097 1.00 85.62 682 PRO A C 1
ATOM 5347 O O . PRO A 1 682 ? 18.460 8.314 -38.059 1.00 85.62 682 PRO A O 1
ATOM 5350 N N . HIS A 1 683 ? 17.842 10.131 -36.897 1.00 87.44 683 HIS A N 1
ATOM 5351 C CA . HIS A 1 683 ? 16.743 10.499 -37.796 1.00 87.44 683 HIS A CA 1
ATOM 5352 C C . HIS A 1 683 ? 17.280 10.937 -39.168 1.00 87.44 683 HIS A C 1
ATOM 5354 O O . HIS A 1 683 ? 17.720 12.073 -39.355 1.00 87.44 683 HIS A O 1
ATOM 5360 N N . ARG A 1 684 ? 17.238 10.032 -40.154 1.00 86.75 684 ARG A N 1
ATOM 5361 C CA . ARG A 1 684 ? 17.843 10.230 -41.487 1.00 86.75 684 ARG A CA 1
ATOM 5362 C C . ARG A 1 684 ? 17.394 11.520 -42.175 1.00 86.75 684 ARG A C 1
ATOM 5364 O O . ARG A 1 684 ? 18.220 12.222 -42.750 1.00 86.75 684 ARG A O 1
ATOM 5371 N N . THR A 1 685 ? 16.101 11.831 -42.116 1.00 86.75 685 THR A N 1
ATOM 5372 C CA . THR A 1 685 ? 15.520 13.046 -42.708 1.00 86.75 685 THR A CA 1
ATOM 5373 C C . THR A 1 685 ? 16.047 14.302 -42.027 1.00 86.75 685 THR A C 1
ATOM 5375 O O . THR A 1 685 ? 16.514 15.210 -42.707 1.00 86.75 685 THR A O 1
ATOM 5378 N N . PHE A 1 686 ? 16.042 14.321 -40.695 1.00 88.69 686 PHE A N 1
ATOM 5379 C CA . PHE A 1 686 ? 16.538 15.441 -39.904 1.00 88.69 686 PHE A CA 1
ATOM 5380 C C . PHE A 1 686 ? 18.024 15.715 -40.170 1.00 88.69 686 PHE A C 1
ATOM 5382 O O . PHE A 1 686 ? 18.387 16.848 -40.476 1.00 88.69 686 PHE A O 1
ATOM 5389 N N . VAL A 1 687 ? 18.874 14.681 -40.144 1.00 90.38 687 VAL A N 1
ATOM 5390 C CA . VAL A 1 687 ? 20.322 14.822 -40.383 1.00 90.38 687 VAL A CA 1
ATOM 5391 C C . VAL A 1 687 ? 20.613 15.365 -41.785 1.00 90.38 687 VAL A C 1
ATOM 5393 O O . VAL A 1 687 ? 21.445 16.256 -41.933 1.00 90.38 687 VAL A O 1
ATOM 5396 N N . LEU A 1 688 ? 19.917 14.876 -42.818 1.00 90.19 688 LEU A N 1
ATOM 5397 C CA . LEU A 1 688 ? 20.108 15.355 -44.193 1.00 90.19 688 LEU A CA 1
ATOM 5398 C C . LEU A 1 688 ? 19.639 16.804 -44.380 1.00 90.19 688 LEU A C 1
ATOM 5400 O O . LEU A 1 688 ? 20.323 17.579 -45.047 1.00 90.19 688 LEU A O 1
ATOM 5404 N N . VAL A 1 689 ? 18.502 17.182 -43.785 1.00 91.81 689 VAL A N 1
ATOM 5405 C CA . VAL A 1 689 ? 17.987 18.561 -43.837 1.00 91.81 689 VAL A CA 1
ATOM 5406 C C . VAL A 1 689 ? 18.937 19.514 -43.116 1.00 91.81 689 VAL A C 1
ATOM 5408 O O . VAL A 1 689 ? 19.309 20.543 -43.680 1.00 91.81 689 VAL A O 1
ATOM 5411 N N . LEU A 1 690 ? 19.386 19.151 -41.912 1.00 92.94 690 LEU A N 1
ATOM 5412 C CA . LEU A 1 690 ? 20.313 19.959 -41.125 1.00 92.94 690 LEU A CA 1
ATOM 5413 C C . LEU A 1 690 ? 21.661 20.128 -41.838 1.00 92.94 690 LEU A C 1
ATOM 5415 O O . LEU A 1 690 ? 22.172 21.241 -41.931 1.00 92.94 690 LEU A O 1
ATOM 5419 N N . ALA A 1 691 ? 22.212 19.051 -42.402 1.00 92.81 691 ALA A N 1
ATOM 5420 C CA . ALA A 1 691 ? 23.452 19.110 -43.172 1.00 92.81 691 ALA A CA 1
ATOM 5421 C C . ALA A 1 691 ? 23.309 19.963 -44.442 1.00 92.81 691 ALA A C 1
ATOM 5423 O O . ALA A 1 691 ? 24.204 20.748 -44.760 1.00 92.81 691 ALA A O 1
ATOM 5424 N N . GLY A 1 692 ? 22.182 19.854 -45.153 1.00 92.62 692 GLY A N 1
ATOM 5425 C CA . GLY A 1 692 ? 21.887 20.700 -46.309 1.00 92.62 692 GLY A CA 1
ATOM 5426 C C . GLY A 1 692 ? 21.812 22.182 -45.936 1.00 92.62 692 GLY A C 1
ATOM 5427 O O . GLY A 1 692 ? 22.422 23.015 -46.606 1.00 92.62 692 GLY A O 1
ATOM 5428 N N . PHE A 1 693 ? 21.134 22.502 -44.831 1.00 93.69 693 PHE A N 1
ATOM 5429 C CA . PHE A 1 693 ? 21.020 23.864 -44.311 1.00 93.69 693 PHE A CA 1
ATOM 5430 C C . PHE A 1 693 ? 22.373 24.439 -43.872 1.00 93.69 693 PHE A C 1
ATOM 5432 O O . PHE A 1 693 ? 22.738 25.535 -44.294 1.00 93.69 693 PHE A O 1
ATOM 5439 N N . LEU A 1 694 ? 23.164 23.685 -43.101 1.00 93.44 694 LEU A N 1
ATOM 5440 C CA . LEU A 1 694 ? 24.511 24.099 -42.694 1.00 93.44 694 LEU A CA 1
ATOM 5441 C C . LEU A 1 694 ? 25.444 24.273 -43.897 1.00 93.44 694 LEU A C 1
ATOM 5443 O O . LEU A 1 694 ? 26.186 25.249 -43.960 1.00 93.44 694 LEU A O 1
ATOM 5447 N N . GLY A 1 695 ? 25.377 23.371 -44.880 1.00 93.06 695 GLY A N 1
ATOM 5448 C CA . GLY A 1 695 ? 26.160 23.483 -46.110 1.00 93.06 695 GLY A CA 1
ATOM 5449 C C . GLY A 1 695 ? 25.798 24.729 -46.922 1.00 93.06 695 GLY A C 1
ATOM 5450 O O . GLY A 1 695 ? 26.684 25.379 -47.473 1.00 93.06 695 GLY A O 1
ATOM 5451 N N . LEU A 1 696 ? 24.512 25.094 -46.948 1.00 91.56 696 LEU A N 1
ATOM 5452 C CA . LEU A 1 696 ? 24.039 26.335 -47.559 1.00 91.56 696 LEU A CA 1
ATOM 5453 C C . LEU A 1 696 ? 24.549 27.567 -46.796 1.00 91.56 696 LEU A C 1
ATOM 5455 O O . LEU A 1 696 ? 25.104 28.462 -47.426 1.00 91.56 696 LEU A O 1
ATOM 5459 N N . LEU A 1 697 ? 24.447 27.594 -45.463 1.00 91.94 697 LEU A N 1
ATOM 5460 C CA . LEU A 1 697 ? 24.958 28.701 -44.643 1.00 91.94 697 LEU A CA 1
ATOM 5461 C C . LEU A 1 697 ? 26.465 28.909 -44.825 1.00 91.94 697 LEU A C 1
ATOM 5463 O O . LEU A 1 697 ? 26.898 30.022 -45.124 1.00 91.94 697 LEU A O 1
ATOM 5467 N N . VAL A 1 698 ? 27.257 27.841 -44.715 1.00 92.00 698 VAL A N 1
ATOM 5468 C CA . VAL A 1 698 ? 28.713 27.899 -44.915 1.00 92.00 698 VAL A CA 1
ATOM 5469 C C . VAL A 1 698 ? 29.041 28.375 -46.328 1.00 92.00 698 VAL A C 1
ATOM 5471 O O . VAL A 1 698 ? 29.887 29.251 -46.490 1.00 92.00 698 VAL A O 1
ATOM 5474 N N . GLY A 1 699 ? 28.335 27.869 -47.343 1.00 89.88 699 GLY A N 1
ATOM 5475 C CA . GLY A 1 699 ? 28.492 28.320 -48.724 1.00 89.88 699 GLY A CA 1
ATOM 5476 C C . GLY A 1 699 ? 28.214 29.815 -48.887 1.00 89.88 699 GLY A C 1
ATOM 5477 O O . GLY A 1 699 ? 29.006 30.521 -49.506 1.00 89.88 699 GLY A O 1
ATOM 5478 N N . THR A 1 700 ? 27.124 30.322 -48.301 1.00 86.19 700 THR A N 1
ATOM 5479 C CA . THR A 1 700 ? 26.781 31.752 -48.373 1.00 86.19 700 THR A CA 1
ATOM 5480 C C . THR A 1 700 ? 27.808 32.632 -47.664 1.00 86.19 700 THR A C 1
ATOM 5482 O O . THR A 1 700 ? 28.240 33.631 -48.235 1.00 86.19 700 THR A O 1
ATOM 5485 N N . ALA A 1 701 ? 28.264 32.245 -46.470 1.00 87.00 701 ALA A N 1
ATOM 5486 C CA . ALA A 1 701 ? 29.283 32.980 -45.726 1.00 87.00 701 ALA A CA 1
ATOM 5487 C C . ALA A 1 701 ? 30.617 33.028 -46.485 1.00 87.00 701 ALA A C 1
ATOM 5489 O O . ALA A 1 701 ? 31.248 34.078 -46.563 1.00 87.00 701 ALA A O 1
ATOM 5490 N N . LEU A 1 702 ? 31.019 31.909 -47.093 1.00 87.81 702 LEU A N 1
ATOM 5491 C CA . LEU A 1 702 ? 32.262 31.800 -47.854 1.00 87.81 702 LEU A CA 1
ATOM 5492 C C . LEU A 1 702 ? 32.221 32.641 -49.139 1.00 87.81 702 LEU A C 1
ATOM 5494 O O . LEU A 1 702 ? 33.217 33.265 -49.489 1.00 87.81 702 LEU A O 1
ATOM 5498 N N . VAL A 1 703 ? 31.060 32.727 -49.796 1.00 87.25 703 VAL A N 1
ATOM 5499 C CA . VAL A 1 703 ? 30.847 33.643 -50.927 1.00 87.25 703 VAL A CA 1
ATOM 5500 C C . VAL A 1 703 ? 30.989 35.103 -50.498 1.00 87.25 703 VAL A C 1
ATOM 5502 O O . VAL A 1 703 ? 31.692 35.838 -51.179 1.00 87.25 703 VAL A O 1
ATOM 5505 N N . TYR A 1 704 ? 30.393 35.508 -49.370 1.00 81.62 704 TYR A N 1
ATOM 5506 C CA . TYR A 1 704 ? 30.520 36.878 -48.853 1.00 81.62 704 TYR A CA 1
ATOM 5507 C C . TYR A 1 704 ? 31.935 37.235 -48.385 1.00 81.62 704 TYR A C 1
ATOM 5509 O O . TYR A 1 704 ? 32.294 38.405 -48.386 1.00 81.62 704 TYR A O 1
ATOM 5517 N N . LEU A 1 705 ? 32.732 36.249 -47.973 1.00 81.00 705 LEU A N 1
ATOM 5518 C CA . LEU A 1 705 ? 34.122 36.455 -47.562 1.00 81.00 705 LEU A CA 1
ATOM 5519 C C . LEU A 1 705 ? 35.065 36.584 -48.775 1.00 81.00 705 LEU A C 1
ATOM 5521 O O . LEU A 1 705 ? 36.104 37.230 -48.681 1.00 81.00 705 LEU A O 1
ATOM 5525 N N . LEU A 1 706 ? 34.701 35.975 -49.909 1.00 78.06 706 LEU A N 1
ATOM 5526 C CA . LEU A 1 706 ? 35.456 36.016 -51.168 1.00 78.06 706 LEU A CA 1
ATOM 5527 C C . LEU A 1 706 ? 35.065 37.177 -52.101 1.00 78.06 706 LEU A C 1
ATOM 5529 O O . LEU A 1 706 ? 35.777 37.422 -53.076 1.00 78.06 706 LEU A O 1
ATOM 5533 N N . SER A 1 707 ? 33.935 37.843 -51.847 1.00 70.12 707 SER A N 1
ATOM 5534 C CA . SER A 1 707 ? 33.387 38.959 -52.636 1.00 70.12 707 SER A CA 1
ATOM 5535 C C . SER A 1 707 ? 33.609 40.305 -51.969 1.00 70.12 707 SER A C 1
ATOM 5537 O O . SER A 1 707 ? 33.918 41.272 -52.699 1.00 70.12 707 SER A O 1
#